Protein AF-A0A9N9MSW8-F1 (afdb_monomer_lite)

Sequence (464 aa):
MQDLKSRRPLPLKSDYSGLVPTLLENFSNLKDSGKQIDTQIALDGTVSGIYIHASIGNYNQREINTFYQSMLQQEIAEMEVIKLKEKYNKSFCSMRAFKESVMYNICKINSRLRQIVSEFNYFSDEKIQMDIVDPQWAMIENVETSILKVADEEIPVRPFIPPSEQAILDAKNSEEEKNKILHLAEDFRDTALTNMMNGVLEVKWEDELKKNVPKPECMLQKKTEFYNKEDVRAIGNYEKKTQQLQSDRHKYKSLLQDEFQKLSVNLRDSIKTFNRKLSESNNLKFHVDSGMNQQNLIVNRQIIKQKQRIEISQMEQDIIQKIKLHEGRVEENQAYAILIYEALQECKINMQSMATKEKQLEKAYRKDFQDLPPIIQEQAFKLYKKRPKINFRIISPATLLSELAKAVLTIEMTFAMTQECVEYMKALEQLDAYVGVPTTIDENIWNLICKHRRHRIEYEIRVS

Foldseek 3Di:
DVVVVVPDDDPPPDPCVVVVVVVVVVVVVPPPVDDDLVVVCVVQVFLLVVQDPQDPLDDDLVRDDDPVSLVVLLVSLVVSLVVLVVSLVVLVVVLVVLVVVLLVVLVVLLVVLVVLLVLLQLLDPDRDDDDRDRDDDDLVRCCPPRPVDDDPVNPPDDDDDPPVRVVVVVVVVVVVVVVVVVVVVVVVVVVVVCVVVVVPPDDPPSVVLSDQDDDDPCVVPHDPVPQDPVNVVVVVVNVVVRVVSNVVSVVVSVVSVVSSVVSVVVSVVSVVVSVVSVVVSVVSVVSSVVSSVSSVVSSVVSVVVVVVVVVVVVVVVVVVVVVVVVVVVVVVVVVVVVVVVVVVVVVVVVVVVLVVVLVVLVVVVCVVCVPDDPVVVVLLVVLLPDADDDDCVVVPDLVQLLVLLVCLQVVDDDPPHDPRSVVRSVSLVVSLDPPPRDPSADPVNSVVSSNSSSNNVSSVSNVD

Radius of gyration: 66.5 Å; chains: 1; bounding box: 137×71×181 Å

Secondary structure (DSSP, 8-state):
--TTSTTSPPPP-S-GGGHHHHHHHHHHT---TTS-HHHHHHHHS-SHHHHSPPPTTPPPTTT--SHHHHHHHHHHHHHHHHHHHHHHHHHHHHHHHHHHHHHHHHHHHHHHHHHHHHHHHHH-SSPPP---PPP---GGG-HHHHTSS--GGG--SPPPPPHHHHHHHHHHHHHHHHHHHHHHHHHHHHHHHHHHTTT-SS--HHHHHHSPPPPPHHHHHS-GGG--HHHHHHHHHHHHHHHHHHHHHHHHHHHHHHHHHHHHHHHHHHHHHHHHHHHHHHHHHHHHHHHHHHHHHHHHHHHHHHHHHHHHHHHHHHHHHHHHHHHHHHHHHHHHHHHHHHHHHHHHHHHHHHHHHHHHHHHHHHHHTTTS-HHHHHHHHHHHT------GGGS--HHHHHHHHHHHHH-PPPTT--HHHHHHHHHHHHHHSSSS--TTS-HHHHHHHHHHHHHHHHHHHHH-

Organism: NCBI:txid467358

Structure (mmCIF, N/CA/C/O backbone):
data_AF-A0A9N9MSW8-F1
#
_entry.id   AF-A0A9N9MSW8-F1
#
loop_
_atom_site.group_PDB
_atom_site.id
_atom_site.type_symbol
_atom_site.label_atom_id
_atom_site.label_alt_id
_atom_site.label_comp_id
_atom_site.label_asym_id
_atom_site.label_entity_id
_atom_site.label_seq_id
_atom_site.pdbx_PDB_ins_code
_atom_site.Cartn_x
_atom_site.Cartn_y
_atom_site.Cartn_z
_atom_site.occupancy
_atom_site.B_iso_or_equiv
_atom_site.auth_seq_id
_atom_site.auth_comp_id
_atom_site.auth_asym_id
_atom_site.auth_atom_id
_atom_site.pdbx_PDB_model_num
ATOM 1 N N . MET A 1 1 ? 40.595 7.493 -28.565 1.00 44.84 1 MET A N 1
ATOM 2 C CA . MET A 1 1 ? 40.513 7.259 -27.097 1.00 44.84 1 MET A CA 1
ATOM 3 C C . MET A 1 1 ? 41.328 8.246 -26.235 1.00 44.84 1 MET A C 1
ATOM 5 O O . MET A 1 1 ? 41.366 8.071 -25.022 1.00 44.84 1 MET A O 1
ATOM 9 N N . GLN A 1 2 ? 41.909 9.320 -26.796 1.00 41.53 2 GLN A N 1
ATOM 10 C CA . GLN A 1 2 ? 42.497 10.434 -26.019 1.00 41.53 2 GLN A CA 1
ATOM 11 C C . GLN A 1 2 ? 41.663 11.732 -26.071 1.00 41.53 2 GLN A C 1
ATOM 13 O O . GLN A 1 2 ? 41.712 12.503 -25.120 1.00 41.53 2 GLN A O 1
ATOM 18 N N . ASP A 1 3 ? 40.781 11.907 -27.062 1.00 44.72 3 ASP A N 1
ATOM 19 C CA . ASP A 1 3 ? 39.949 13.122 -27.207 1.00 44.72 3 ASP A CA 1
ATOM 20 C C . ASP A 1 3 ? 38.637 13.155 -26.402 1.00 44.72 3 ASP A C 1
ATOM 22 O O . ASP A 1 3 ? 37.952 14.172 -26.351 1.00 44.72 3 ASP A O 1
ATOM 26 N N . LEU A 1 4 ? 38.282 12.067 -25.712 1.00 37.59 4 LEU A N 1
ATOM 27 C CA . LEU A 1 4 ? 37.100 12.017 -24.832 1.00 37.59 4 LEU A CA 1
ATOM 28 C C . LEU A 1 4 ? 37.417 12.362 -23.367 1.00 37.59 4 LEU A C 1
ATOM 30 O O . LEU A 1 4 ? 36.505 12.513 -22.555 1.00 37.59 4 LEU A O 1
ATOM 34 N N . LYS A 1 5 ? 38.702 12.517 -23.013 1.00 42.09 5 LYS A N 1
ATOM 35 C CA . LYS A 1 5 ? 39.134 12.946 -21.670 1.00 42.09 5 LYS A CA 1
ATOM 36 C C . LYS A 1 5 ? 39.245 14.471 -21.528 1.00 42.09 5 LYS A C 1
ATOM 38 O O . LYS A 1 5 ? 39.229 14.955 -20.403 1.00 42.09 5 LYS A O 1
ATOM 43 N N . SER A 1 6 ? 39.300 15.223 -22.630 1.00 43.47 6 SER A N 1
ATOM 44 C CA . SER A 1 6 ? 39.459 16.689 -22.637 1.00 43.47 6 SER A CA 1
ATOM 45 C C . SER A 1 6 ? 38.144 17.473 -22.507 1.00 43.47 6 SER A C 1
ATOM 47 O O . SER A 1 6 ? 38.175 18.682 -22.301 1.00 43.47 6 SER A O 1
ATOM 49 N N . ARG A 1 7 ? 36.983 16.803 -22.585 1.00 41.88 7 ARG A N 1
ATOM 50 C CA . ARG A 1 7 ? 35.646 17.433 -22.517 1.00 41.88 7 ARG A CA 1
ATOM 51 C C . ARG A 1 7 ? 34.875 17.175 -21.218 1.00 41.88 7 ARG A C 1
ATOM 53 O O . ARG A 1 7 ? 33.665 17.382 -21.179 1.00 41.88 7 ARG A O 1
ATOM 60 N N . ARG A 1 8 ? 35.538 16.723 -20.148 1.00 41.47 8 ARG A N 1
ATOM 61 C CA . ARG A 1 8 ? 34.919 16.706 -18.813 1.00 41.47 8 ARG A CA 1
ATOM 62 C C . ARG A 1 8 ? 35.224 18.030 -18.110 1.00 41.47 8 ARG A C 1
ATOM 64 O O . ARG A 1 8 ? 36.407 18.333 -17.954 1.00 41.47 8 ARG A O 1
ATOM 71 N N . PRO A 1 9 ? 34.221 18.803 -17.660 1.00 39.06 9 PRO A N 1
ATOM 72 C CA . PRO A 1 9 ? 34.494 19.884 -16.727 1.00 39.06 9 PRO A CA 1
ATOM 73 C C . PRO A 1 9 ? 35.114 19.272 -15.466 1.00 39.06 9 PRO A C 1
ATOM 75 O O . PRO A 1 9 ? 34.567 18.335 -14.880 1.00 39.06 9 PRO A O 1
ATOM 78 N N . LEU A 1 10 ? 36.302 19.755 -15.096 1.00 47.53 10 LEU A N 1
ATOM 79 C CA . LEU A 1 10 ? 36.938 19.397 -13.833 1.00 47.53 10 LEU A CA 1
ATOM 80 C C . LEU A 1 10 ? 36.027 19.857 -12.684 1.00 47.53 10 LEU A C 1
ATOM 82 O O . LEU A 1 10 ? 35.484 20.963 -12.762 1.00 47.53 10 LEU A O 1
ATOM 86 N N . PRO A 1 11 ? 35.860 19.056 -11.617 1.00 44.81 11 PRO A N 1
ATOM 87 C CA . PRO A 1 11 ? 35.217 19.551 -10.409 1.00 44.81 11 PRO A CA 1
ATOM 88 C C . PRO A 1 11 ? 36.001 20.762 -9.888 1.00 44.81 11 PRO A C 1
ATOM 90 O O . PRO A 1 11 ? 37.236 20.777 -9.938 1.00 44.81 11 PRO A O 1
ATOM 93 N N . LEU A 1 12 ? 35.284 21.785 -9.410 1.00 42.72 12 LEU A N 1
ATOM 94 C CA . LEU A 1 12 ? 35.895 22.933 -8.744 1.00 42.72 12 LEU A CA 1
ATOM 95 C C . LEU A 1 12 ? 36.806 22.415 -7.617 1.00 42.72 12 LEU A C 1
ATOM 97 O O . LEU A 1 12 ? 36.341 21.727 -6.711 1.00 42.72 12 LEU A O 1
ATOM 101 N N . LYS A 1 13 ? 38.103 22.744 -7.681 1.00 50.47 13 LYS A N 1
ATOM 102 C CA . LYS A 1 13 ? 39.096 22.485 -6.624 1.00 50.47 13 LYS A CA 1
ATOM 103 C C . LYS A 1 13 ? 38.901 23.451 -5.448 1.00 50.47 13 LYS A C 1
ATOM 105 O O . LYS A 1 13 ? 39.792 24.224 -5.114 1.00 50.47 13 LYS A O 1
ATOM 110 N N . SER A 1 14 ? 37.724 23.438 -4.846 1.00 49.38 14 SER A N 1
ATOM 111 C CA . SER A 1 14 ? 37.516 23.996 -3.516 1.00 49.38 14 SER A CA 1
ATOM 112 C C . SER A 1 14 ? 37.021 22.855 -2.650 1.00 49.38 14 SER A C 1
ATOM 114 O O . SER A 1 14 ? 35.947 22.311 -2.902 1.00 49.38 14 SER A O 1
ATOM 116 N N . ASP A 1 15 ? 37.842 22.454 -1.685 1.00 50.44 15 ASP A N 1
ATOM 117 C CA . ASP A 1 15 ? 37.535 21.405 -0.722 1.00 50.44 15 ASP A CA 1
ATOM 118 C C . ASP A 1 15 ? 36.245 21.745 0.038 1.00 50.44 15 ASP A C 1
ATOM 120 O O . ASP A 1 15 ? 36.235 22.494 1.011 1.00 50.44 15 ASP A O 1
ATOM 124 N N . TYR A 1 16 ? 35.129 21.163 -0.402 1.00 51.91 16 TYR A N 1
ATOM 125 C CA . TYR A 1 16 ? 33.858 21.188 0.325 1.00 51.91 16 TYR A CA 1
ATOM 126 C C . TYR A 1 16 ? 33.841 20.191 1.494 1.00 51.91 16 TYR A C 1
ATOM 128 O O . TYR A 1 16 ? 32.830 20.070 2.182 1.00 51.91 16 TYR A O 1
ATOM 136 N N . SER A 1 17 ? 34.951 19.491 1.755 1.00 55.41 17 SER A N 1
ATOM 137 C CA . SER A 1 17 ? 35.098 18.560 2.881 1.00 55.41 17 SER A CA 1
ATOM 138 C C . SER A 1 17 ? 34.876 19.240 4.235 1.00 55.41 17 SER A C 1
ATOM 140 O O . SER A 1 17 ? 34.393 18.590 5.155 1.00 55.41 17 SER A O 1
ATOM 142 N N . GLY A 1 18 ? 35.142 20.548 4.338 1.00 51.09 18 GLY A N 1
ATOM 143 C CA . GLY A 1 18 ? 34.797 21.365 5.506 1.00 51.09 18 GLY A CA 1
ATOM 144 C C . GLY A 1 18 ? 33.361 21.903 5.512 1.00 51.09 18 GLY A C 1
ATOM 145 O O . GLY A 1 18 ? 32.852 22.221 6.575 1.00 51.09 18 GLY A O 1
ATOM 146 N N . LEU A 1 19 ? 32.681 21.965 4.360 1.00 48.34 19 LEU A N 1
ATOM 147 C CA . LEU A 1 19 ? 31.308 22.479 4.224 1.00 48.34 19 LEU A CA 1
ATOM 148 C C . LEU A 1 19 ? 30.245 21.403 4.479 1.00 48.34 19 LEU A C 1
ATOM 150 O O . LEU A 1 19 ? 29.152 21.725 4.932 1.00 48.34 19 LEU A O 1
ATOM 154 N N . VAL A 1 20 ? 30.557 20.130 4.219 1.00 51.16 20 VAL A N 1
ATOM 155 C CA . VAL A 1 20 ? 29.645 19.000 4.468 1.00 51.16 20 VAL A CA 1
ATOM 156 C C . VAL A 1 20 ? 29.354 18.806 5.967 1.00 51.16 20 VAL A C 1
ATOM 158 O O . VAL A 1 20 ? 28.176 18.692 6.300 1.00 51.16 20 VAL A O 1
ATOM 161 N N . PRO A 1 21 ? 30.341 18.851 6.889 1.00 48.88 21 PRO A N 1
ATOM 162 C CA . PRO A 1 21 ? 30.078 18.812 8.326 1.00 48.88 21 PRO A CA 1
ATOM 163 C C . PRO A 1 21 ? 29.277 20.025 8.802 1.00 48.88 21 PRO A C 1
ATOM 165 O O . PRO A 1 21 ? 28.315 19.849 9.535 1.00 48.88 21 PRO A O 1
ATOM 168 N N . THR A 1 22 ? 29.589 21.237 8.326 1.00 46.22 22 THR A N 1
ATOM 169 C CA . THR A 1 22 ? 28.873 22.461 8.731 1.00 46.22 22 THR A CA 1
ATOM 170 C C . THR A 1 22 ? 27.446 22.511 8.180 1.00 46.22 22 THR A C 1
ATOM 172 O O . THR A 1 22 ? 26.544 23.003 8.847 1.00 46.22 22 THR A O 1
ATOM 175 N N . LEU A 1 23 ? 27.196 21.971 6.982 1.00 47.44 23 LEU A N 1
ATOM 176 C CA . LEU A 1 23 ? 25.840 21.802 6.455 1.00 47.44 23 LEU A CA 1
ATOM 177 C C . LEU A 1 23 ? 25.079 20.732 7.244 1.00 47.44 23 LEU A C 1
ATOM 179 O O . LEU A 1 23 ? 23.939 20.977 7.620 1.00 47.44 23 LEU A O 1
ATOM 183 N N . LEU A 1 24 ? 25.700 19.592 7.557 1.00 47.31 24 LEU A N 1
ATOM 184 C CA . LEU A 1 24 ? 25.088 18.534 8.371 1.00 47.31 24 LEU A CA 1
ATOM 185 C C . LEU A 1 24 ? 24.806 18.984 9.816 1.00 47.31 24 LEU A C 1
ATOM 187 O O . LEU A 1 24 ? 23.758 18.630 10.351 1.00 47.31 24 LEU A O 1
ATOM 191 N N . GLU A 1 25 ? 25.675 19.796 10.425 1.00 43.50 25 GLU A N 1
ATOM 192 C CA . GLU A 1 25 ? 25.450 20.439 11.731 1.00 43.50 25 GLU A CA 1
ATOM 193 C C . GLU A 1 25 ? 24.353 21.511 11.669 1.00 43.50 25 GLU A C 1
ATOM 195 O O . GLU A 1 25 ? 23.540 21.625 12.585 1.00 43.50 25 GLU A O 1
ATOM 200 N N . ASN A 1 26 ? 24.252 22.256 10.565 1.00 41.38 26 ASN A N 1
ATOM 201 C CA . ASN A 1 26 ? 23.166 23.216 10.369 1.00 41.38 26 ASN A CA 1
ATOM 202 C C . ASN A 1 26 ? 21.814 22.529 10.083 1.00 41.38 26 ASN A C 1
ATOM 204 O O . ASN A 1 26 ? 20.778 23.052 10.488 1.00 41.38 26 ASN A O 1
ATOM 208 N N . PHE A 1 27 ? 21.794 21.350 9.447 1.00 40.72 27 PHE A N 1
ATOM 209 C CA . PHE A 1 27 ? 20.573 20.556 9.244 1.00 40.72 27 PHE A CA 1
ATOM 210 C C . PHE A 1 27 ? 20.132 19.811 10.510 1.00 40.72 27 PHE A C 1
ATOM 212 O O . PHE A 1 27 ? 18.931 19.705 10.761 1.00 40.72 27 PHE A O 1
ATOM 219 N N . SER A 1 28 ? 21.066 19.330 11.334 1.00 41.41 28 SER A N 1
ATOM 220 C CA . SER A 1 28 ? 20.737 18.666 12.602 1.00 41.41 28 SER A CA 1
ATOM 221 C C . SER A 1 28 ? 20.246 19.647 13.677 1.00 41.41 28 SER A C 1
ATOM 223 O O . SER A 1 28 ? 19.395 19.274 14.487 1.00 41.41 28 SER A O 1
ATOM 225 N N . ASN A 1 29 ? 20.667 20.916 13.615 1.00 35.31 29 ASN A N 1
ATOM 226 C CA . ASN A 1 29 ? 20.205 21.992 14.502 1.00 35.31 29 ASN A CA 1
ATOM 227 C C . ASN A 1 29 ? 18.888 22.675 14.069 1.00 35.31 29 ASN A C 1
ATOM 229 O O . ASN A 1 29 ? 18.421 23.580 14.753 1.00 35.31 29 ASN A O 1
ATOM 233 N N . LEU A 1 30 ? 18.235 22.227 12.988 1.00 38.94 30 LEU A N 1
ATOM 234 C CA . LEU A 1 30 ? 16.958 22.778 12.496 1.00 38.94 30 LEU A CA 1
ATOM 235 C C . LEU A 1 30 ? 15.716 21.983 12.936 1.00 38.94 30 LEU A C 1
ATOM 237 O O . LEU A 1 30 ? 14.669 22.046 12.276 1.00 38.94 30 LEU A O 1
ATOM 241 N N . LYS A 1 31 ? 15.782 21.287 14.079 1.00 42.44 31 LYS A N 1
ATOM 242 C CA . LYS A 1 31 ? 14.580 20.855 14.815 1.00 42.44 31 LYS A CA 1
ATOM 243 C C . LYS A 1 31 ? 13.958 22.044 15.555 1.00 42.44 31 LYS A C 1
ATOM 245 O O . LYS A 1 31 ? 13.822 22.039 16.773 1.00 42.44 31 LYS A O 1
ATOM 250 N N . ASP A 1 32 ? 13.549 23.050 14.787 1.00 38.16 32 ASP A N 1
ATOM 251 C CA . ASP A 1 32 ? 12.588 24.044 15.248 1.00 38.16 32 ASP A CA 1
ATOM 252 C C . ASP A 1 32 ? 11.260 23.330 15.491 1.00 38.16 32 ASP A C 1
ATOM 254 O O . ASP A 1 32 ? 10.551 22.932 14.559 1.00 38.16 32 ASP A O 1
ATOM 258 N N . SER A 1 33 ? 10.907 23.199 16.764 1.00 41.72 33 SER A N 1
ATOM 259 C CA . SER A 1 33 ? 9.646 22.665 17.281 1.00 41.72 33 SER A CA 1
ATOM 260 C C . SER A 1 33 ? 8.415 23.534 16.952 1.00 41.72 33 SER A C 1
ATOM 262 O O . SER A 1 33 ? 7.363 23.360 17.561 1.00 41.72 33 SER A O 1
ATOM 264 N N . GLY A 1 34 ? 8.524 24.450 15.980 1.00 45.81 34 GLY A N 1
ATOM 265 C CA . GLY A 1 34 ? 7.482 25.405 15.589 1.00 45.81 34 GLY A CA 1
ATOM 266 C C . GLY A 1 34 ? 7.115 25.427 14.099 1.00 45.81 34 GLY A C 1
ATOM 267 O O . GLY A 1 34 ? 6.316 26.271 13.696 1.00 45.81 34 GLY A O 1
ATOM 268 N N . LYS A 1 35 ? 7.669 24.547 13.253 1.00 51.38 35 LYS A N 1
ATOM 269 C CA . LYS A 1 35 ? 7.279 24.493 11.828 1.00 51.38 35 LYS A CA 1
ATOM 270 C C . LYS A 1 35 ? 5.881 23.884 11.680 1.00 51.38 35 LYS A C 1
ATOM 272 O O . LYS A 1 35 ? 5.589 22.863 12.298 1.00 51.38 35 LYS A O 1
ATOM 277 N N . GLN A 1 36 ? 5.029 24.503 10.854 1.00 61.16 36 GLN A N 1
ATOM 278 C CA . GLN A 1 36 ? 3.711 23.959 10.511 1.00 61.16 36 GLN A CA 1
ATOM 279 C C . GLN A 1 36 ? 3.859 22.520 9.994 1.00 61.16 36 GLN A C 1
ATOM 281 O O . GLN A 1 36 ? 4.808 22.214 9.267 1.00 61.16 36 GLN A O 1
ATOM 286 N N . ILE A 1 37 ? 2.919 21.647 10.369 1.00 61.31 37 ILE A N 1
ATOM 287 C CA . ILE A 1 37 ? 2.921 20.212 10.031 1.00 61.31 37 ILE A CA 1
ATOM 288 C C . ILE A 1 37 ? 3.103 20.010 8.516 1.00 61.31 37 ILE A C 1
ATOM 290 O O . ILE A 1 37 ? 3.885 19.162 8.093 1.00 61.31 37 ILE A O 1
ATOM 294 N N . ASP A 1 38 ? 2.491 20.872 7.704 1.00 60.09 38 ASP A N 1
ATOM 295 C CA . ASP A 1 38 ? 2.604 20.849 6.242 1.00 60.09 38 ASP A CA 1
ATOM 296 C C . ASP A 1 38 ? 4.034 21.100 5.743 1.00 60.09 38 ASP A C 1
ATOM 298 O O . ASP A 1 38 ? 4.481 20.480 4.779 1.00 60.09 38 ASP A O 1
ATOM 302 N N . THR A 1 39 ? 4.791 21.971 6.417 1.00 64.38 39 THR A N 1
ATOM 303 C CA . THR A 1 39 ? 6.193 22.250 6.077 1.00 64.38 39 THR A CA 1
ATOM 304 C C . THR A 1 39 ? 7.100 21.078 6.445 1.00 64.38 39 THR A C 1
ATOM 306 O O . THR A 1 39 ? 8.052 20.797 5.722 1.00 64.38 39 THR A O 1
ATOM 309 N N . GLN A 1 40 ? 6.801 20.366 7.536 1.00 62.59 40 GLN A N 1
ATOM 310 C CA . GLN A 1 40 ? 7.530 19.152 7.918 1.00 62.59 40 GLN A CA 1
ATOM 311 C C . GLN A 1 40 ? 7.239 18.001 6.946 1.00 62.59 40 GLN A C 1
ATOM 313 O O . GLN A 1 40 ? 8.176 17.391 6.442 1.00 62.59 40 GLN A O 1
ATOM 318 N N . ILE A 1 41 ? 5.971 17.780 6.573 1.00 63.88 41 ILE A N 1
ATOM 319 C CA . ILE A 1 41 ? 5.589 16.782 5.556 1.00 63.88 41 ILE A CA 1
ATOM 320 C C . ILE A 1 41 ? 6.251 17.088 4.206 1.00 63.88 41 ILE A C 1
ATOM 322 O O . ILE A 1 41 ? 6.687 16.173 3.511 1.00 63.88 41 ILE A O 1
ATOM 326 N N . ALA A 1 42 ? 6.330 18.363 3.816 1.00 62.25 42 ALA A N 1
ATOM 327 C CA . ALA A 1 42 ? 6.957 18.762 2.558 1.00 62.25 42 ALA A CA 1
ATOM 328 C C . ALA A 1 42 ? 8.473 18.497 2.533 1.00 62.25 42 ALA A C 1
ATOM 330 O O . ALA A 1 42 ? 9.019 18.214 1.466 1.00 62.25 42 ALA A O 1
ATOM 331 N N . LEU A 1 43 ? 9.142 18.586 3.688 1.00 60.50 43 LEU A N 1
ATOM 332 C CA . LEU A 1 43 ? 10.579 18.342 3.828 1.00 60.50 43 LEU A CA 1
ATOM 333 C C . LEU A 1 43 ? 10.900 16.848 3.944 1.00 60.50 43 LEU A C 1
ATOM 335 O O . LEU A 1 43 ? 11.756 16.363 3.209 1.00 60.50 43 LEU A O 1
ATOM 339 N N . ASP A 1 44 ? 10.174 16.119 4.794 1.00 63.50 44 ASP A N 1
ATOM 340 C CA . ASP A 1 44 ? 10.368 14.677 5.007 1.00 63.50 44 ASP A CA 1
ATOM 341 C C . ASP A 1 44 ? 9.743 13.833 3.880 1.00 63.50 44 ASP A C 1
ATOM 343 O O . ASP A 1 44 ? 9.979 12.630 3.764 1.00 63.50 44 ASP A O 1
ATOM 347 N N . GLY A 1 45 ? 8.894 14.447 3.049 1.00 67.06 45 GLY A N 1
ATOM 348 C CA . GLY A 1 45 ? 8.206 13.818 1.921 1.00 67.06 45 GLY A CA 1
ATOM 349 C C . GLY A 1 45 ? 7.166 12.760 2.311 1.00 67.06 45 GLY A C 1
ATOM 350 O O . GLY A 1 45 ? 6.547 12.167 1.422 1.00 67.06 45 GLY A O 1
ATOM 351 N N . THR A 1 46 ? 6.963 12.509 3.611 1.00 72.06 46 THR A N 1
ATOM 352 C CA . THR A 1 46 ? 6.113 11.434 4.140 1.00 72.06 46 THR A CA 1
ATOM 353 C C . THR A 1 46 ? 5.290 11.881 5.348 1.00 72.06 46 THR A C 1
ATOM 355 O O . THR A 1 46 ? 5.784 12.510 6.276 1.00 72.06 46 THR A O 1
ATOM 358 N N . VAL A 1 47 ? 4.007 11.514 5.359 1.00 74.44 47 VAL A N 1
ATOM 359 C CA . VAL A 1 47 ? 3.077 11.726 6.483 1.00 74.44 47 VAL A CA 1
ATOM 360 C C . VAL A 1 47 ? 3.343 10.709 7.603 1.00 74.44 47 VAL A C 1
ATOM 362 O O . VAL A 1 47 ? 3.040 10.954 8.770 1.00 74.44 47 VAL A O 1
ATOM 365 N N . SER A 1 48 ? 3.976 9.577 7.277 1.00 73.50 48 SER A N 1
ATOM 366 C CA . SER A 1 48 ? 4.354 8.531 8.235 1.00 73.50 48 SER A CA 1
ATOM 367 C C . SER A 1 48 ? 5.281 9.038 9.345 1.00 73.50 48 SER A C 1
ATOM 369 O O . SER A 1 48 ? 5.152 8.578 10.481 1.00 73.50 48 SER A O 1
ATOM 371 N N . GLY A 1 49 ? 6.139 10.025 9.052 1.00 70.69 49 GLY A N 1
ATOM 372 C CA . GLY A 1 49 ? 7.054 10.646 10.019 1.00 70.69 49 GLY A CA 1
ATOM 373 C C . GLY A 1 49 ? 6.363 11.365 11.186 1.00 70.69 49 GLY A C 1
ATOM 374 O O . GLY A 1 49 ? 6.949 11.516 12.254 1.00 70.69 49 GLY A O 1
ATOM 375 N N . ILE A 1 50 ? 5.086 11.739 11.036 1.00 74.31 50 ILE A N 1
ATOM 376 C CA . ILE A 1 50 ? 4.276 12.330 12.117 1.00 74.31 50 ILE A CA 1
ATOM 377 C C . ILE A 1 50 ? 3.912 11.269 13.158 1.00 74.31 50 ILE A C 1
ATOM 379 O O . ILE A 1 50 ? 3.798 11.539 14.356 1.00 74.31 50 ILE A O 1
ATOM 383 N N . TYR A 1 51 ? 3.683 10.039 12.699 1.00 73.94 51 TYR A N 1
ATOM 384 C CA . TYR A 1 51 ? 3.178 8.970 13.546 1.00 73.94 51 TYR A CA 1
ATOM 385 C C . TYR A 1 51 ? 4.293 8.073 14.075 1.00 73.94 51 TYR A C 1
ATOM 387 O O . TYR A 1 51 ? 4.141 7.509 15.160 1.00 73.94 51 TYR A O 1
ATOM 395 N N . ILE A 1 52 ? 5.396 7.924 13.351 1.00 77.50 52 ILE A N 1
ATOM 396 C CA . ILE A 1 52 ? 6.490 7.024 13.709 1.00 77.50 52 ILE A CA 1
ATOM 397 C C . ILE A 1 52 ? 7.811 7.748 13.508 1.00 77.50 52 ILE A C 1
ATOM 399 O O . ILE A 1 52 ? 7.960 8.553 12.596 1.00 77.50 52 ILE A O 1
ATOM 403 N N . HIS A 1 53 ? 8.797 7.412 14.332 1.00 73.69 53 HIS A N 1
ATOM 404 C CA . HIS A 1 53 ? 10.170 7.822 14.081 1.00 73.69 53 HIS A CA 1
ATOM 405 C C . HIS A 1 53 ? 10.687 7.198 12.781 1.00 73.69 53 HIS A C 1
ATOM 407 O O . HIS A 1 53 ? 10.754 5.971 12.665 1.00 73.69 53 HIS A O 1
ATOM 413 N N . ALA A 1 54 ? 11.064 8.056 11.831 1.00 70.75 54 ALA A N 1
ATOM 414 C CA . ALA A 1 54 ? 11.665 7.645 10.571 1.00 70.75 54 ALA A CA 1
ATOM 415 C C . ALA A 1 54 ? 12.850 6.701 10.819 1.00 70.75 54 ALA A C 1
ATOM 417 O O . ALA A 1 54 ? 13.664 6.912 11.725 1.00 70.75 54 ALA A O 1
ATOM 418 N N . SER A 1 55 ? 12.928 5.634 10.026 1.00 76.81 55 SER A N 1
ATOM 419 C CA . SER A 1 55 ? 14.019 4.669 10.149 1.00 76.81 55 SER A CA 1
ATOM 420 C C . SER A 1 55 ? 15.339 5.316 9.693 1.00 76.81 55 SER A C 1
ATOM 422 O O . SER A 1 55 ? 15.365 6.027 8.697 1.00 76.81 55 SER A O 1
ATOM 424 N N . ILE A 1 56 ? 16.449 5.060 10.399 1.00 72.75 56 ILE A N 1
ATOM 425 C CA . ILE A 1 56 ? 17.756 5.734 10.188 1.00 72.75 56 ILE A CA 1
ATOM 426 C C . ILE A 1 56 ? 18.312 5.541 8.758 1.00 72.75 56 ILE A C 1
ATOM 428 O O . ILE A 1 56 ? 19.121 6.334 8.293 1.00 72.75 56 ILE A O 1
ATOM 432 N N . GLY A 1 57 ? 17.855 4.511 8.038 1.00 72.25 57 GLY A N 1
ATOM 433 C CA . GLY A 1 57 ? 18.227 4.239 6.647 1.00 72.25 57 GLY A CA 1
ATOM 434 C C . GLY A 1 57 ? 17.334 4.892 5.588 1.00 72.25 57 GLY A C 1
ATOM 435 O O . GLY A 1 57 ? 17.423 4.497 4.424 1.00 72.25 57 GLY A O 1
ATOM 436 N N . ASN A 1 58 ? 16.439 5.819 5.958 1.00 78.00 58 ASN A N 1
ATOM 437 C CA . ASN A 1 58 ? 15.562 6.446 4.975 1.00 78.00 58 ASN A CA 1
ATOM 438 C C . ASN A 1 58 ? 16.325 7.403 4.056 1.00 78.00 58 ASN A C 1
ATOM 440 O O . ASN A 1 58 ? 16.994 8.324 4.515 1.00 78.00 58 ASN A O 1
ATOM 444 N N . TYR A 1 59 ? 16.193 7.189 2.750 1.00 78.69 59 TYR A N 1
ATOM 445 C CA . TYR A 1 59 ? 16.707 8.084 1.728 1.00 78.69 59 TYR A CA 1
ATOM 446 C C . TYR A 1 59 ? 15.640 9.101 1.361 1.00 78.69 59 TYR A C 1
ATOM 448 O O . TYR A 1 59 ? 14.471 8.750 1.176 1.00 78.69 59 TYR A O 1
ATOM 456 N N . ASN A 1 60 ? 16.050 10.350 1.146 1.00 76.25 60 ASN A N 1
ATOM 457 C CA . ASN A 1 60 ? 15.131 11.328 0.586 1.00 76.25 60 ASN A CA 1
ATOM 458 C C . ASN A 1 60 ? 14.736 10.919 -0.836 1.00 76.25 60 ASN A C 1
ATOM 460 O O . ASN A 1 60 ? 15.528 10.358 -1.598 1.00 76.25 60 ASN A O 1
ATOM 464 N N . GLN A 1 61 ? 13.523 11.285 -1.257 1.00 71.56 61 GLN A N 1
ATOM 465 C CA . GLN A 1 61 ? 12.986 10.901 -2.569 1.00 71.56 61 GLN A CA 1
ATOM 466 C C . GLN A 1 61 ? 13.891 11.309 -3.755 1.00 71.56 61 GLN A C 1
ATOM 468 O O . GLN A 1 61 ? 13.820 10.701 -4.826 1.00 71.56 61 GLN A O 1
ATOM 473 N N . ARG A 1 62 ? 14.728 12.340 -3.575 1.00 75.25 62 ARG A N 1
ATOM 474 C CA . ARG A 1 62 ? 15.678 12.853 -4.579 1.00 75.25 62 ARG A CA 1
ATOM 475 C C . ARG A 1 62 ? 17.059 12.191 -4.533 1.00 75.25 62 ARG A C 1
ATOM 477 O O . ARG A 1 62 ? 17.810 12.315 -5.493 1.00 75.25 62 ARG A O 1
ATOM 484 N N . GLU A 1 63 ? 17.397 11.508 -3.446 1.00 80.44 63 GLU A N 1
ATOM 485 C CA . GLU A 1 63 ? 18.708 10.876 -3.245 1.00 80.44 63 GLU A CA 1
ATOM 486 C C . GLU A 1 63 ? 18.766 9.456 -3.826 1.00 80.44 63 GLU A C 1
ATOM 488 O O . GLU A 1 63 ? 19.849 8.946 -4.116 1.00 80.44 63 GLU A O 1
ATOM 493 N N . ILE A 1 64 ? 17.601 8.836 -4.045 1.00 81.81 64 ILE A N 1
ATOM 494 C CA . ILE A 1 64 ? 17.470 7.471 -4.564 1.00 81.81 64 ILE A CA 1
ATOM 495 C C . ILE A 1 64 ? 17.870 7.433 -6.042 1.00 81.81 64 ILE A C 1
ATOM 497 O O . ILE A 1 64 ? 17.128 7.876 -6.922 1.00 81.81 64 ILE A O 1
ATOM 501 N N . ASN A 1 65 ? 19.041 6.860 -6.314 1.00 80.81 65 ASN A N 1
ATOM 502 C CA . ASN A 1 65 ? 19.622 6.801 -7.653 1.00 80.81 65 ASN A CA 1
ATOM 503 C C . ASN A 1 65 ? 20.020 5.395 -8.103 1.00 80.81 65 ASN A C 1
ATOM 505 O O . ASN A 1 65 ? 20.120 5.162 -9.309 1.00 80.81 65 ASN A O 1
ATOM 509 N N . THR A 1 66 ? 20.249 4.460 -7.181 1.00 85.38 66 THR A N 1
ATOM 510 C CA . THR A 1 66 ? 20.682 3.093 -7.510 1.00 85.38 66 THR A CA 1
ATOM 511 C C . THR A 1 66 ? 19.560 2.069 -7.326 1.00 85.38 66 THR A C 1
ATOM 513 O O . THR A 1 66 ? 18.609 2.288 -6.569 1.00 85.38 66 THR A O 1
ATOM 516 N N . PHE A 1 67 ? 19.678 0.924 -8.011 1.00 85.56 67 PHE A N 1
ATOM 517 C CA . PHE A 1 67 ? 18.770 -0.216 -7.826 1.00 85.56 67 PHE A CA 1
ATOM 518 C C . PHE A 1 67 ? 18.783 -0.704 -6.372 1.00 85.56 67 PHE A C 1
ATOM 520 O O . PHE A 1 67 ? 17.727 -0.905 -5.782 1.00 85.56 67 PHE A O 1
ATOM 527 N N . TYR A 1 68 ? 19.972 -0.796 -5.768 1.00 87.12 68 TYR A N 1
ATOM 528 C CA . TYR A 1 68 ? 20.136 -1.218 -4.377 1.00 87.12 68 TYR A CA 1
ATOM 529 C C . TYR A 1 68 ? 19.444 -0.272 -3.386 1.00 87.12 68 TYR A C 1
ATOM 531 O O . TYR A 1 68 ? 18.707 -0.725 -2.518 1.00 87.12 68 TYR A O 1
ATOM 539 N N . GLN A 1 69 ? 19.611 1.047 -3.547 1.00 87.31 69 GLN A N 1
ATOM 540 C CA . GLN A 1 69 ? 18.918 2.034 -2.708 1.00 87.31 69 GLN A CA 1
ATOM 541 C C . GLN A 1 69 ? 17.395 1.916 -2.826 1.00 87.31 69 GLN A C 1
ATOM 543 O O . GLN A 1 69 ? 16.692 2.102 -1.840 1.00 87.31 69 GLN A O 1
ATOM 548 N N . SER A 1 70 ? 16.887 1.594 -4.019 1.00 85.62 70 SER A N 1
ATOM 549 C CA . SER A 1 70 ? 15.446 1.423 -4.240 1.00 85.62 70 SER A CA 1
ATOM 550 C C . SER A 1 70 ? 14.908 0.155 -3.586 1.00 85.62 70 SER A C 1
ATOM 552 O O . SER A 1 70 ? 13.832 0.197 -3.002 1.00 85.62 70 SER A O 1
ATOM 554 N N . MET A 1 71 ? 15.669 -0.941 -3.634 1.00 86.62 71 MET A N 1
ATOM 555 C CA . MET A 1 71 ? 15.329 -2.179 -2.931 1.00 86.62 71 MET A CA 1
ATOM 556 C C . MET A 1 71 ? 15.340 -1.973 -1.412 1.00 86.62 71 MET A C 1
ATOM 558 O O . MET A 1 71 ? 14.378 -2.324 -0.742 1.00 86.62 71 MET A O 1
ATOM 562 N N . LEU A 1 72 ? 16.378 -1.329 -0.867 1.00 88.44 72 LEU A N 1
ATOM 563 C CA . LEU A 1 72 ? 16.434 -1.027 0.565 1.00 88.44 72 LEU A CA 1
ATOM 564 C C . LEU A 1 72 ? 15.251 -0.154 1.004 1.00 88.44 72 LEU A C 1
ATOM 566 O O . LEU A 1 72 ? 14.667 -0.377 2.058 1.00 88.44 72 LEU A O 1
ATOM 570 N N . GLN A 1 73 ? 14.883 0.833 0.188 1.00 87.06 73 GLN A N 1
ATOM 571 C CA . GLN A 1 73 ? 13.727 1.689 0.448 1.00 87.06 73 GLN A CA 1
ATOM 572 C C . GLN A 1 73 ? 12.403 0.938 0.428 1.00 87.06 73 GLN A C 1
ATOM 574 O O . GLN A 1 73 ? 11.519 1.272 1.208 1.00 87.06 73 GLN A O 1
ATOM 579 N N . GLN A 1 74 ? 12.270 -0.082 -0.418 1.00 88.75 74 GLN A N 1
ATOM 580 C CA . GLN A 1 74 ? 11.102 -0.951 -0.398 1.00 88.75 74 GLN A CA 1
ATOM 581 C C . GLN A 1 74 ? 10.986 -1.690 0.940 1.00 88.75 74 GLN A C 1
ATOM 583 O O . GLN A 1 74 ? 9.951 -1.590 1.592 1.00 88.75 74 GLN A O 1
ATOM 588 N N . GLU A 1 75 ? 12.061 -2.338 1.391 1.00 89.19 75 GLU A N 1
ATOM 589 C CA . GLU A 1 75 ? 12.081 -3.046 2.680 1.00 89.19 75 GLU A CA 1
ATOM 590 C C . GLU A 1 75 ? 11.780 -2.100 3.855 1.00 89.19 75 GLU A C 1
ATOM 592 O O . GLU A 1 75 ? 11.001 -2.417 4.754 1.00 89.19 75 GLU A O 1
ATOM 597 N N . ILE A 1 76 ? 12.355 -0.891 3.841 1.00 89.25 76 ILE A N 1
ATOM 598 C CA . ILE A 1 76 ? 12.089 0.113 4.879 1.00 89.25 76 ILE A CA 1
ATOM 599 C C . ILE A 1 76 ? 10.623 0.558 4.851 1.00 89.25 76 ILE A C 1
ATOM 601 O O . ILE A 1 76 ? 10.004 0.645 5.912 1.00 89.25 76 ILE A O 1
ATOM 605 N N . ALA A 1 77 ? 10.049 0.803 3.672 1.00 88.81 77 ALA A N 1
ATOM 606 C CA . ALA A 1 77 ? 8.648 1.190 3.537 1.00 88.81 77 ALA A CA 1
ATOM 607 C C . ALA A 1 77 ? 7.702 0.095 4.062 1.00 88.81 77 ALA A C 1
ATOM 609 O O . ALA A 1 77 ? 6.747 0.400 4.779 1.00 88.81 77 ALA A O 1
ATOM 610 N N . GLU A 1 78 ? 7.987 -1.180 3.782 1.00 89.44 78 GLU A N 1
ATOM 611 C CA . GLU A 1 78 ? 7.228 -2.318 4.317 1.00 89.44 78 GLU A CA 1
ATOM 612 C C . GLU A 1 78 ? 7.305 -2.375 5.853 1.00 89.44 78 GLU A C 1
ATOM 614 O O . GLU A 1 78 ? 6.279 -2.493 6.533 1.00 89.44 78 GLU A O 1
ATOM 619 N N . MET A 1 79 ? 8.498 -2.177 6.420 1.00 89.81 79 MET A N 1
ATOM 620 C CA . MET A 1 79 ? 8.688 -2.087 7.871 1.00 89.81 79 MET A CA 1
ATOM 621 C C . MET A 1 79 ? 7.951 -0.893 8.495 1.00 89.81 79 MET A C 1
ATOM 623 O O . MET A 1 79 ? 7.391 -1.007 9.588 1.00 89.81 79 MET A O 1
ATOM 627 N N . GLU A 1 80 ? 7.921 0.259 7.829 1.00 89.12 80 GLU A N 1
ATOM 628 C CA . GLU A 1 80 ? 7.178 1.435 8.291 1.00 89.12 80 GLU A CA 1
ATOM 629 C C . GLU A 1 80 ? 5.664 1.211 8.252 1.00 89.12 80 GLU A C 1
ATOM 631 O O . GLU A 1 80 ? 4.964 1.606 9.187 1.00 89.12 80 GLU A O 1
ATOM 636 N N . VAL A 1 81 ? 5.154 0.500 7.242 1.00 91.19 81 VAL A N 1
ATOM 637 C CA . VAL A 1 81 ? 3.749 0.071 7.185 1.00 91.19 81 VAL A CA 1
ATOM 638 C C . VAL A 1 81 ? 3.405 -0.851 8.357 1.00 91.19 81 VAL A C 1
ATOM 640 O O . VAL A 1 81 ? 2.343 -0.693 8.962 1.00 91.19 81 VAL A O 1
ATOM 643 N N . ILE A 1 82 ? 4.288 -1.782 8.726 1.00 91.94 82 ILE A N 1
ATOM 644 C CA . ILE A 1 82 ? 4.079 -2.649 9.897 1.00 91.94 82 ILE A CA 1
ATOM 645 C C . ILE A 1 82 ? 4.020 -1.812 11.180 1.00 91.94 82 ILE A C 1
ATOM 647 O O . ILE A 1 82 ? 3.060 -1.927 11.942 1.00 91.94 82 ILE A O 1
ATOM 651 N N . LYS A 1 83 ? 4.973 -0.897 11.385 1.00 91.12 83 LYS A N 1
ATOM 652 C CA . LYS A 1 83 ? 4.978 0.009 12.548 1.00 91.12 83 LYS A CA 1
ATOM 653 C C . LYS A 1 83 ? 3.716 0.887 12.612 1.00 91.12 83 LYS A C 1
ATOM 655 O O . LYS A 1 83 ? 3.205 1.149 13.703 1.00 91.12 83 LYS A O 1
ATOM 660 N N . LEU A 1 84 ? 3.185 1.326 11.463 1.00 91.06 84 LEU A N 1
ATOM 661 C CA . LEU A 1 84 ? 1.935 2.101 11.376 1.00 91.06 84 LEU A CA 1
ATOM 662 C C . LEU A 1 84 ? 0.749 1.272 11.863 1.00 91.06 84 LEU A C 1
ATOM 664 O O . LEU A 1 84 ? -0.022 1.734 12.711 1.00 91.06 84 LEU A O 1
ATOM 668 N N . LYS A 1 85 ? 0.656 0.024 11.392 1.00 92.44 85 LYS A N 1
ATOM 669 C CA . LYS A 1 85 ? -0.360 -0.933 11.838 1.00 92.44 85 LYS A CA 1
ATOM 670 C C . LYS A 1 85 ? -0.250 -1.204 13.334 1.00 92.44 85 LYS A C 1
ATOM 672 O O . LYS A 1 85 ? -1.253 -1.129 14.032 1.00 92.44 85 LYS A O 1
ATOM 677 N N . GLU A 1 86 ? 0.949 -1.446 13.858 1.00 92.75 86 GLU A N 1
ATOM 678 C CA . GLU A 1 86 ? 1.160 -1.682 15.292 1.00 92.75 86 GLU A CA 1
ATOM 679 C C . GLU A 1 86 ? 0.720 -0.495 16.156 1.00 92.75 86 GLU A C 1
ATOM 681 O O . GLU A 1 86 ? 0.083 -0.681 17.197 1.00 92.75 86 GLU A O 1
ATOM 686 N N . LYS A 1 87 ? 1.026 0.736 15.728 1.00 89.94 87 LYS A N 1
ATOM 687 C CA . LYS A 1 87 ? 0.599 1.945 16.441 1.00 89.94 87 LYS A CA 1
ATOM 688 C C . LYS A 1 87 ? -0.925 2.062 16.477 1.00 89.94 87 LYS A C 1
ATOM 690 O O . LYS A 1 87 ? -1.484 2.353 17.538 1.00 89.94 87 LYS A O 1
ATOM 695 N N . TYR A 1 88 ? -1.595 1.814 15.352 1.00 92.25 88 TYR A N 1
ATOM 696 C CA . TYR A 1 88 ? -3.055 1.820 15.305 1.00 92.25 88 TYR A CA 1
ATOM 697 C C . TYR A 1 88 ? -3.657 0.685 16.136 1.00 92.25 88 TYR A C 1
ATOM 699 O O . TYR A 1 88 ? -4.559 0.935 16.928 1.00 92.25 88 TYR A O 1
ATOM 707 N N . ASN A 1 89 ? -3.108 -0.528 16.046 1.00 93.12 89 ASN A N 1
ATOM 708 C CA . ASN A 1 89 ? -3.569 -1.685 16.810 1.00 93.12 89 ASN A CA 1
ATOM 709 C C . ASN A 1 89 ? -3.534 -1.418 18.319 1.00 93.12 89 ASN A C 1
ATOM 711 O O . ASN A 1 89 ? -4.491 -1.744 19.015 1.00 93.12 89 ASN A O 1
ATOM 715 N N . LYS A 1 90 ? -2.493 -0.747 18.833 1.00 92.94 90 LYS A N 1
ATOM 716 C CA . LYS A 1 90 ? -2.449 -0.318 20.244 1.00 92.94 90 LYS A CA 1
ATOM 717 C C . LYS A 1 90 ? -3.615 0.611 20.597 1.00 92.94 90 LYS A C 1
ATOM 719 O O . LYS A 1 90 ? -4.290 0.383 21.598 1.00 92.94 90 LYS A O 1
ATOM 724 N N . SER A 1 91 ? -3.884 1.619 19.764 1.00 91.00 91 SER A N 1
ATOM 725 C CA . SER A 1 91 ? -5.019 2.535 19.958 1.00 91.00 91 SER A CA 1
ATOM 726 C C . SER A 1 91 ? -6.369 1.814 19.868 1.00 91.00 91 SER A C 1
ATOM 728 O O . SER A 1 91 ? -7.256 2.068 20.684 1.00 91.00 91 SER A O 1
ATOM 730 N N . PHE A 1 92 ? -6.509 0.875 18.933 1.00 92.19 92 PHE A N 1
ATOM 731 C CA . PHE A 1 92 ? -7.702 0.055 18.761 1.00 92.19 92 PHE A CA 1
ATOM 732 C C . PHE A 1 92 ? -7.957 -0.844 19.978 1.00 92.19 92 PHE A C 1
ATOM 734 O O . PHE A 1 92 ? -9.072 -0.863 20.495 1.00 92.19 92 PHE A O 1
ATOM 741 N N . CYS A 1 93 ? -6.929 -1.517 20.505 1.00 91.69 93 CYS A N 1
ATOM 742 C CA . CYS A 1 93 ? -7.042 -2.310 21.731 1.00 91.69 93 CYS A CA 1
ATOM 743 C C . CYS A 1 93 ? -7.466 -1.448 22.929 1.00 91.69 93 CYS A C 1
ATOM 745 O O . CYS A 1 93 ? -8.357 -1.841 23.681 1.00 91.69 93 CYS A O 1
ATOM 747 N N . SER A 1 94 ? -6.899 -0.243 23.079 1.00 92.81 94 SER A N 1
ATOM 748 C CA . SER A 1 94 ? -7.345 0.707 24.107 1.00 92.81 94 SER A CA 1
ATOM 749 C C . SER A 1 94 ? -8.810 1.123 23.922 1.00 92.81 94 SER A C 1
ATOM 751 O O . SER A 1 94 ? -9.542 1.228 24.906 1.00 92.81 94 SER A O 1
ATOM 753 N N . MET A 1 95 ? -9.265 1.325 22.681 1.00 92.75 95 MET A N 1
ATOM 754 C CA . MET A 1 95 ? -10.666 1.643 22.385 1.00 92.75 95 MET A CA 1
ATOM 755 C C . MET A 1 95 ? -11.605 0.475 22.702 1.00 92.75 95 MET A C 1
ATOM 757 O O . MET A 1 95 ? -12.684 0.687 23.253 1.00 92.75 95 MET A O 1
ATOM 761 N N . ARG A 1 96 ? -11.194 -0.760 22.398 1.00 91.62 96 ARG A N 1
ATOM 762 C CA . ARG A 1 96 ? -11.965 -1.971 22.707 1.00 91.62 96 ARG A CA 1
ATOM 763 C C . ARG A 1 96 ? -12.138 -2.152 24.215 1.00 91.62 96 ARG A C 1
ATOM 765 O O . ARG A 1 96 ? -13.267 -2.321 24.664 1.00 91.62 96 ARG A O 1
ATOM 772 N N . ALA A 1 97 ? -11.060 -2.015 24.989 1.00 92.06 97 ALA A N 1
ATOM 773 C CA . ALA A 1 97 ? -11.120 -2.047 26.453 1.00 92.06 97 ALA A CA 1
ATOM 774 C C . ALA A 1 97 ? -12.001 -0.916 27.017 1.00 92.06 97 ALA A C 1
ATOM 776 O O . ALA A 1 97 ? -12.769 -1.107 27.960 1.00 92.06 97 ALA A O 1
ATOM 777 N N . PHE A 1 98 ? -11.946 0.272 26.405 1.00 93.00 98 PHE A N 1
ATOM 778 C CA . PHE A 1 98 ? -12.825 1.375 26.778 1.00 93.00 98 PHE A CA 1
ATOM 779 C C . PHE A 1 98 ? -14.302 1.067 26.483 1.00 93.00 98 PHE A C 1
ATOM 781 O O . PHE A 1 98 ? -15.151 1.335 27.333 1.00 93.00 98 PHE A O 1
ATOM 788 N N . LYS A 1 99 ? -14.621 0.458 25.331 1.00 92.75 99 LYS A N 1
ATOM 789 C CA . LYS A 1 99 ? -15.982 -0.001 25.006 1.00 92.75 99 LYS A CA 1
ATOM 790 C C . LYS A 1 99 ? -16.488 -1.009 26.035 1.00 92.75 99 LYS A C 1
ATOM 792 O O . LYS A 1 99 ? -17.606 -0.860 26.510 1.00 92.75 99 LYS A O 1
ATOM 797 N N . GLU A 1 100 ? -15.665 -1.980 26.416 1.00 92.31 100 GLU A N 1
ATOM 798 C CA . GLU A 1 100 ? -16.013 -2.984 27.427 1.00 92.31 100 GLU A CA 1
ATOM 799 C C . GLU A 1 100 ? -16.347 -2.344 28.785 1.00 92.31 100 GLU A C 1
ATOM 801 O O . GLU A 1 100 ? -17.389 -2.633 29.373 1.00 92.31 100 GLU A O 1
ATOM 806 N N . SER A 1 101 ? -15.527 -1.391 29.239 1.00 91.94 101 SER A N 1
ATOM 807 C CA . SER A 1 101 ? -15.785 -0.640 30.473 1.00 91.94 101 SER A CA 1
ATOM 808 C C . SER A 1 101 ? -17.086 0.172 30.406 1.00 91.94 101 SER A C 1
ATOM 810 O O . SER A 1 101 ? -17.867 0.177 31.362 1.00 91.94 101 SER A O 1
ATOM 812 N N . VAL A 1 102 ? -17.355 0.826 29.269 1.00 92.94 102 VAL A N 1
ATOM 813 C CA . VAL A 1 102 ? -18.599 1.578 29.052 1.00 92.94 102 VAL A CA 1
ATOM 814 C C . VAL A 1 102 ? -19.803 0.639 29.034 1.00 92.94 102 VAL A C 1
ATOM 816 O O . VAL A 1 102 ? -20.786 0.928 29.709 1.00 92.94 102 VAL A O 1
ATOM 819 N N . MET A 1 103 ? -19.730 -0.498 28.338 1.00 92.06 103 MET A N 1
ATOM 820 C CA . MET A 1 103 ? -20.802 -1.500 28.319 1.00 92.06 103 MET A CA 1
ATOM 821 C C . MET A 1 103 ? -21.110 -2.013 29.726 1.00 92.06 103 MET A C 1
ATOM 823 O O . MET A 1 103 ? -22.270 -2.032 30.125 1.00 92.06 103 MET A O 1
ATOM 827 N N . TYR A 1 104 ? -20.083 -2.337 30.512 1.00 93.06 104 TYR A N 1
ATOM 828 C CA . TYR A 1 104 ? -20.255 -2.759 31.900 1.00 93.06 104 TYR A CA 1
ATOM 829 C C . TYR A 1 104 ? -20.933 -1.683 32.764 1.00 93.06 104 TYR A C 1
ATOM 831 O O . TYR A 1 104 ? -21.835 -1.986 33.548 1.00 93.06 104 TYR A O 1
ATOM 839 N N . ASN A 1 105 ? -20.550 -0.412 32.599 1.00 92.56 105 ASN A N 1
ATOM 840 C CA . ASN A 1 105 ? -21.189 0.698 33.307 1.00 92.56 105 ASN A CA 1
ATOM 841 C C . ASN A 1 105 ? -22.655 0.892 32.875 1.00 92.56 105 ASN A C 1
ATOM 843 O O . ASN A 1 105 ? -23.527 1.094 33.717 1.00 92.56 105 ASN A O 1
ATOM 847 N N . ILE A 1 106 ? -22.951 0.759 31.579 1.00 92.31 106 ILE A N 1
ATOM 848 C CA . ILE A 1 106 ? -24.324 0.814 31.060 1.00 92.31 106 ILE A CA 1
ATOM 849 C C . ILE A 1 106 ? -25.170 -0.312 31.662 1.00 92.31 106 ILE A C 1
ATOM 851 O O . ILE A 1 106 ? -26.259 -0.033 32.151 1.00 92.31 106 ILE A O 1
ATOM 855 N N . CYS A 1 107 ? -24.664 -1.548 31.726 1.00 91.75 107 CYS A N 1
ATOM 856 C CA . CYS A 1 107 ? -25.381 -2.665 32.352 1.00 91.7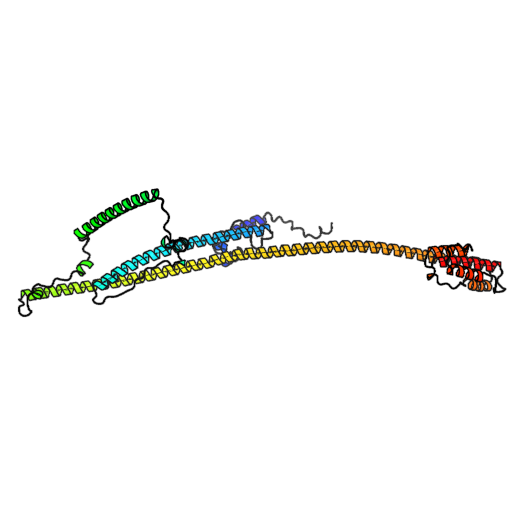5 107 CYS A CA 1
ATOM 857 C C . CYS A 1 107 ? -25.685 -2.408 33.840 1.00 91.75 107 CYS A C 1
ATOM 859 O O . CYS A 1 107 ? -26.772 -2.742 34.319 1.00 91.75 107 CYS A O 1
ATOM 861 N N . LYS A 1 108 ? -24.764 -1.772 34.580 1.00 91.75 108 LYS A N 1
ATOM 862 C CA . LYS A 1 108 ? -25.008 -1.348 35.971 1.00 91.75 108 LYS A CA 1
ATOM 863 C C . LYS A 1 108 ? -26.121 -0.309 36.071 1.00 91.75 108 LYS A C 1
ATOM 865 O O . LYS A 1 108 ? -27.023 -0.463 36.893 1.00 91.75 108 LYS A O 1
ATOM 870 N N . ILE A 1 109 ? -26.072 0.723 35.229 1.00 90.44 109 ILE A N 1
ATOM 871 C CA . ILE A 1 109 ? -27.094 1.776 35.191 1.00 90.44 109 ILE A CA 1
ATOM 872 C C . ILE A 1 109 ? -28.452 1.175 34.808 1.00 90.44 109 ILE A C 1
ATOM 874 O O . ILE A 1 109 ? -29.434 1.414 35.501 1.00 90.44 109 ILE A O 1
ATOM 878 N N . ASN A 1 110 ? -28.503 0.328 33.781 1.00 91.19 110 ASN A N 1
ATOM 879 C CA . ASN A 1 110 ? -29.708 -0.376 33.347 1.00 91.19 110 ASN A CA 1
ATOM 880 C C . ASN A 1 110 ? -30.300 -1.264 34.449 1.00 91.19 110 ASN A C 1
ATOM 882 O O . ASN A 1 110 ? -31.513 -1.269 34.649 1.00 91.19 110 ASN A O 1
ATOM 886 N N . SER A 1 111 ? -29.459 -1.971 35.209 1.00 90.44 111 SER A N 1
ATOM 887 C CA . SER A 1 111 ? -29.905 -2.780 36.351 1.00 90.44 111 SER A CA 1
ATOM 888 C C . SER A 1 111 ? -30.549 -1.914 37.437 1.00 90.44 111 SER A C 1
ATOM 890 O O . SER A 1 111 ? -31.618 -2.259 37.942 1.00 90.44 111 SER A O 1
ATOM 892 N N . ARG A 1 112 ? -29.960 -0.751 37.750 1.00 91.31 112 ARG A N 1
ATOM 893 C CA . ARG A 1 112 ? -30.557 0.209 38.690 1.00 91.31 112 ARG A CA 1
ATOM 894 C C . ARG A 1 112 ? -31.849 0.819 38.141 1.00 91.31 112 ARG A C 1
ATOM 896 O O . ARG A 1 112 ? -32.817 0.940 38.880 1.00 91.31 112 ARG A O 1
ATOM 903 N N . LEU A 1 113 ? -31.912 1.136 36.848 1.00 88.56 113 LEU A N 1
ATOM 904 C CA . LEU A 1 113 ? -33.133 1.629 36.206 1.00 88.56 113 LEU A CA 1
ATOM 905 C C . LEU A 1 113 ? -34.267 0.594 36.275 1.00 88.56 113 LEU A C 1
ATOM 907 O O . LEU A 1 113 ? -35.397 0.963 36.580 1.00 88.56 113 LEU A O 1
ATOM 911 N N . ARG A 1 114 ? -33.977 -0.701 36.078 1.00 89.50 114 ARG A N 1
ATOM 912 C CA . ARG A 1 114 ? -34.962 -1.785 36.263 1.00 89.50 114 ARG A CA 1
ATOM 913 C C . ARG A 1 114 ? -35.474 -1.847 37.705 1.00 89.50 114 ARG A C 1
ATOM 915 O O . ARG A 1 114 ? -36.677 -2.002 37.905 1.00 89.50 114 ARG A O 1
ATOM 922 N N . GLN A 1 115 ? -34.590 -1.681 38.696 1.00 88.19 115 GLN A N 1
ATOM 923 C CA . GLN A 1 115 ? -34.983 -1.600 40.110 1.00 88.19 115 GLN A CA 1
ATOM 924 C C . GLN A 1 115 ? -35.912 -0.406 40.362 1.00 88.19 115 GLN A C 1
ATOM 926 O O . GLN A 1 115 ? -37.006 -0.603 40.881 1.00 88.19 115 GLN A O 1
ATOM 931 N N . ILE A 1 116 ? -35.545 0.791 39.896 1.00 86.69 116 ILE A N 1
ATOM 932 C CA . ILE A 1 116 ? -36.363 2.005 40.040 1.00 86.69 116 ILE A CA 1
ATOM 933 C C . ILE A 1 116 ? -37.740 1.829 39.389 1.00 86.69 116 ILE A C 1
ATOM 935 O O . ILE A 1 116 ? -38.749 2.190 39.986 1.00 86.69 116 ILE A O 1
ATOM 939 N N . VAL A 1 117 ? -37.816 1.236 38.192 1.00 86.69 117 VAL A N 1
ATOM 940 C CA . VAL A 1 117 ? -39.100 0.952 37.523 1.00 86.69 117 VAL A CA 1
ATOM 941 C C . VAL A 1 117 ? -39.938 -0.036 38.342 1.00 86.69 117 VAL A C 1
ATOM 943 O O . VAL A 1 117 ? -41.145 0.156 38.485 1.00 86.69 117 VAL A O 1
ATOM 946 N N . SER A 1 118 ? -39.317 -1.067 38.926 1.00 85.88 118 SER A N 1
ATOM 947 C CA . SER A 1 118 ? -40.019 -2.023 39.793 1.00 85.88 118 SER A CA 1
ATOM 948 C C . SER A 1 118 ? -40.543 -1.378 41.084 1.00 85.88 118 SER A C 1
ATO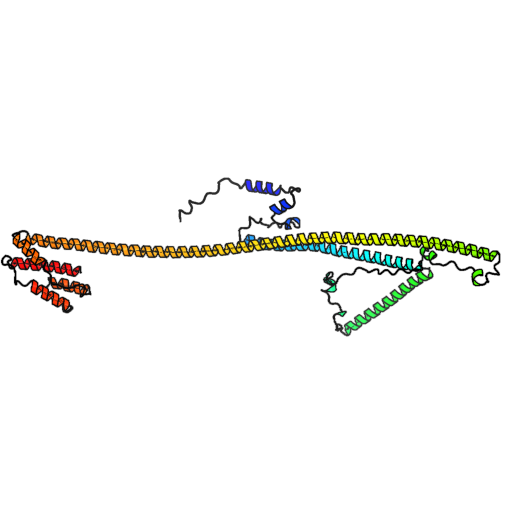M 950 O O . SER A 1 118 ? -41.684 -1.631 41.471 1.00 85.88 118 SER A O 1
ATOM 952 N N . GLU A 1 119 ? -39.760 -0.488 41.700 1.00 84.81 119 GLU A N 1
ATOM 953 C CA . GLU A 1 119 ? -40.139 0.281 42.889 1.00 84.81 119 GLU A CA 1
ATOM 954 C C . GLU A 1 119 ? -41.272 1.261 42.552 1.00 84.81 119 GLU A C 1
ATOM 956 O O . GLU A 1 119 ? -42.296 1.298 43.231 1.00 84.81 119 GLU A O 1
ATOM 961 N N . PHE A 1 120 ? -41.159 1.989 41.441 1.00 84.38 120 PHE A N 1
ATOM 962 C CA . PHE A 1 120 ? -42.177 2.933 40.985 1.00 84.38 120 PHE A CA 1
ATOM 963 C C . PHE A 1 120 ? -43.525 2.254 40.691 1.00 84.38 120 PHE A C 1
ATOM 965 O O . PHE A 1 120 ? -44.576 2.790 41.056 1.00 84.38 120 PHE A O 1
ATOM 972 N N . ASN A 1 121 ? -43.495 1.062 40.084 1.00 85.06 121 ASN A N 1
ATOM 973 C CA . ASN A 1 121 ? -44.676 0.240 39.796 1.00 85.06 121 ASN A CA 1
ATOM 974 C C . ASN A 1 121 ? -45.316 -0.374 41.045 1.00 85.06 121 ASN A C 1
ATOM 976 O O . ASN A 1 121 ? -46.488 -0.742 41.002 1.00 85.06 121 ASN A O 1
ATOM 980 N N . TYR A 1 122 ? -44.571 -0.509 42.144 1.00 81.44 122 TYR A N 1
ATOM 981 C CA . TYR A 1 122 ? -45.124 -0.957 43.420 1.00 81.44 122 TYR A CA 1
ATOM 982 C C . TYR A 1 122 ? -45.951 0.148 44.096 1.00 81.44 122 TYR A C 1
ATOM 984 O O . TYR A 1 122 ? -46.990 -0.129 44.690 1.00 81.44 122 TYR A O 1
ATOM 992 N N . PHE A 1 123 ? -45.501 1.405 44.001 1.00 75.56 123 PHE A N 1
ATOM 993 C CA . PHE A 1 123 ? -46.154 2.551 44.649 1.00 75.56 123 PHE A CA 1
ATOM 994 C C . PHE A 1 123 ? -47.209 3.260 43.786 1.00 75.56 123 PHE A C 1
ATOM 996 O O . PHE A 1 123 ? -47.907 4.134 44.300 1.00 75.56 123 PHE A O 1
ATOM 1003 N N . SER A 1 124 ? -47.316 2.928 42.496 1.00 72.12 124 SER A N 1
ATOM 1004 C CA . SER A 1 124 ? -48.257 3.555 41.560 1.00 72.12 124 SER A CA 1
ATOM 1005 C C . SER A 1 124 ? -49.356 2.584 41.134 1.00 72.12 124 SER A C 1
ATOM 1007 O O . SER A 1 124 ? -49.076 1.435 40.808 1.00 72.12 124 SER A O 1
ATOM 1009 N N . ASP A 1 125 ? -50.596 3.072 41.068 1.00 69.19 125 ASP A N 1
ATOM 1010 C CA . ASP A 1 125 ? -51.723 2.305 40.518 1.00 69.19 125 ASP A CA 1
ATOM 1011 C C . ASP A 1 125 ? -51.585 2.111 38.993 1.00 69.19 125 ASP A C 1
ATOM 1013 O O . ASP A 1 125 ? -51.983 1.084 38.442 1.00 69.19 125 ASP A O 1
ATOM 1017 N N . GLU A 1 126 ? -50.950 3.073 38.312 1.00 71.81 126 GLU A N 1
ATOM 1018 C CA . GLU A 1 126 ? -50.565 2.988 36.902 1.00 71.81 126 GLU A CA 1
ATOM 1019 C C . GLU A 1 126 ? -49.169 2.371 36.763 1.00 71.81 126 GLU A C 1
ATOM 1021 O O . GLU A 1 126 ? -48.165 2.951 37.186 1.00 71.81 126 GLU A O 1
ATOM 1026 N N . LYS A 1 127 ? -49.103 1.182 36.157 1.00 75.44 127 LYS A N 1
ATOM 1027 C CA . LYS A 1 127 ? -47.846 0.466 35.919 1.00 75.44 127 LYS A CA 1
ATOM 1028 C C . LYS A 1 127 ? -47.188 0.954 34.634 1.00 75.44 127 LYS A C 1
ATOM 1030 O O . LYS A 1 127 ? -47.765 0.845 33.555 1.00 75.44 127 LYS A O 1
ATOM 1035 N N . ILE A 1 128 ? -45.953 1.419 34.747 1.00 76.19 128 ILE A N 1
ATOM 1036 C CA . ILE A 1 128 ? -45.102 1.779 33.620 1.00 76.19 128 ILE A CA 1
ATOM 1037 C C . ILE A 1 128 ? -44.403 0.515 33.108 1.00 76.19 128 ILE A C 1
ATOM 1039 O O . ILE A 1 128 ? -43.730 -0.188 33.865 1.00 76.19 128 ILE A O 1
ATOM 1043 N N . GLN A 1 129 ? -44.526 0.242 31.810 1.00 74.12 129 GLN A N 1
ATOM 1044 C CA . GLN A 1 129 ? -43.690 -0.736 31.115 1.00 74.12 129 GLN A CA 1
ATOM 1045 C C . GLN A 1 129 ? -42.617 0.007 30.319 1.00 74.12 129 GLN A C 1
ATOM 1047 O O . GLN A 1 129 ? -42.928 0.810 29.442 1.00 74.12 129 GLN A O 1
ATOM 1052 N N . MET A 1 130 ? -41.354 -0.235 30.662 1.00 74.81 130 MET A N 1
ATOM 1053 C CA . MET A 1 130 ? -40.196 0.308 29.961 1.00 74.81 130 MET A CA 1
ATOM 1054 C C . MET A 1 130 ? -39.243 -0.825 29.601 1.00 74.81 130 MET A C 1
ATOM 1056 O O . MET A 1 130 ? -38.722 -1.502 30.489 1.00 74.81 130 MET A O 1
ATOM 1060 N N . ASP A 1 131 ? -38.977 -0.980 28.307 1.00 77.81 131 ASP A N 1
ATOM 1061 C CA . ASP A 1 131 ? -38.018 -1.958 27.805 1.00 77.81 131 ASP A CA 1
ATOM 1062 C C . ASP A 1 131 ? -36.595 -1.412 27.940 1.00 77.81 131 ASP A C 1
ATOM 1064 O O . ASP A 1 131 ? -36.132 -0.578 27.159 1.00 77.81 131 ASP A O 1
ATOM 1068 N N . ILE A 1 132 ? -35.892 -1.878 28.971 1.00 82.12 132 ILE A N 1
ATOM 1069 C CA . ILE A 1 132 ? -34.486 -1.546 29.212 1.00 82.12 132 ILE A CA 1
ATOM 1070 C C . ILE A 1 132 ? -33.625 -2.640 28.578 1.00 82.12 132 ILE A C 1
ATOM 1072 O O . ILE A 1 132 ? -33.525 -3.748 29.114 1.00 82.12 132 ILE A O 1
ATOM 1076 N N . VAL A 1 133 ? -32.996 -2.317 27.447 1.00 85.31 133 VAL A N 1
ATOM 1077 C CA . VAL A 1 133 ? -32.142 -3.232 26.676 1.00 85.31 133 VAL A CA 1
ATOM 1078 C C . VAL A 1 133 ? -30.677 -3.056 27.072 1.00 85.31 133 VAL A C 1
ATOM 1080 O O . VAL A 1 133 ? -30.161 -1.936 27.101 1.00 85.31 133 VAL A O 1
ATOM 1083 N N . ASP A 1 134 ? -30.001 -4.168 27.359 1.00 89.06 134 ASP A N 1
ATOM 1084 C CA . ASP A 1 134 ? -28.568 -4.171 27.656 1.00 89.06 134 ASP A CA 1
ATOM 1085 C C . ASP A 1 134 ? -27.730 -4.219 26.371 1.00 89.06 134 ASP A C 1
ATOM 1087 O O . ASP A 1 134 ? -28.111 -4.890 25.407 1.00 89.06 134 ASP A O 1
ATOM 1091 N N . PRO A 1 135 ? -26.582 -3.521 26.332 1.00 88.06 135 PRO A N 1
ATOM 1092 C CA . PRO A 1 135 ? -25.711 -3.531 25.170 1.00 88.06 135 PRO A CA 1
ATOM 1093 C C . PRO A 1 135 ? -25.059 -4.907 24.999 1.00 88.06 135 PRO A C 1
ATOM 1095 O O . PRO A 1 135 ? -24.514 -5.477 25.944 1.00 88.06 135 PRO A O 1
ATOM 1098 N N . GLN A 1 136 ? -25.055 -5.407 23.766 1.00 87.44 136 GLN A N 1
ATOM 1099 C CA . GLN A 1 136 ? -24.415 -6.667 23.388 1.00 87.44 136 GLN A CA 1
ATOM 1100 C C . GLN A 1 136 ? -23.366 -6.425 22.303 1.00 87.44 136 GLN A C 1
ATOM 1102 O O . GLN A 1 136 ? -23.461 -5.473 21.526 1.00 87.44 136 GLN A O 1
ATOM 1107 N N . TRP A 1 137 ? -22.351 -7.287 22.259 1.00 86.75 137 TRP A N 1
ATOM 1108 C CA . TRP A 1 137 ? -21.377 -7.280 21.172 1.00 86.75 137 TRP A CA 1
ATOM 1109 C C . TRP A 1 137 ? -22.022 -7.826 19.904 1.00 86.75 137 TRP A C 1
ATOM 1111 O O . TRP A 1 137 ? -22.626 -8.897 19.931 1.00 86.75 137 TRP A O 1
ATOM 1121 N N . ALA A 1 138 ? -21.865 -7.122 18.784 1.00 85.31 138 ALA A N 1
ATOM 1122 C CA . ALA A 1 138 ? -22.248 -7.694 17.502 1.00 85.31 138 ALA A CA 1
ATOM 1123 C C . ALA A 1 138 ? -21.233 -8.771 17.084 1.00 85.31 138 ALA A C 1
ATOM 1125 O O . ALA A 1 138 ? -20.038 -8.653 17.359 1.00 85.31 138 ALA A O 1
ATOM 1126 N N . MET A 1 139 ? -21.695 -9.791 16.355 1.00 80.81 139 MET A N 1
ATOM 1127 C CA . MET A 1 139 ? -20.864 -10.920 15.905 1.00 80.81 139 MET A CA 1
ATOM 1128 C C . MET A 1 139 ? -19.588 -10.464 15.172 1.00 80.81 139 MET A C 1
ATOM 1130 O O . MET A 1 139 ? -18.496 -10.967 15.422 1.00 80.81 139 MET A O 1
ATOM 1134 N N . ILE A 1 140 ? -19.715 -9.447 14.314 1.00 83.19 140 ILE A N 1
ATOM 1135 C CA . ILE A 1 140 ? -18.616 -8.893 13.505 1.00 83.19 140 ILE A CA 1
ATOM 1136 C C . ILE A 1 140 ? -17.596 -8.131 14.369 1.00 83.19 140 ILE A C 1
ATOM 1138 O O . ILE A 1 140 ? -16.423 -8.039 14.019 1.00 83.19 140 ILE A O 1
ATOM 1142 N N . GLU A 1 141 ? -18.018 -7.576 15.504 1.00 81.56 141 GLU A N 1
ATOM 1143 C CA . GLU A 1 141 ? -17.143 -6.786 16.373 1.00 81.56 141 GLU A CA 1
ATOM 1144 C C . GLU A 1 141 ? -16.232 -7.660 17.242 1.00 81.56 141 GLU A C 1
ATOM 1146 O O . GLU A 1 141 ? -15.182 -7.194 17.683 1.00 81.56 141 GLU A O 1
ATOM 1151 N N . ASN A 1 142 ? -16.622 -8.913 17.498 1.00 78.62 142 ASN A N 1
ATOM 1152 C CA . ASN A 1 142 ? -15.906 -9.823 18.388 1.00 78.62 142 ASN A CA 1
ATOM 1153 C C . ASN A 1 142 ? -15.465 -11.105 17.666 1.00 78.62 142 ASN A C 1
ATOM 1155 O O . ASN A 1 142 ? -15.808 -12.226 18.042 1.00 78.62 142 ASN A O 1
ATOM 1159 N N . VAL A 1 143 ? -14.662 -10.911 16.619 1.00 74.19 143 VAL A N 1
ATOM 1160 C CA . VAL A 1 143 ? -14.147 -11.972 15.737 1.00 74.19 143 VAL A CA 1
ATOM 1161 C C . VAL A 1 143 ? -13.422 -13.075 16.523 1.00 74.19 143 VAL A C 1
ATOM 1163 O O . VAL A 1 143 ? -13.610 -14.257 16.252 1.00 74.19 143 VAL A O 1
ATOM 1166 N N . GLU A 1 144 ? -12.643 -12.708 17.542 1.00 72.81 144 GLU A N 1
ATOM 1167 C CA . GLU A 1 144 ? -11.827 -13.641 18.337 1.00 72.81 144 GLU A CA 1
ATOM 1168 C C . GLU A 1 144 ? -12.627 -14.665 19.139 1.00 72.81 144 GLU A C 1
ATOM 1170 O O . GLU A 1 144 ? -12.127 -15.755 19.405 1.00 72.81 144 GLU A O 1
ATOM 1175 N N . THR A 1 145 ? -13.836 -14.312 19.570 1.00 71.12 145 THR A N 1
ATOM 1176 C CA . THR A 1 145 ? -14.670 -15.202 20.388 1.00 71.12 145 THR A CA 1
ATOM 1177 C C . THR A 1 145 ? -15.813 -15.807 19.597 1.00 71.12 145 THR A C 1
ATOM 1179 O O . THR A 1 145 ? -16.171 -16.941 19.879 1.00 71.12 145 THR A O 1
ATOM 1182 N N . SER A 1 146 ? -16.353 -15.087 18.610 1.00 70.12 146 SER A N 1
ATOM 1183 C CA . SER A 1 146 ? -17.558 -15.507 17.895 1.00 70.12 146 SER A CA 1
ATOM 1184 C C . SER A 1 146 ? -17.305 -16.138 16.526 1.00 70.12 146 SER A C 1
ATOM 1186 O O . SER A 1 146 ? -18.204 -16.790 16.016 1.00 70.12 146 SER A O 1
ATOM 1188 N N . ILE A 1 147 ? -16.150 -15.894 15.891 1.00 77.12 147 ILE A N 1
ATOM 1189 C CA . ILE A 1 147 ? -15.867 -16.370 14.521 1.00 77.12 147 ILE A CA 1
ATOM 1190 C C . ILE A 1 147 ? -14.661 -17.312 14.502 1.00 77.12 147 ILE A C 1
ATOM 1192 O O . ILE A 1 147 ? -14.664 -18.307 13.786 1.00 77.12 147 ILE A O 1
ATOM 1196 N N . LEU A 1 148 ? -13.611 -17.003 15.268 1.00 80.38 148 LEU A N 1
ATOM 1197 C CA . LEU A 1 148 ? -12.387 -17.814 15.294 1.00 80.38 148 LEU A CA 1
ATOM 1198 C C . LEU A 1 148 ? -12.482 -19.034 16.214 1.00 80.38 148 LEU A C 1
ATOM 1200 O O . LEU A 1 148 ? -11.652 -19.935 16.103 1.00 80.38 148 LEU A O 1
ATOM 1204 N N . LYS A 1 149 ? -13.451 -19.059 17.133 1.00 79.62 149 LYS A N 1
ATOM 1205 C CA . LYS A 1 149 ? -13.687 -20.193 18.027 1.00 79.62 149 LYS A CA 1
ATOM 1206 C C . LYS A 1 149 ? -14.947 -20.914 17.589 1.00 79.62 149 LYS A C 1
ATOM 1208 O O . LYS A 1 149 ? -15.978 -20.277 17.416 1.00 79.62 149 LYS A O 1
ATOM 1213 N N . VAL A 1 150 ? -14.826 -22.227 17.451 1.00 79.38 150 VAL A N 1
ATOM 1214 C CA . VAL A 1 150 ? -15.962 -23.126 17.256 1.00 79.38 150 VAL A CA 1
ATOM 1215 C C . VAL A 1 150 ? -16.565 -23.392 18.629 1.00 79.38 150 VAL A C 1
ATOM 1217 O O . VAL A 1 150 ? -15.830 -23.750 19.552 1.00 79.38 150 VAL A O 1
ATOM 1220 N N . ALA A 1 151 ? -17.867 -23.172 18.785 1.00 79.00 151 ALA A N 1
ATOM 1221 C CA . ALA A 1 151 ? -18.557 -23.517 20.025 1.00 79.00 151 ALA A CA 1
ATOM 1222 C C . ALA A 1 151 ? -18.859 -25.022 20.057 1.00 79.00 151 ALA A C 1
ATOM 1224 O O . ALA A 1 151 ? -19.122 -25.627 19.020 1.00 79.00 151 ALA A O 1
ATOM 1225 N N . ASP A 1 152 ? -18.886 -25.632 21.243 1.00 78.25 152 ASP A N 1
ATOM 1226 C CA . ASP A 1 152 ? -19.187 -27.068 21.383 1.00 78.25 152 ASP A CA 1
ATOM 1227 C C . ASP A 1 152 ? -20.579 -27.428 20.828 1.00 78.25 152 ASP A C 1
ATOM 1229 O O . ASP A 1 152 ? -20.802 -28.538 20.354 1.00 78.25 152 ASP A O 1
ATOM 1233 N N . GLU A 1 153 ? -21.502 -26.465 20.830 1.00 82.00 153 GLU A N 1
ATOM 1234 C CA . GLU A 1 153 ? -22.851 -26.572 20.262 1.00 82.00 153 GLU A CA 1
ATOM 1235 C C . GLU A 1 153 ? -22.856 -26.670 18.726 1.00 82.00 153 GLU A C 1
ATOM 1237 O O . GLU A 1 153 ? -23.785 -27.229 18.144 1.00 82.00 153 GLU A O 1
ATOM 1242 N N . GLU A 1 154 ? -21.818 -26.156 18.057 1.00 81.56 154 GLU A N 1
ATOM 1243 C CA . GLU A 1 154 ? -21.651 -26.254 16.601 1.00 81.56 154 GLU A CA 1
ATOM 1244 C C . GLU A 1 154 ? -21.148 -27.641 16.175 1.00 81.56 154 GLU A C 1
ATOM 1246 O O . GLU A 1 154 ? -21.218 -27.995 14.995 1.00 81.56 154 GLU A O 1
ATOM 1251 N N . ILE A 1 155 ? -20.654 -28.445 17.126 1.00 81.94 155 ILE A N 1
ATOM 1252 C CA . ILE A 1 155 ? -20.132 -29.786 16.882 1.00 81.94 155 ILE A CA 1
ATOM 1253 C C . ILE A 1 155 ? -21.219 -30.809 17.255 1.00 81.94 155 ILE A C 1
ATOM 1255 O O . ILE A 1 155 ? -21.458 -31.076 18.431 1.00 81.94 155 ILE A O 1
ATOM 1259 N N . PRO A 1 156 ? -21.868 -31.469 16.279 1.00 82.88 156 PRO A N 1
ATOM 1260 C CA . PRO A 1 156 ? -22.953 -32.416 16.555 1.00 82.88 156 PRO A CA 1
ATOM 1261 C C . PRO A 1 156 ? -22.472 -33.721 17.213 1.00 82.88 156 PRO A C 1
ATOM 1263 O O . PRO A 1 156 ? -23.281 -34.537 17.657 1.00 82.88 156 PRO A O 1
ATOM 1266 N N . VAL A 1 157 ? -21.157 -33.949 17.248 1.00 83.94 157 VAL A N 1
ATOM 1267 C CA . VAL A 1 157 ? -20.529 -35.169 17.756 1.00 83.94 157 VAL A CA 1
ATOM 1268 C C . VAL A 1 157 ? -19.886 -34.880 19.104 1.00 83.94 157 VAL A C 1
ATOM 1270 O O . VAL A 1 157 ? -19.016 -34.022 19.217 1.00 83.94 157 VAL A O 1
ATOM 1273 N N . ARG A 1 158 ? -20.278 -35.641 20.130 1.00 78.44 158 ARG A N 1
ATOM 1274 C CA . ARG A 1 158 ? -19.619 -35.569 21.437 1.00 78.44 158 ARG A CA 1
ATOM 1275 C C . ARG A 1 158 ? -18.190 -36.112 21.319 1.00 78.44 158 ARG A C 1
ATOM 1277 O O . ARG A 1 158 ? -18.018 -37.167 20.700 1.00 78.44 158 ARG A O 1
ATOM 1284 N N . PRO A 1 159 ? -17.184 -35.450 21.915 1.00 80.31 159 PRO A N 1
ATOM 1285 C CA . PRO A 1 159 ? -15.828 -35.980 21.968 1.00 80.31 159 PRO A CA 1
ATOM 1286 C C . PRO A 1 159 ? -15.832 -37.406 22.529 1.00 80.31 159 PRO A C 1
ATOM 1288 O O . PRO A 1 159 ? -16.522 -37.687 23.511 1.00 80.31 159 PRO A O 1
ATOM 1291 N N . PHE A 1 160 ? -15.087 -38.319 21.904 1.00 82.75 160 PHE A N 1
ATOM 1292 C CA . PHE A 1 160 ? -14.916 -39.667 22.438 1.00 82.75 160 PHE A CA 1
ATOM 1293 C C . PHE A 1 160 ? -14.029 -39.603 23.683 1.00 82.75 160 PHE A C 1
ATOM 1295 O O . PHE A 1 160 ? -12.860 -39.233 23.587 1.00 82.75 160 PHE A O 1
ATOM 1302 N N . ILE A 1 161 ? -14.589 -39.970 24.835 1.00 81.44 1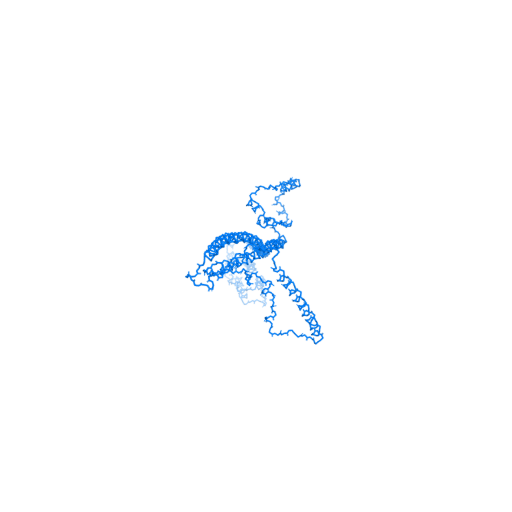61 ILE A N 1
ATOM 1303 C CA . ILE A 1 161 ? -13.876 -40.018 26.112 1.00 81.44 161 ILE A CA 1
ATOM 1304 C C . ILE A 1 161 ? -13.547 -41.492 26.410 1.00 81.44 161 ILE A C 1
ATOM 1306 O O . ILE A 1 161 ? -14.465 -42.315 26.468 1.00 81.44 161 ILE A O 1
ATOM 1310 N N . PRO A 1 162 ? -12.267 -41.864 26.589 1.00 88.12 162 PRO A N 1
ATOM 1311 C CA . PRO A 1 162 ? -11.879 -43.208 27.005 1.00 88.12 162 PRO A CA 1
ATOM 1312 C C . PRO A 1 162 ? -12.478 -43.578 28.378 1.00 88.12 162 PRO A C 1
ATOM 1314 O O . PRO A 1 162 ? -12.537 -42.719 29.259 1.00 88.12 162 PRO A O 1
ATOM 1317 N N . PRO A 1 163 ? -12.819 -44.856 28.644 1.00 85.31 163 PRO A N 1
ATOM 1318 C CA . PRO A 1 163 ? -13.406 -45.274 29.927 1.00 85.31 163 PRO A CA 1
ATOM 1319 C C . PRO A 1 163 ? -12.576 -44.906 31.170 1.00 85.31 163 PRO A C 1
ATOM 1321 O O . PRO A 1 163 ? -13.130 -44.634 32.232 1.00 85.31 163 PRO A O 1
ATOM 1324 N N . SER A 1 164 ? -11.246 -44.863 31.042 1.00 83.31 164 SER A N 1
ATOM 1325 C CA . SER A 1 164 ? -10.334 -44.440 32.114 1.00 83.31 164 SER A CA 1
ATOM 1326 C C . SER A 1 164 ? -10.436 -42.950 32.442 1.00 83.31 164 SER A C 1
ATOM 1328 O O . SER A 1 164 ? -10.266 -42.563 33.593 1.00 83.31 164 SER A O 1
ATOM 1330 N N . GLU A 1 165 ? -10.706 -42.114 31.441 1.00 83.31 165 GLU A N 1
ATOM 1331 C CA . GLU A 1 165 ? -10.850 -40.663 31.590 1.00 83.31 165 GLU A CA 1
ATOM 1332 C C . GLU A 1 165 ? -12.267 -40.294 32.040 1.00 83.31 165 GLU A C 1
ATOM 1334 O O . GLU A 1 165 ? -12.449 -39.382 32.843 1.00 83.31 165 GLU A O 1
ATOM 1339 N N . GLN A 1 166 ? -13.261 -41.081 31.628 1.00 82.44 166 GLN A N 1
ATOM 1340 C CA . GLN A 1 166 ? -14.642 -40.938 32.076 1.00 82.44 166 GLN A CA 1
ATOM 1341 C C . GLN A 1 166 ? -14.780 -41.152 33.590 1.00 82.44 166 GLN A C 1
ATOM 1343 O O . GLN A 1 166 ? -15.423 -40.350 34.255 1.00 82.44 166 GLN A O 1
ATOM 1348 N N . ALA A 1 167 ? -14.078 -42.134 34.167 1.00 86.06 167 ALA A N 1
ATOM 1349 C CA . ALA A 1 167 ? -14.053 -42.339 35.619 1.00 86.06 167 ALA A CA 1
ATOM 1350 C C . ALA A 1 167 ? -13.447 -41.148 36.393 1.00 86.06 167 ALA A C 1
ATOM 1352 O O . ALA A 1 167 ? -13.890 -40.839 37.499 1.00 86.06 167 ALA A O 1
ATOM 1353 N N . ILE A 1 168 ? -12.452 -40.464 35.815 1.00 85.81 168 ILE A N 1
ATOM 1354 C CA . ILE A 1 168 ? -11.842 -39.261 36.404 1.00 85.81 168 ILE A CA 1
ATOM 1355 C C . ILE A 1 168 ? -12.818 -38.084 36.315 1.00 85.81 168 ILE A C 1
ATOM 1357 O O . ILE A 1 168 ? -12.980 -37.346 37.286 1.00 85.81 168 ILE A O 1
ATOM 1361 N N . LEU A 1 169 ? -13.485 -37.922 35.170 1.00 83.50 169 LEU A N 1
ATOM 1362 C CA . LEU A 1 169 ? -14.477 -36.872 34.963 1.00 83.50 169 LEU A CA 1
ATOM 1363 C C . LEU A 1 169 ? -15.700 -37.063 35.868 1.00 83.50 169 LEU A C 1
ATOM 1365 O O . LEU A 1 169 ? -16.172 -36.095 36.451 1.00 83.50 169 LEU A O 1
ATOM 1369 N N . ASP A 1 170 ? -16.167 -38.296 36.046 1.00 86.19 170 ASP A N 1
ATOM 1370 C CA . ASP A 1 170 ? -17.285 -38.630 36.931 1.00 86.19 170 ASP A CA 1
ATOM 1371 C C . ASP A 1 170 ? -16.917 -38.423 38.406 1.00 86.19 170 ASP A C 1
ATOM 1373 O O . ASP A 1 170 ? -17.717 -37.889 39.176 1.00 86.19 170 ASP A O 1
ATOM 1377 N N . ALA A 1 171 ? -15.687 -38.771 38.806 1.00 87.69 171 ALA A N 1
ATOM 1378 C CA . ALA A 1 171 ? -15.176 -38.473 40.144 1.00 87.69 171 ALA A CA 1
ATOM 1379 C C . ALA A 1 171 ? -15.108 -36.958 40.393 1.00 87.69 171 ALA A C 1
ATOM 1381 O O . ALA A 1 171 ? -15.567 -36.486 41.435 1.00 87.69 171 ALA A O 1
ATOM 1382 N N . LYS A 1 172 ? -14.611 -36.197 39.410 1.00 87.00 172 LYS A N 1
ATOM 1383 C CA . LYS A 1 172 ? -14.546 -34.734 39.463 1.00 87.00 172 LYS A CA 1
ATOM 1384 C C . LYS A 1 172 ? -15.939 -34.101 39.483 1.00 87.00 172 LYS A C 1
ATOM 1386 O O . LYS A 1 172 ? -16.186 -33.226 40.300 1.00 87.00 172 LYS A O 1
ATOM 1391 N N . ASN A 1 173 ? -16.871 -34.580 38.661 1.00 85.31 173 ASN A N 1
ATOM 1392 C CA . ASN A 1 173 ? -18.262 -34.124 38.656 1.00 85.31 173 ASN A CA 1
ATOM 1393 C C . ASN A 1 173 ? -18.952 -34.426 39.988 1.00 85.31 173 ASN A C 1
ATOM 1395 O O . ASN A 1 173 ? -19.666 -33.574 40.504 1.00 85.31 173 ASN A O 1
ATOM 1399 N N . SER A 1 174 ? -18.710 -35.600 40.579 1.00 84.50 174 SER A N 1
ATOM 1400 C CA . SER A 1 174 ? -19.240 -35.951 41.901 1.00 84.50 174 SER A CA 1
ATOM 1401 C C . SER A 1 174 ? -18.688 -35.040 43.002 1.00 84.50 174 SER A C 1
ATOM 1403 O O . SER A 1 174 ? -19.413 -34.665 43.922 1.00 84.50 174 SER A O 1
ATOM 1405 N N . GLU A 1 175 ? -17.411 -34.667 42.918 1.00 85.81 175 GLU A N 1
ATOM 1406 C CA . GLU A 1 175 ? -16.780 -33.716 43.835 1.00 85.81 175 GLU A CA 1
ATOM 1407 C C . GLU A 1 175 ? -17.303 -32.286 43.629 1.00 85.81 175 GLU A C 1
ATOM 1409 O O . GLU A 1 175 ? -17.647 -31.613 44.597 1.00 85.81 175 GLU A O 1
ATOM 1414 N N . GLU A 1 176 ? -17.466 -31.842 42.382 1.00 84.69 176 GLU A N 1
ATOM 1415 C CA . GLU A 1 176 ? -18.072 -30.551 42.045 1.00 84.69 176 GLU A CA 1
ATOM 1416 C C . GLU A 1 176 ? -19.542 -30.474 42.463 1.00 84.69 176 GLU A C 1
ATOM 1418 O O . GLU A 1 176 ? -19.991 -29.430 42.924 1.00 84.69 176 GLU A O 1
ATOM 1423 N N . GLU A 1 177 ? -20.304 -31.557 42.339 1.00 84.06 177 GLU A N 1
ATOM 1424 C CA . GLU A 1 177 ? -21.696 -31.623 42.775 1.00 84.06 177 GLU A CA 1
ATOM 1425 C C . GLU A 1 177 ? -21.798 -31.591 44.301 1.00 84.06 177 GLU A C 1
ATOM 1427 O O . GLU A 1 177 ? -22.602 -30.837 44.844 1.00 84.06 177 GLU A O 1
ATOM 1432 N N . LYS A 1 178 ? -20.913 -32.302 45.012 1.00 86.38 178 LYS A N 1
ATOM 1433 C CA . LYS A 1 178 ? -20.777 -32.171 46.472 1.00 86.38 178 LYS A CA 1
ATOM 1434 C C . LYS A 1 178 ? -20.413 -30.745 46.876 1.00 86.38 178 LYS A C 1
ATOM 1436 O O . LYS A 1 178 ? -21.028 -30.216 47.797 1.00 86.38 178 LYS A O 1
ATOM 1441 N N . ASN A 1 179 ? -19.477 -30.110 46.172 1.00 82.31 179 ASN A N 1
ATOM 1442 C CA . ASN A 1 179 ? -19.090 -28.720 46.417 1.00 82.31 179 ASN A CA 1
ATOM 1443 C C . ASN A 1 179 ? -20.232 -27.748 46.106 1.00 82.31 179 ASN A C 1
ATOM 1445 O O . ASN A 1 179 ? -20.450 -26.814 46.867 1.00 82.31 179 ASN A O 1
ATOM 1449 N N . LYS A 1 180 ? -21.015 -27.978 45.047 1.00 83.50 180 LYS A N 1
ATOM 1450 C CA . LYS A 1 180 ? -22.227 -27.202 44.749 1.00 83.50 180 LYS A CA 1
ATOM 1451 C C . LYS A 1 180 ? -23.278 -27.374 45.834 1.00 83.50 180 LYS A C 1
ATOM 1453 O O . LYS A 1 180 ? -23.873 -26.388 46.231 1.00 83.50 180 LYS A O 1
ATOM 1458 N N . ILE A 1 181 ? -23.504 -28.588 46.333 1.00 82.94 181 ILE A N 1
ATOM 1459 C CA . ILE A 1 181 ? -24.454 -28.843 47.425 1.00 82.94 181 ILE A CA 1
ATOM 1460 C C . ILE A 1 181 ? -23.974 -28.182 48.720 1.00 82.94 181 ILE A C 1
ATOM 1462 O O . ILE A 1 181 ? -24.786 -27.608 49.437 1.00 82.94 181 ILE A O 1
ATOM 1466 N N . LEU A 1 182 ? -22.671 -28.221 49.006 1.00 81.12 182 LEU A N 1
ATOM 1467 C CA . LEU A 1 182 ? -22.065 -27.518 50.138 1.00 81.12 182 LEU A CA 1
ATOM 1468 C C . LEU A 1 182 ? -22.218 -26.004 50.000 1.00 81.12 182 LEU A C 1
ATOM 1470 O O . LEU A 1 182 ? -22.707 -25.380 50.931 1.00 81.12 182 LEU A O 1
ATOM 1474 N N . HIS A 1 183 ? -21.900 -25.432 48.839 1.00 77.00 183 HIS A N 1
ATOM 1475 C CA . HIS A 1 183 ? -22.111 -24.011 48.574 1.00 77.00 183 HIS A CA 1
ATOM 1476 C C . HIS A 1 183 ? -23.586 -23.628 48.610 1.00 77.00 183 HIS A C 1
ATOM 1478 O O . HIS A 1 183 ? -23.912 -22.601 49.171 1.00 77.00 183 HIS A O 1
ATOM 1484 N N . LEU A 1 184 ? -24.499 -24.461 48.110 1.00 79.44 184 LEU A N 1
ATOM 1485 C CA . LEU A 1 184 ? -25.938 -24.234 48.236 1.00 79.44 184 LEU A CA 1
ATOM 1486 C C . LEU A 1 184 ? -26.405 -24.345 49.688 1.00 79.44 184 LEU A C 1
ATOM 1488 O O . LEU A 1 184 ? -27.339 -23.652 50.067 1.00 79.44 184 LEU A O 1
ATOM 1492 N N . ALA A 1 185 ? -25.792 -25.206 50.501 1.00 77.94 185 ALA A N 1
ATOM 1493 C CA . ALA A 1 185 ? -26.085 -25.321 51.925 1.00 77.94 185 ALA A CA 1
ATOM 1494 C C . ALA A 1 185 ? -25.508 -24.142 52.723 1.00 77.94 185 ALA A C 1
ATOM 1496 O O . ALA A 1 185 ? -26.152 -23.692 53.667 1.00 77.94 185 ALA A O 1
ATOM 1497 N N . GLU A 1 186 ? -24.338 -23.626 52.343 1.00 72.81 186 GLU A N 1
ATOM 1498 C CA . GLU A 1 186 ? -23.741 -22.399 52.879 1.00 72.81 186 GLU A CA 1
ATOM 1499 C C . GLU A 1 186 ? -24.534 -21.165 52.446 1.00 72.81 186 GLU A C 1
ATOM 1501 O O . GLU A 1 186 ? -24.950 -20.402 53.305 1.00 72.81 186 GLU A O 1
ATOM 1506 N N . ASP A 1 187 ? -24.873 -21.034 51.165 1.00 74.81 187 ASP A N 1
ATOM 1507 C CA . ASP A 1 187 ? -25.754 -19.994 50.633 1.00 74.81 187 ASP A CA 1
ATOM 1508 C C . ASP A 1 187 ? -27.133 -20.082 51.279 1.00 74.81 187 ASP A C 1
ATOM 1510 O O . ASP A 1 187 ? -27.704 -19.066 51.655 1.00 74.81 187 ASP A O 1
ATOM 1514 N N . PHE A 1 188 ? -27.688 -21.282 51.463 1.00 73.62 188 PHE A N 1
ATOM 1515 C CA . PHE A 1 188 ? -28.944 -21.471 52.185 1.00 73.62 188 PHE A CA 1
ATOM 1516 C C . PHE A 1 188 ? -28.798 -21.072 53.648 1.00 73.62 188 PHE A C 1
ATOM 1518 O O . PHE A 1 188 ? -29.699 -20.440 54.188 1.00 73.62 188 PHE A O 1
ATOM 1525 N N . ARG A 1 189 ? -27.674 -21.401 54.291 1.00 71.75 189 ARG A N 1
ATOM 1526 C CA . ARG A 1 189 ? -27.388 -21.005 55.668 1.00 71.75 189 ARG A CA 1
ATOM 1527 C C . ARG A 1 189 ? -27.257 -19.494 55.785 1.00 71.75 189 ARG A C 1
ATOM 1529 O O . ARG A 1 189 ? -27.878 -18.948 56.684 1.00 71.75 189 ARG A O 1
ATOM 1536 N N . ASP A 1 190 ? -26.551 -18.825 54.883 1.00 69.81 190 ASP A N 1
ATOM 1537 C CA . ASP A 1 190 ? -26.366 -17.374 54.861 1.00 69.81 190 ASP A CA 1
ATOM 1538 C C . ASP A 1 190 ? -27.661 -16.655 54.474 1.00 69.81 190 ASP A C 1
ATOM 1540 O O . ASP A 1 190 ? -28.033 -15.673 55.111 1.00 69.81 190 ASP A O 1
ATOM 1544 N N . THR A 1 191 ? -28.431 -17.187 53.523 1.00 64.62 191 THR A N 1
ATOM 1545 C CA . THR A 1 191 ? -29.766 -16.687 53.152 1.00 64.62 191 THR A CA 1
ATOM 1546 C C . THR A 1 191 ? -30.762 -16.882 54.296 1.00 64.62 191 THR A C 1
ATOM 1548 O O . THR A 1 191 ? -31.569 -15.996 54.575 1.00 64.62 191 THR A O 1
ATOM 1551 N N . ALA A 1 192 ? -30.703 -18.011 55.006 1.00 70.50 192 ALA A N 1
ATOM 1552 C CA . ALA A 1 192 ? -31.516 -18.279 56.188 1.00 70.50 192 ALA A CA 1
ATOM 1553 C C . ALA A 1 192 ? -31.081 -17.421 57.381 1.00 70.50 192 ALA A C 1
ATOM 1555 O O . ALA A 1 192 ? -31.946 -16.918 58.086 1.00 70.50 192 ALA A O 1
ATOM 1556 N N . LEU A 1 193 ? -29.781 -17.180 57.583 1.00 64.94 193 LEU A N 1
ATOM 1557 C CA . LEU A 1 193 ? -29.264 -16.260 58.601 1.00 64.94 193 LEU A CA 1
ATOM 1558 C C . LEU A 1 193 ? -29.724 -14.828 58.308 1.00 64.94 193 LEU A C 1
ATOM 1560 O O . LEU A 1 193 ? -30.216 -14.138 59.197 1.00 64.94 193 LEU A O 1
ATOM 1564 N N . THR A 1 194 ? -29.641 -14.423 57.038 1.00 56.88 194 THR A N 1
ATOM 1565 C CA . THR A 1 194 ? -30.142 -13.143 56.531 1.00 56.88 194 THR A CA 1
ATOM 1566 C C . THR A 1 194 ? -31.647 -13.044 56.784 1.00 56.88 194 THR A C 1
ATOM 1568 O O . THR A 1 194 ? -32.094 -12.079 57.385 1.00 56.88 194 THR A O 1
ATOM 1571 N N . ASN A 1 195 ? -32.442 -14.064 56.461 1.00 60.75 195 ASN A N 1
ATOM 1572 C CA . ASN A 1 195 ? -33.890 -14.052 56.695 1.00 60.75 195 ASN A CA 1
ATOM 1573 C C . ASN A 1 195 ? -34.285 -14.131 58.183 1.00 60.75 195 ASN A C 1
ATOM 1575 O O . ASN A 1 195 ? -35.240 -13.472 58.586 1.00 60.75 195 ASN A O 1
ATOM 1579 N N . MET A 1 196 ? -33.564 -14.885 59.019 1.00 61.50 196 MET A N 1
ATOM 1580 C CA . MET A 1 196 ? -33.841 -15.010 60.461 1.00 61.50 196 MET A CA 1
ATOM 1581 C C . MET A 1 196 ? -33.392 -13.777 61.262 1.00 61.50 196 MET A C 1
ATOM 1583 O O . MET A 1 196 ? -33.900 -13.549 62.358 1.00 61.50 196 MET A O 1
ATOM 1587 N N . MET A 1 197 ? -32.514 -12.943 60.697 1.00 57.62 197 MET A N 1
ATOM 1588 C CA . MET A 1 197 ? -32.197 -11.592 61.180 1.00 57.62 197 MET A CA 1
ATOM 1589 C C . MET A 1 197 ? -32.894 -10.474 60.379 1.00 57.62 197 MET A C 1
ATOM 1591 O O . MET A 1 197 ? -32.464 -9.324 60.438 1.00 57.62 197 MET A O 1
ATOM 1595 N N . ASN A 1 198 ? -33.953 -10.768 59.611 1.00 51.75 198 ASN A N 1
ATOM 1596 C CA . ASN A 1 198 ? -34.633 -9.809 58.724 1.00 51.75 198 ASN A CA 1
ATOM 1597 C C . ASN A 1 198 ? -33.727 -9.061 57.719 1.00 51.75 198 ASN A C 1
ATOM 1599 O O . ASN A 1 198 ? -34.199 -8.112 57.109 1.00 51.75 198 ASN A O 1
ATOM 1603 N N . GLY A 1 199 ? -32.463 -9.453 57.524 1.00 53.97 199 GLY A N 1
ATOM 1604 C CA . GLY A 1 199 ? -31.578 -9.048 56.422 1.00 53.97 199 GLY A CA 1
ATOM 1605 C C . GLY A 1 199 ? -31.308 -7.553 56.295 1.00 53.97 199 GLY A C 1
ATOM 1606 O O . GLY A 1 199 ? -30.812 -7.088 55.273 1.00 53.97 199 GLY A O 1
ATOM 1607 N N . VAL A 1 200 ? -31.671 -6.787 57.314 1.00 50.22 200 VAL A N 1
ATOM 1608 C CA . VAL A 1 200 ? -31.807 -5.342 57.244 1.00 50.22 200 VAL A CA 1
ATOM 1609 C C . VAL A 1 200 ? -31.091 -4.809 58.477 1.00 50.22 200 VAL A C 1
ATOM 1611 O O . VAL A 1 200 ? -31.683 -4.617 59.535 1.00 50.22 200 VAL A O 1
ATOM 1614 N N . LEU A 1 201 ? -29.770 -4.642 58.347 1.00 49.50 201 LEU A N 1
ATOM 1615 C CA . LEU A 1 201 ? -28.924 -4.035 59.382 1.00 49.50 201 LEU A CA 1
ATOM 1616 C C . LEU A 1 201 ? -29.414 -2.611 59.722 1.00 49.50 201 LEU A C 1
ATOM 1618 O O . LEU A 1 201 ? -29.263 -2.154 60.850 1.00 49.50 201 LEU A O 1
ATOM 1622 N N . GLU A 1 202 ? -30.078 -1.956 58.763 1.00 55.44 202 GLU A N 1
ATOM 1623 C CA . GLU A 1 202 ? -30.767 -0.678 58.917 1.00 55.44 202 GLU A CA 1
ATOM 1624 C C . GLU A 1 202 ? -32.103 -0.739 58.185 1.00 55.44 202 GLU A C 1
ATOM 1626 O O . GLU A 1 202 ? -32.118 -0.974 56.975 1.00 55.44 202 GLU A O 1
ATOM 1631 N N . VAL A 1 203 ? -33.218 -0.530 58.896 1.00 58.97 203 VAL A N 1
ATOM 1632 C CA . VAL A 1 203 ? -34.547 -0.423 58.279 1.00 58.97 203 VAL A CA 1
ATOM 1633 C C . VAL A 1 203 ? -34.503 0.717 57.275 1.00 58.97 203 VAL A C 1
ATOM 1635 O O . VAL A 1 203 ? -34.520 1.891 57.644 1.00 58.97 203 VAL A O 1
ATOM 1638 N N . LYS A 1 204 ? -34.406 0.367 55.991 1.00 63.88 204 LYS A N 1
ATOM 1639 C CA . LYS A 1 204 ? -34.459 1.357 54.929 1.00 63.88 204 LYS A CA 1
ATOM 1640 C C . LYS A 1 204 ? -35.832 1.994 54.982 1.00 63.88 204 LYS A C 1
ATOM 1642 O O . LYS A 1 204 ? -36.851 1.303 54.998 1.00 63.88 204 LYS A O 1
ATOM 1647 N N . TRP A 1 205 ? -35.848 3.318 54.958 1.00 65.50 205 TRP A N 1
ATOM 1648 C CA . TRP A 1 205 ? -37.074 4.109 54.900 1.00 65.50 205 TRP A CA 1
ATOM 1649 C C . TRP A 1 205 ? -38.020 3.630 53.776 1.00 65.50 205 TRP A C 1
ATOM 1651 O O . TRP A 1 205 ? -39.236 3.605 53.934 1.00 65.50 205 TRP A O 1
ATOM 1661 N N . GLU A 1 206 ? -37.449 3.125 52.681 1.00 67.06 206 GLU A N 1
ATOM 1662 C CA . GLU A 1 206 ? -38.135 2.520 51.532 1.00 67.06 206 GLU A CA 1
ATOM 1663 C C . GLU A 1 206 ? -39.014 1.307 51.898 1.00 67.06 206 GLU A C 1
ATOM 1665 O O . GLU A 1 206 ? -40.089 1.128 51.325 1.00 67.06 206 GLU A O 1
ATOM 1670 N N . ASP A 1 207 ? -38.598 0.481 52.864 1.00 68.94 207 ASP A N 1
ATOM 1671 C CA . ASP A 1 207 ? -39.325 -0.724 53.287 1.00 68.94 207 ASP A CA 1
ATOM 1672 C C . ASP A 1 207 ? -40.432 -0.419 54.304 1.00 68.94 207 ASP A C 1
ATOM 1674 O O . ASP A 1 207 ? -41.424 -1.150 54.393 1.00 68.94 207 ASP A O 1
ATOM 1678 N N . GLU A 1 208 ? -40.325 0.696 55.030 1.00 70.88 208 GLU A N 1
ATOM 1679 C CA . GLU A 1 208 ? -41.412 1.204 55.873 1.00 70.88 208 GLU A CA 1
ATOM 1680 C C . GLU A 1 208 ? -42.574 1.728 55.025 1.00 70.88 208 GLU A C 1
ATOM 1682 O O . GLU A 1 208 ? -43.735 1.478 55.348 1.00 70.88 208 GLU A O 1
ATOM 1687 N N . LEU A 1 209 ? -42.277 2.360 53.884 1.00 75.88 209 LEU A N 1
ATOM 1688 C CA . LEU A 1 209 ? -43.286 2.879 52.953 1.00 75.88 209 LEU A CA 1
ATOM 1689 C C . LEU A 1 209 ? -44.127 1.775 52.293 1.00 75.88 209 LEU A C 1
ATOM 1691 O O . LEU A 1 209 ? -45.273 2.022 51.886 1.00 75.88 209 LEU A O 1
ATOM 1695 N N . LYS A 1 210 ? -43.586 0.553 52.199 1.00 75.38 210 LYS A N 1
ATOM 1696 C CA . LYS A 1 210 ? -44.291 -0.628 51.674 1.00 75.38 210 LYS A CA 1
ATOM 1697 C C . LYS A 1 210 ? -45.327 -1.179 52.660 1.00 75.38 210 LYS A C 1
ATOM 1699 O O . LYS A 1 210 ? -46.322 -1.767 52.238 1.00 75.38 210 LYS A O 1
ATOM 1704 N N . LYS A 1 211 ? -45.154 -0.961 53.969 1.00 77.38 211 LYS A N 1
ATOM 1705 C CA . LYS A 1 211 ? -46.102 -1.428 54.993 1.00 77.38 211 LYS A CA 1
ATOM 1706 C C . LYS A 1 211 ? -47.338 -0.529 55.013 1.00 77.38 211 LYS A C 1
ATOM 1708 O O . LYS A 1 211 ? -47.263 0.663 55.290 1.00 77.38 211 LYS A O 1
ATOM 1713 N N . ASN A 1 212 ? -48.505 -1.104 54.731 1.00 72.94 212 ASN A N 1
ATOM 1714 C CA . ASN A 1 212 ? -49.769 -0.380 54.855 1.00 72.94 212 ASN A CA 1
ATOM 1715 C C . ASN A 1 212 ? -50.148 -0.212 56.333 1.00 72.94 212 ASN A C 1
ATOM 1717 O O . ASN A 1 212 ? -49.963 -1.129 57.134 1.00 72.94 212 ASN A O 1
ATOM 1721 N N . VAL A 1 213 ? -50.727 0.939 56.689 1.00 77.12 213 VAL A N 1
ATOM 1722 C CA . VAL A 1 213 ? -51.286 1.150 58.033 1.00 77.12 213 VAL A CA 1
ATOM 1723 C C . VAL A 1 213 ? -52.437 0.151 58.240 1.00 77.12 213 VAL A C 1
ATOM 1725 O O . VAL A 1 213 ? -53.354 0.122 57.408 1.00 77.12 213 VAL A O 1
ATOM 1728 N N . PRO A 1 214 ? -52.423 -0.673 59.307 1.00 77.50 214 PRO A N 1
ATOM 1729 C CA . PRO A 1 214 ? -53.497 -1.624 59.566 1.00 77.50 214 PRO A CA 1
ATOM 1730 C C . PRO A 1 214 ? -54.808 -0.876 59.811 1.00 77.50 214 PRO A C 1
ATOM 1732 O O . PRO A 1 214 ? -54.838 0.145 60.503 1.00 77.50 214 PRO A O 1
ATOM 1735 N N . LYS A 1 215 ? -55.894 -1.380 59.218 1.00 77.62 215 LYS A N 1
ATOM 1736 C CA . LYS A 1 215 ? -57.230 -0.812 59.416 1.00 77.62 215 LYS A CA 1
ATOM 1737 C C . LYS A 1 215 ? -57.639 -0.985 60.886 1.00 77.62 215 LYS A C 1
ATOM 1739 O O . LYS A 1 215 ? -57.427 -2.071 61.426 1.00 77.62 215 LYS A O 1
ATOM 1744 N N . PRO A 1 216 ? -58.224 0.038 61.534 1.00 78.31 216 PRO A N 1
ATOM 1745 C CA . PRO A 1 216 ? -58.723 -0.085 62.898 1.00 78.31 216 PRO A CA 1
ATOM 1746 C C . PRO A 1 216 ? -59.786 -1.182 62.997 1.00 78.31 216 PRO A C 1
ATOM 1748 O O . PRO A 1 216 ? -60.618 -1.319 62.099 1.00 78.31 216 PRO A O 1
ATOM 1751 N N . GLU A 1 217 ? -59.809 -1.918 64.109 1.00 70.50 217 GLU A N 1
ATOM 1752 C CA . GLU A 1 217 ? -60.777 -3.002 64.346 1.00 70.50 217 GLU A CA 1
ATOM 1753 C C . GLU A 1 217 ? -62.235 -2.528 64.235 1.00 70.50 217 GLU A C 1
ATOM 1755 O O . GLU A 1 217 ? -63.091 -3.260 63.738 1.00 70.50 217 GLU A O 1
ATOM 1760 N N . CYS A 1 218 ? -62.513 -1.268 64.593 1.00 64.38 218 CYS A N 1
ATOM 1761 C CA . CYS A 1 218 ? -63.839 -0.667 64.462 1.00 64.38 218 CYS A CA 1
ATOM 1762 C C . CYS A 1 218 ? -64.334 -0.586 63.006 1.00 64.38 218 CYS A C 1
ATOM 1764 O O . CYS A 1 218 ? -65.521 -0.797 62.779 1.00 64.38 218 CYS A O 1
ATOM 1766 N N . MET A 1 219 ? -63.448 -0.371 62.024 1.00 64.81 219 MET A N 1
ATOM 1767 C CA . MET A 1 219 ? -63.797 -0.364 60.593 1.00 64.81 219 MET A CA 1
ATOM 1768 C C . MET A 1 219 ? -63.955 -1.769 59.996 1.00 64.81 219 MET A C 1
ATOM 1770 O O . MET A 1 219 ? -64.513 -1.915 58.911 1.00 64.81 219 MET A O 1
ATOM 1774 N N . LEU A 1 220 ? -63.434 -2.795 60.671 1.00 72.44 220 LEU A N 1
ATOM 1775 C CA . LEU A 1 220 ? -63.498 -4.186 60.221 1.00 72.44 220 LEU A CA 1
ATOM 1776 C C . LEU A 1 220 ? -64.698 -4.935 60.820 1.00 72.44 220 LEU A C 1
ATOM 1778 O O . LEU A 1 220 ? -65.233 -5.828 60.171 1.00 72.44 220 LEU A O 1
ATOM 1782 N N . GLN A 1 221 ? -65.114 -4.586 62.043 1.00 67.25 221 GLN A N 1
ATOM 1783 C CA . GLN A 1 221 ? -66.087 -5.365 62.823 1.00 67.25 221 GLN A CA 1
ATOM 1784 C C . GLN A 1 221 ? -67.436 -4.665 63.062 1.00 67.25 221 GLN A C 1
ATOM 1786 O O . GLN A 1 221 ? -68.433 -5.353 63.281 1.00 67.25 221 GLN A O 1
ATOM 1791 N N . LYS A 1 222 ? -67.510 -3.324 63.039 1.00 66.12 222 LYS A N 1
ATOM 1792 C CA . LYS A 1 222 ? -68.735 -2.572 63.381 1.00 66.12 222 LYS A CA 1
ATOM 1793 C C . LYS A 1 222 ? -69.312 -1.842 62.163 1.00 66.12 222 LYS A C 1
ATOM 1795 O O . LYS A 1 222 ? -68.576 -1.323 61.330 1.00 66.12 222 LYS A O 1
ATOM 1800 N N . LYS A 1 223 ? -70.648 -1.772 62.069 1.00 65.19 223 LYS A N 1
ATOM 1801 C CA . LYS A 1 223 ? -71.345 -0.919 61.086 1.00 65.19 223 LYS A CA 1
ATOM 1802 C C . LYS A 1 223 ? -71.255 0.550 61.510 1.00 65.19 223 LYS A C 1
ATOM 1804 O O . LYS A 1 223 ? -71.234 0.845 62.704 1.00 65.19 223 LYS A O 1
ATOM 1809 N N . THR A 1 224 ? -71.272 1.457 60.533 1.00 62.50 224 THR A N 1
ATOM 1810 C CA . THR A 1 224 ? -71.112 2.919 60.692 1.00 62.50 224 THR A CA 1
ATOM 1811 C C . THR A 1 224 ? -72.053 3.568 61.711 1.00 62.50 224 THR A C 1
ATOM 1813 O O . THR A 1 224 ? -71.746 4.630 62.239 1.00 62.50 224 THR A O 1
ATOM 1816 N N . GLU A 1 225 ? -73.179 2.927 62.010 1.00 63.31 225 GLU A N 1
ATOM 1817 C CA . GLU A 1 225 ? -74.213 3.402 62.935 1.00 63.31 225 GLU A CA 1
ATOM 1818 C C . GLU A 1 225 ? -73.862 3.188 64.423 1.00 63.31 225 GLU A C 1
ATOM 1820 O O . GLU A 1 225 ? -74.443 3.846 65.282 1.00 63.31 225 GLU A O 1
ATOM 1825 N N . PHE A 1 226 ? -72.896 2.315 64.745 1.00 63.03 226 PHE A N 1
ATOM 1826 C CA . PHE A 1 226 ? -72.529 1.944 66.125 1.00 63.03 226 PHE A CA 1
ATOM 1827 C C . PHE A 1 226 ? -71.139 2.443 66.557 1.00 63.03 226 PHE A C 1
ATOM 1829 O O . PHE A 1 226 ? -70.525 1.870 67.462 1.00 63.03 226 PHE A O 1
ATOM 1836 N N . TYR A 1 227 ? -70.605 3.485 65.914 1.00 70.94 227 TYR A N 1
ATOM 1837 C CA . TYR A 1 227 ? -69.308 4.040 66.304 1.00 70.94 227 TYR A CA 1
ATOM 1838 C C . TYR A 1 227 ? -69.379 4.766 67.650 1.00 70.94 227 TYR A C 1
ATOM 1840 O O . TYR A 1 227 ? -70.130 5.725 67.828 1.00 70.94 227 TYR A O 1
ATOM 1848 N N . ASN A 1 228 ? -68.549 4.329 68.599 1.00 73.62 228 ASN A N 1
ATOM 1849 C CA . ASN A 1 228 ? -68.354 5.023 69.867 1.00 73.62 228 ASN A CA 1
ATOM 1850 C C . ASN A 1 228 ? -67.396 6.223 69.692 1.00 73.62 228 ASN A C 1
ATOM 1852 O O . ASN A 1 228 ? -66.636 6.291 68.725 1.00 73.62 228 ASN A O 1
ATOM 1856 N N . LYS A 1 229 ? -67.361 7.168 70.643 1.00 73.25 229 LYS A N 1
ATOM 1857 C CA . LYS A 1 229 ? -66.450 8.338 70.577 1.00 73.25 229 LYS A CA 1
ATOM 1858 C C . LYS A 1 229 ? -64.969 7.940 70.465 1.00 73.25 229 LYS A C 1
ATOM 1860 O O . LYS A 1 229 ? -64.182 8.647 69.836 1.00 73.25 229 LYS A O 1
ATOM 1865 N N . GLU A 1 230 ? -64.595 6.802 71.044 1.00 72.88 230 GLU A N 1
ATOM 1866 C CA . GLU A 1 230 ? -63.253 6.218 70.934 1.00 72.88 230 GLU A CA 1
ATOM 1867 C C . GLU A 1 230 ? -62.982 5.625 69.542 1.00 72.88 230 GLU A C 1
ATOM 1869 O O . GLU A 1 230 ? -61.887 5.807 69.009 1.00 72.88 230 GLU A O 1
ATOM 1874 N N . ASP A 1 231 ? -63.996 5.025 68.906 1.00 72.12 231 ASP A N 1
ATOM 1875 C CA . ASP A 1 231 ? -63.907 4.491 67.542 1.00 72.12 231 ASP A CA 1
ATOM 1876 C C . ASP A 1 231 ? -63.684 5.630 66.528 1.00 72.12 231 ASP A C 1
ATOM 1878 O O . ASP A 1 231 ? -62.829 5.520 65.651 1.00 72.12 231 ASP A O 1
ATOM 1882 N N . VAL A 1 232 ? -64.363 6.773 66.699 1.00 76.69 232 VAL A N 1
ATOM 1883 C CA . VAL A 1 232 ? -64.167 7.979 65.865 1.00 76.69 232 VAL A CA 1
ATOM 1884 C C . VAL A 1 232 ? -62.750 8.547 66.022 1.00 76.69 232 VAL A C 1
ATOM 1886 O O . VAL A 1 232 ? -62.130 8.977 65.047 1.00 76.69 232 VAL A O 1
ATOM 1889 N N . ARG A 1 233 ? -62.185 8.511 67.236 1.00 80.06 233 ARG A N 1
ATOM 1890 C CA . ARG A 1 233 ? -60.806 8.960 67.493 1.00 80.06 233 ARG A CA 1
ATOM 1891 C C . ARG A 1 233 ? -59.771 8.016 66.872 1.00 80.06 233 ARG A C 1
ATOM 1893 O O . ARG A 1 233 ? -58.763 8.486 66.345 1.00 80.06 233 ARG A O 1
ATOM 1900 N N . ALA A 1 234 ? -60.019 6.705 66.904 1.00 79.50 234 ALA A N 1
ATOM 1901 C CA . ALA A 1 234 ? -59.178 5.705 66.249 1.00 79.50 234 ALA A CA 1
ATOM 1902 C C . ALA A 1 234 ? -59.185 5.863 64.718 1.00 79.50 234 ALA A C 1
ATOM 1904 O O . ALA A 1 234 ? -58.123 5.796 64.098 1.00 79.50 234 ALA A O 1
ATOM 1905 N N . ILE A 1 235 ? -60.346 6.165 64.125 1.00 79.88 235 ILE A N 1
ATOM 1906 C CA . ILE A 1 235 ? -60.494 6.474 62.694 1.00 79.88 235 ILE A CA 1
ATOM 1907 C C . ILE A 1 235 ? -59.723 7.746 62.319 1.00 79.88 235 ILE A C 1
ATOM 1909 O O . ILE A 1 235 ? -58.911 7.712 61.401 1.00 79.88 235 ILE A O 1
ATOM 1913 N N . GLY A 1 236 ? -59.874 8.838 63.076 1.00 81.00 236 GLY A N 1
ATOM 1914 C CA . GLY A 1 236 ? -59.130 10.076 62.808 1.00 81.00 236 GLY A CA 1
ATOM 1915 C C . GLY A 1 236 ? -57.607 9.919 62.942 1.00 81.00 236 GLY A C 1
ATOM 1916 O O . GLY A 1 236 ? -56.842 10.548 62.211 1.00 81.00 236 GLY A O 1
ATOM 1917 N N . ASN A 1 237 ? -57.136 9.053 63.846 1.00 83.12 237 ASN A N 1
ATOM 1918 C CA . ASN A 1 237 ? -55.714 8.709 63.954 1.00 83.12 237 ASN A CA 1
ATOM 1919 C C . ASN A 1 237 ? -55.233 7.835 62.784 1.00 83.12 237 ASN A C 1
ATOM 1921 O O . ASN A 1 237 ? -54.100 8.000 62.332 1.00 83.12 237 ASN A O 1
ATOM 1925 N N . TYR A 1 238 ? -56.074 6.920 62.298 1.00 84.19 238 TYR A N 1
ATOM 1926 C CA . TYR A 1 238 ? -55.802 6.115 61.110 1.00 84.19 238 TYR A CA 1
ATOM 1927 C C . TYR A 1 238 ? -55.703 6.987 59.857 1.00 84.19 238 TYR A C 1
ATOM 1929 O O . TYR A 1 238 ? -54.691 6.911 59.168 1.00 84.19 238 TYR A O 1
ATOM 1937 N N . GLU A 1 239 ? -56.669 7.883 59.634 1.00 84.44 239 GLU A N 1
ATOM 1938 C CA . GLU A 1 239 ? -56.687 8.816 58.500 1.00 84.44 239 GLU A CA 1
ATOM 1939 C C . GLU A 1 239 ? -55.432 9.694 58.457 1.00 84.44 239 GLU A C 1
ATOM 1941 O O . GLU A 1 239 ? -54.781 9.805 57.415 1.00 84.44 239 GLU A O 1
ATOM 1946 N N . LYS A 1 240 ? -55.025 10.252 59.606 1.00 85.75 240 LYS A N 1
ATOM 1947 C CA . LYS A 1 240 ? -53.781 11.029 59.722 1.00 85.75 240 LYS A CA 1
ATOM 1948 C C . LYS A 1 240 ? -52.544 10.200 59.371 1.00 85.75 240 LYS A C 1
ATOM 1950 O O . LYS A 1 240 ? -51.691 10.678 58.626 1.00 85.75 240 LYS A O 1
ATOM 1955 N N . LYS A 1 241 ? -52.450 8.959 59.864 1.00 84.19 241 LYS A N 1
ATOM 1956 C CA . LYS A 1 241 ? -51.333 8.052 59.546 1.00 84.19 241 LYS A CA 1
ATOM 1957 C C . LYS A 1 241 ? -51.322 7.649 58.069 1.00 84.19 241 LYS A C 1
ATOM 1959 O O . LYS A 1 241 ? -50.253 7.593 57.471 1.00 84.19 241 LYS A O 1
ATOM 1964 N N . THR A 1 242 ? -52.484 7.418 57.456 1.00 84.31 242 THR A N 1
ATOM 1965 C CA . THR A 1 242 ? -52.578 7.139 56.014 1.00 84.31 242 THR A CA 1
ATOM 1966 C C . THR A 1 242 ? -52.202 8.349 55.161 1.00 84.31 242 THR A C 1
ATOM 1968 O O . THR A 1 242 ? -51.491 8.180 54.176 1.00 84.31 242 THR A O 1
ATOM 1971 N N . GLN A 1 243 ? -52.593 9.566 55.557 1.00 85.81 243 GLN A N 1
ATOM 1972 C CA . GLN A 1 243 ? -52.199 10.797 54.861 1.00 85.81 243 GLN A CA 1
ATOM 1973 C C . GLN A 1 243 ? -50.687 11.044 54.950 1.00 85.81 243 GLN A C 1
ATOM 1975 O O . GLN A 1 243 ? -50.066 11.402 53.951 1.00 85.81 243 GLN A O 1
ATOM 1980 N N . GLN A 1 244 ? -50.077 10.806 56.117 1.00 85.38 244 GLN A N 1
ATOM 1981 C CA . GLN A 1 244 ? -48.621 10.877 56.287 1.00 85.38 244 GLN A CA 1
ATOM 1982 C C . GLN A 1 244 ? -47.903 9.862 55.389 1.00 85.38 244 GLN A C 1
ATOM 1984 O O . GLN A 1 244 ? -47.024 10.249 54.622 1.00 85.38 244 GLN A O 1
ATOM 1989 N N . LEU A 1 245 ? -48.348 8.599 55.392 1.00 84.44 245 LEU A N 1
ATOM 1990 C CA . LEU A 1 245 ? -47.788 7.551 54.534 1.00 84.44 245 LEU A CA 1
ATOM 1991 C C . LEU A 1 245 ? -47.920 7.897 53.041 1.00 84.44 245 LEU A C 1
ATOM 1993 O O . LEU A 1 245 ? -46.998 7.661 52.266 1.00 84.44 245 LEU A O 1
ATOM 1997 N N . GLN A 1 246 ? -49.045 8.483 52.626 1.00 84.44 246 GLN A N 1
ATOM 1998 C CA . GLN A 1 246 ? -49.264 8.902 51.241 1.00 84.44 246 GLN A CA 1
ATOM 1999 C C . GLN A 1 246 ? -48.368 10.085 50.843 1.00 84.44 246 GLN A C 1
ATOM 2001 O O . GLN A 1 246 ? -47.803 10.079 49.749 1.00 84.44 246 GLN A O 1
ATOM 2006 N N . SER A 1 247 ? -48.179 11.061 51.737 1.00 87.38 247 SER A N 1
ATOM 2007 C CA . SER A 1 247 ? -47.212 12.153 51.557 1.00 87.38 247 SER A CA 1
ATOM 2008 C C . SER A 1 247 ? -45.787 11.613 51.407 1.00 87.38 247 SER A C 1
ATOM 2010 O O . SER A 1 247 ? -45.057 12.032 50.509 1.00 87.38 247 SER A O 1
ATOM 2012 N N . ASP A 1 248 ? -45.383 10.662 52.246 1.00 86.50 248 ASP A N 1
ATOM 2013 C CA . ASP A 1 248 ? -44.026 10.119 52.204 1.00 86.50 248 ASP A CA 1
ATOM 2014 C C . ASP A 1 248 ? -43.797 9.213 50.982 1.00 86.50 248 ASP A C 1
ATOM 2016 O O . ASP A 1 248 ? -42.748 9.311 50.344 1.00 86.50 248 ASP A O 1
ATOM 2020 N N . ARG A 1 249 ? -44.811 8.451 50.541 1.00 85.31 249 ARG A N 1
ATOM 2021 C CA . ARG A 1 249 ? -44.798 7.755 49.238 1.00 85.31 249 ARG A CA 1
ATOM 2022 C C . ARG A 1 249 ? -44.661 8.726 48.066 1.00 85.31 249 ARG A C 1
ATOM 2024 O O . ARG A 1 249 ? -43.931 8.437 47.122 1.00 85.31 249 ARG A O 1
ATOM 2031 N N . HIS A 1 250 ? -45.327 9.881 48.116 1.00 85.56 250 HIS A N 1
ATOM 2032 C CA . HIS A 1 250 ? -45.208 10.898 47.070 1.00 85.56 250 HIS A CA 1
ATOM 2033 C C . HIS A 1 250 ? -43.798 11.507 47.019 1.00 85.56 250 HIS A C 1
ATOM 2035 O O . HIS A 1 250 ? -43.227 11.636 45.937 1.00 85.56 250 HIS A O 1
ATOM 2041 N N . LYS A 1 251 ? -43.194 11.806 48.178 1.00 88.12 251 LYS A N 1
ATOM 2042 C CA . LYS A 1 251 ? -41.792 12.257 48.258 1.00 88.12 251 LYS A CA 1
ATOM 2043 C C . LYS A 1 251 ? -40.831 11.207 47.705 1.00 88.12 251 LYS A C 1
ATOM 2045 O O . LYS A 1 251 ? -39.943 11.550 46.930 1.00 88.12 251 LYS A O 1
ATOM 2050 N N . TYR A 1 252 ? -41.026 9.937 48.061 1.00 87.19 252 TYR A N 1
ATOM 2051 C CA . TYR A 1 252 ? -40.206 8.841 47.546 1.00 87.19 252 TYR A CA 1
ATOM 2052 C C . TYR A 1 252 ? -40.348 8.679 46.028 1.00 87.19 252 TYR A C 1
ATOM 2054 O O . TYR A 1 252 ? -39.353 8.572 45.320 1.00 87.19 252 TYR A O 1
ATOM 2062 N N . LYS A 1 253 ? -41.569 8.786 45.496 1.00 85.88 253 LYS A N 1
ATOM 2063 C CA . LYS A 1 253 ? -41.817 8.795 44.048 1.00 85.88 253 LYS A CA 1
ATOM 2064 C C . LYS A 1 253 ? -41.091 9.946 43.341 1.00 85.88 253 LYS A C 1
ATOM 2066 O O . LYS A 1 253 ? -40.502 9.728 42.285 1.00 85.88 253 LYS A O 1
ATOM 2071 N N . SER A 1 254 ? -41.092 11.143 43.932 1.00 88.56 254 SER A N 1
ATOM 2072 C CA . SER A 1 254 ? -40.332 12.290 43.415 1.00 88.56 254 SER A CA 1
ATOM 2073 C C . SER A 1 254 ? -38.823 12.023 43.423 1.00 88.56 254 SER A C 1
ATOM 2075 O O . SER A 1 254 ? -38.149 12.324 42.443 1.00 88.56 254 SER A O 1
ATOM 2077 N N . LEU A 1 255 ? -38.293 11.411 44.489 1.00 89.31 255 LEU A N 1
ATOM 2078 C CA . LEU A 1 255 ? -36.881 11.019 44.583 1.00 89.31 255 LEU A CA 1
ATOM 2079 C C . LEU A 1 255 ? -36.497 9.992 43.508 1.00 89.31 255 LEU A C 1
ATOM 2081 O O . LEU A 1 255 ? -35.467 10.157 42.855 1.00 89.31 255 LEU A O 1
ATOM 2085 N N . LEU A 1 256 ? -37.338 8.979 43.280 1.00 88.56 256 LEU A N 1
ATOM 2086 C CA . LEU A 1 256 ? -37.137 7.986 42.221 1.00 88.56 256 LEU A CA 1
ATOM 2087 C C . LEU A 1 256 ? -37.157 8.623 40.828 1.00 88.56 256 LEU A C 1
ATOM 2089 O O . LEU A 1 256 ? -36.349 8.260 39.975 1.00 88.56 256 LEU A O 1
ATOM 2093 N N . GLN A 1 257 ? -38.046 9.591 40.592 1.00 88.31 257 GLN A N 1
ATOM 2094 C CA . GLN A 1 257 ? -38.107 10.323 39.326 1.00 88.31 257 GLN A CA 1
ATOM 2095 C C . GLN A 1 257 ? -36.839 11.162 39.093 1.00 88.31 257 GLN A C 1
ATOM 2097 O O . GLN A 1 257 ? -36.293 11.158 37.986 1.00 88.31 257 GLN A O 1
ATOM 2102 N N . ASP A 1 258 ? -36.329 11.827 40.130 1.00 91.06 258 ASP A N 1
ATOM 2103 C CA . ASP A 1 258 ? -35.078 12.585 40.060 1.00 91.06 258 ASP A CA 1
ATOM 2104 C C . ASP A 1 258 ? -33.864 11.672 39.837 1.00 91.06 258 ASP A C 1
ATOM 2106 O O . ASP A 1 258 ? -32.976 11.999 39.043 1.00 91.06 258 ASP A O 1
ATOM 2110 N N . GLU A 1 259 ? -33.806 10.522 40.515 1.00 91.69 259 GLU A N 1
ATOM 2111 C CA . GLU A 1 259 ? -32.755 9.521 40.308 1.00 91.69 259 GLU A CA 1
ATOM 2112 C C . GLU A 1 259 ? -32.800 8.972 38.877 1.00 91.69 259 GLU A C 1
ATOM 2114 O O . GLU A 1 259 ? -31.778 8.957 38.187 1.00 91.69 259 GLU A O 1
ATOM 2119 N N . PHE A 1 260 ? -33.988 8.606 38.394 1.00 90.12 260 PHE A N 1
ATOM 2120 C CA . PHE A 1 260 ? -34.202 8.137 37.029 1.00 90.12 260 PHE A CA 1
ATOM 2121 C C . PHE A 1 260 ? -33.723 9.162 35.993 1.00 90.12 260 PHE A C 1
ATOM 2123 O O . PHE A 1 260 ? -33.014 8.811 35.043 1.00 90.12 260 PHE A O 1
ATOM 2130 N N . GLN A 1 261 ? -34.053 10.443 36.188 1.00 91.69 261 GLN A N 1
ATOM 2131 C CA . GLN A 1 261 ? -33.619 11.518 35.298 1.00 91.69 261 GLN A CA 1
ATOM 2132 C C . GLN A 1 261 ? -32.093 11.677 35.313 1.00 91.69 261 GLN A C 1
ATOM 2134 O O . GLN A 1 261 ? -31.474 11.789 34.251 1.00 91.69 261 GLN A O 1
ATOM 2139 N N . LYS A 1 262 ? -31.462 11.640 36.494 1.00 93.88 262 LYS A N 1
ATOM 2140 C CA . LYS A 1 262 ? -29.997 11.717 36.634 1.00 93.88 262 LYS A CA 1
ATOM 2141 C C . LYS A 1 262 ? -29.297 10.545 35.948 1.00 93.88 262 LYS A C 1
ATOM 2143 O O . LYS A 1 262 ? -28.341 10.761 35.203 1.00 93.88 262 LYS A O 1
ATOM 2148 N N . LEU A 1 263 ? -29.783 9.320 36.152 1.00 92.06 263 LEU A N 1
ATOM 2149 C CA . LEU A 1 263 ? -29.241 8.120 35.512 1.00 92.06 263 LEU A CA 1
ATOM 2150 C C . LEU A 1 263 ? -29.416 8.160 33.990 1.00 92.06 263 LEU A C 1
ATOM 2152 O O . LEU A 1 263 ? -28.484 7.829 33.261 1.00 92.06 263 LEU A O 1
ATOM 2156 N N . SER A 1 264 ? -30.560 8.644 33.503 1.00 89.50 264 SER A N 1
ATOM 2157 C CA . SER A 1 264 ? -30.828 8.807 32.069 1.00 89.50 264 SER A CA 1
ATOM 2158 C C . SER A 1 264 ? -29.895 9.826 31.407 1.00 89.50 264 SER A C 1
ATOM 2160 O O . SER A 1 264 ? -29.408 9.601 30.296 1.00 89.50 264 SER A O 1
ATOM 2162 N N . VAL A 1 265 ? -29.612 10.946 32.084 1.00 92.94 265 VAL A N 1
ATOM 2163 C CA . VAL A 1 265 ? -28.637 11.943 31.612 1.00 92.94 265 VAL A CA 1
ATOM 2164 C C . VAL A 1 265 ? -27.224 11.356 31.612 1.00 92.94 265 VAL A C 1
ATOM 2166 O O . VAL A 1 265 ? -26.544 11.437 30.591 1.00 92.94 265 VAL A O 1
ATOM 2169 N N . ASN A 1 266 ? -26.816 10.680 32.691 1.00 93.19 266 ASN A N 1
ATOM 2170 C CA . ASN A 1 266 ? -25.507 10.026 32.782 1.00 93.19 266 ASN A CA 1
ATOM 2171 C C . ASN A 1 266 ? -25.306 8.970 31.678 1.00 93.19 266 ASN A C 1
ATOM 2173 O O . ASN A 1 266 ? -24.267 8.939 31.015 1.00 93.19 266 ASN A O 1
ATOM 2177 N N . LEU A 1 267 ? -26.326 8.149 31.413 1.00 91.25 267 LEU A N 1
ATOM 2178 C CA . LEU A 1 267 ? -26.310 7.171 30.327 1.00 91.25 267 LEU A CA 1
ATOM 2179 C C . LEU A 1 267 ? -26.084 7.853 28.969 1.00 91.25 267 LEU A C 1
ATOM 2181 O O . LEU A 1 267 ? -25.204 7.458 28.200 1.00 91.25 267 LEU A O 1
ATOM 2185 N N . ARG A 1 268 ? -26.839 8.922 28.690 1.00 91.56 268 ARG A N 1
ATOM 2186 C CA . ARG A 1 268 ? -26.722 9.690 27.443 1.00 91.56 268 ARG A CA 1
ATOM 2187 C C . ARG A 1 268 ? -25.338 10.319 27.285 1.00 91.56 268 ARG A C 1
ATOM 2189 O O . ARG A 1 268 ? -24.780 10.283 26.188 1.00 91.56 268 ARG A O 1
ATOM 2196 N N . ASP A 1 269 ? -24.782 10.882 28.349 1.00 93.69 269 ASP A N 1
ATOM 2197 C CA . ASP A 1 269 ? -23.471 11.532 28.315 1.00 93.69 269 ASP A CA 1
ATOM 2198 C C . ASP A 1 269 ? -22.327 10.518 28.195 1.00 93.69 269 ASP A C 1
ATOM 2200 O O . ASP A 1 269 ? -21.364 10.759 27.458 1.00 93.69 269 ASP A O 1
ATOM 2204 N N . SER A 1 270 ? -22.469 9.341 28.811 1.00 91.44 270 SER A N 1
ATOM 2205 C CA . SER A 1 270 ? -21.558 8.208 28.626 1.00 91.44 270 SER A CA 1
ATOM 2206 C C . SER A 1 270 ? -21.523 7.754 27.161 1.00 91.44 270 SER A C 1
ATOM 2208 O O . SER A 1 270 ? -20.442 7.629 26.579 1.00 91.44 270 SER A O 1
ATOM 2210 N N . ILE A 1 271 ? -22.691 7.608 26.521 1.00 91.75 271 ILE A N 1
ATOM 2211 C CA . ILE A 1 271 ? -22.803 7.241 25.098 1.00 91.75 271 ILE A CA 1
ATOM 2212 C C . ILE A 1 271 ? -22.210 8.332 24.196 1.00 91.75 271 ILE A C 1
ATOM 2214 O O . ILE A 1 271 ? -21.427 8.034 23.294 1.00 91.75 271 ILE A O 1
ATOM 2218 N N . LYS A 1 272 ? -22.523 9.611 24.444 1.00 94.31 272 LYS A N 1
ATOM 2219 C CA . LYS A 1 272 ? -21.952 10.732 23.675 1.00 94.31 272 LYS A CA 1
ATOM 2220 C C . LYS A 1 272 ? -20.428 10.778 23.774 1.00 94.31 272 LYS A C 1
ATOM 2222 O O . LYS A 1 272 ? -19.750 10.973 22.766 1.00 94.31 272 LYS A O 1
ATOM 2227 N N . THR A 1 273 ? -19.886 10.583 24.974 1.00 94.62 273 THR A N 1
ATOM 2228 C CA . THR A 1 273 ? -18.437 10.575 25.213 1.00 94.62 273 THR A CA 1
ATOM 2229 C C . THR A 1 273 ? -17.765 9.411 24.493 1.00 94.62 273 THR A C 1
ATOM 2231 O O . THR A 1 273 ? -16.706 9.598 23.889 1.00 94.62 273 THR A O 1
ATOM 2234 N N . PHE A 1 274 ? -18.393 8.233 24.508 1.00 94.06 274 PHE A N 1
ATOM 2235 C CA . PHE A 1 274 ? -17.933 7.078 23.747 1.00 94.06 274 PHE A CA 1
ATOM 2236 C C . PHE A 1 274 ? -17.924 7.353 22.240 1.00 94.06 274 PHE A C 1
ATOM 2238 O O . PHE A 1 274 ? -16.881 7.209 21.606 1.00 94.06 274 PHE A O 1
ATOM 2245 N N . ASN A 1 275 ? -19.031 7.848 21.682 1.00 94.38 275 ASN A N 1
ATOM 2246 C CA . ASN A 1 275 ? -19.141 8.155 20.253 1.00 94.38 275 ASN A CA 1
ATOM 2247 C C . ASN A 1 275 ? -18.113 9.200 19.795 1.00 94.38 275 ASN A C 1
ATOM 2249 O O . ASN A 1 275 ? -17.539 9.068 18.714 1.00 94.38 275 ASN A O 1
ATOM 2253 N N . ARG A 1 276 ? -17.828 10.214 20.623 1.00 95.00 276 ARG A N 1
ATOM 2254 C CA . ARG A 1 276 ? -16.775 11.200 20.337 1.00 95.00 276 ARG A CA 1
ATOM 2255 C C . ARG A 1 276 ? -15.399 10.541 20.247 1.00 95.00 276 ARG A C 1
ATOM 2257 O O . ARG A 1 276 ? -14.706 10.723 19.251 1.00 95.00 276 ARG A O 1
ATOM 2264 N N . LYS A 1 277 ? -15.026 9.744 21.251 1.00 93.62 277 LYS A N 1
ATOM 2265 C CA . LYS A 1 277 ? -13.747 9.017 21.262 1.00 93.62 277 LYS A CA 1
ATOM 2266 C C . LYS A 1 277 ? -13.637 8.027 20.096 1.00 93.62 277 LYS A C 1
ATOM 2268 O O . LYS A 1 277 ? -12.567 7.889 19.509 1.00 93.62 277 LYS A O 1
ATOM 2273 N N . LEU A 1 278 ? -14.736 7.369 19.727 1.00 93.69 278 LEU A N 1
ATOM 2274 C CA . LEU A 1 278 ? -14.790 6.480 18.567 1.00 93.69 278 LEU A CA 1
ATOM 2275 C C . LEU A 1 278 ? -14.541 7.244 17.259 1.00 93.69 278 LEU A C 1
ATOM 2277 O O . LEU A 1 278 ? -13.759 6.789 16.429 1.00 93.69 278 LEU A O 1
ATOM 2281 N N . SER A 1 279 ? -15.144 8.426 17.103 1.00 93.06 279 SER A N 1
ATOM 2282 C CA . SER A 1 279 ? -14.895 9.312 15.958 1.00 93.06 279 SER A CA 1
ATOM 2283 C C . SER A 1 279 ? -13.424 9.742 15.877 1.00 93.06 279 SER A C 1
ATOM 2285 O O . SER A 1 279 ? -12.807 9.636 14.819 1.00 93.06 279 SER A O 1
ATOM 2287 N N . GLU A 1 280 ? -12.817 10.128 17.004 1.00 90.56 280 GLU A N 1
ATOM 2288 C CA . GLU A 1 280 ? -11.385 10.455 17.089 1.00 90.56 280 GLU A CA 1
ATOM 2289 C C . GLU A 1 280 ? -10.496 9.263 16.672 1.00 90.56 280 GLU A C 1
ATOM 2291 O O . GLU A 1 280 ? -9.552 9.431 15.898 1.00 90.56 280 GLU A O 1
ATOM 2296 N N . SER A 1 281 ? -10.824 8.042 17.111 1.00 91.12 281 SER A N 1
ATOM 2297 C CA . SER A 1 281 ? -10.105 6.821 16.711 1.00 91.12 281 SER A CA 1
ATOM 2298 C C . SER A 1 281 ? -10.296 6.471 15.231 1.00 91.12 281 SER A C 1
ATOM 2300 O O . SER A 1 281 ? -9.351 6.026 14.576 1.00 91.12 281 SER A O 1
ATOM 2302 N N . ASN A 1 282 ? -11.480 6.720 14.667 1.00 90.56 282 ASN A N 1
ATOM 2303 C CA . ASN A 1 282 ? -11.732 6.538 13.240 1.00 90.56 282 ASN A CA 1
ATOM 2304 C C . ASN A 1 282 ? -10.959 7.560 12.388 1.00 90.56 282 ASN A C 1
ATOM 2306 O O . ASN A 1 282 ? -10.378 7.203 11.367 1.00 90.56 282 ASN A O 1
ATOM 2310 N N . ASN A 1 283 ? -10.864 8.812 12.840 1.00 90.12 283 ASN A N 1
ATOM 2311 C CA . ASN A 1 283 ? -10.013 9.814 12.194 1.00 90.12 283 ASN A CA 1
ATOM 2312 C C . ASN A 1 283 ? -8.539 9.398 12.228 1.00 90.12 283 ASN A C 1
ATOM 2314 O O . ASN A 1 283 ? -7.850 9.473 11.211 1.00 90.12 283 ASN A O 1
ATOM 2318 N N . LEU A 1 284 ? -8.062 8.878 13.364 1.00 88.56 284 LEU A N 1
ATOM 2319 C CA . LEU A 1 284 ? -6.714 8.319 13.455 1.00 88.56 284 LEU A CA 1
ATOM 2320 C C . LEU A 1 284 ? -6.509 7.158 12.470 1.00 88.56 284 LEU A C 1
ATOM 2322 O O . LEU A 1 284 ? -5.448 7.081 11.852 1.00 88.56 284 LEU A O 1
ATOM 2326 N N . LYS A 1 285 ? -7.515 6.295 12.274 1.00 91.00 285 LYS A N 1
ATOM 2327 C CA . LYS A 1 285 ? -7.471 5.229 11.263 1.00 91.00 285 LYS A CA 1
ATOM 2328 C C . LYS A 1 285 ? -7.262 5.797 9.861 1.00 91.00 285 LYS A C 1
ATOM 2330 O O . LYS A 1 285 ? -6.334 5.373 9.184 1.00 91.00 285 LYS A O 1
ATOM 2335 N N . PHE A 1 286 ? -8.055 6.792 9.454 1.00 90.38 286 PHE A N 1
ATOM 2336 C CA . PHE A 1 286 ? -7.904 7.428 8.140 1.00 90.38 286 PHE A CA 1
ATOM 2337 C C . PHE A 1 286 ? -6.503 8.002 7.928 1.00 90.38 286 PHE A C 1
ATOM 2339 O O . PHE A 1 286 ? -5.930 7.872 6.847 1.00 90.38 286 PHE A O 1
ATOM 2346 N N . HIS A 1 287 ? -5.927 8.610 8.962 1.00 86.56 287 HIS A N 1
ATOM 2347 C CA . HIS A 1 287 ? -4.568 9.128 8.894 1.00 86.56 287 HIS A CA 1
ATOM 2348 C C . HIS A 1 287 ? -3.509 8.028 8.761 1.00 86.56 287 HIS A C 1
ATOM 2350 O O . HIS A 1 287 ? -2.583 8.164 7.961 1.00 86.56 287 HIS A O 1
ATOM 2356 N N . VAL A 1 288 ? -3.649 6.933 9.512 1.00 88.19 288 VAL A N 1
ATOM 2357 C CA . VAL A 1 288 ? -2.749 5.777 9.418 1.00 88.19 288 VAL A CA 1
ATOM 2358 C C . VAL A 1 288 ? -2.863 5.111 8.046 1.00 88.19 288 VAL A C 1
ATOM 2360 O O . VAL A 1 288 ? -1.836 4.872 7.413 1.00 88.19 288 VAL A O 1
ATOM 2363 N N . ASP A 1 289 ? -4.081 4.894 7.547 1.00 90.50 289 ASP A N 1
ATOM 2364 C CA . ASP A 1 289 ?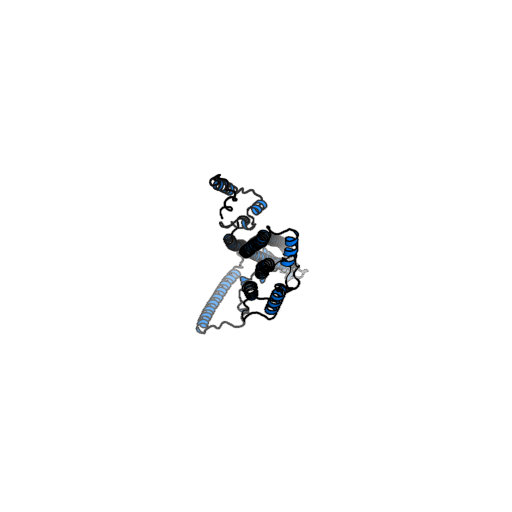 -4.341 4.332 6.216 1.00 90.50 289 ASP A CA 1
ATOM 2365 C C . ASP A 1 289 ? -3.756 5.229 5.113 1.00 90.50 289 ASP A C 1
ATOM 2367 O O . ASP A 1 289 ? -3.132 4.740 4.171 1.00 90.50 289 ASP A O 1
ATOM 2371 N N . SER A 1 290 ? -3.887 6.553 5.247 1.00 88.69 290 SER A N 1
ATOM 2372 C CA . SER A 1 290 ? -3.247 7.524 4.351 1.00 88.69 290 SER A CA 1
ATOM 2373 C C . SER A 1 290 ? -1.720 7.389 4.364 1.00 88.69 290 SER A C 1
ATOM 2375 O O . SER A 1 290 ? -1.101 7.284 3.302 1.00 88.69 290 SER A O 1
ATOM 2377 N N . GLY A 1 291 ? -1.108 7.294 5.551 1.00 87.69 291 GLY A N 1
ATOM 2378 C CA . GLY A 1 291 ? 0.329 7.055 5.699 1.00 87.69 291 GLY A CA 1
ATOM 2379 C C . GLY A 1 291 ? 0.777 5.733 5.068 1.00 87.69 291 GLY A C 1
ATOM 2380 O O . GLY A 1 291 ? 1.787 5.696 4.369 1.00 87.69 291 GLY A O 1
ATOM 2381 N N . MET A 1 292 ? 0.006 4.656 5.239 1.00 90.88 292 MET A N 1
ATOM 2382 C CA . MET A 1 292 ? 0.287 3.359 4.612 1.00 90.88 292 MET A CA 1
ATOM 2383 C C . MET A 1 292 ? 0.206 3.438 3.084 1.00 90.88 292 MET A C 1
ATOM 2385 O O . MET A 1 292 ? 1.102 2.971 2.381 1.00 90.88 292 MET A O 1
ATOM 2389 N N . ASN A 1 293 ? -0.845 4.070 2.559 1.00 91.44 293 ASN A N 1
ATOM 2390 C CA . ASN A 1 293 ? -1.028 4.258 1.123 1.00 91.44 293 ASN A CA 1
ATOM 2391 C C . ASN A 1 293 ? 0.080 5.116 0.511 1.00 91.44 293 ASN A C 1
ATOM 2393 O O . ASN A 1 293 ? 0.525 4.840 -0.602 1.00 91.44 293 ASN A O 1
ATOM 2397 N N . GLN A 1 294 ? 0.565 6.124 1.236 1.00 88.50 294 GLN A N 1
ATOM 2398 C CA . GLN A 1 294 ? 1.693 6.932 0.794 1.00 88.50 294 GLN A CA 1
ATOM 2399 C C . GLN A 1 294 ? 2.982 6.111 0.692 1.00 88.50 294 GLN A C 1
ATOM 2401 O O . GLN A 1 294 ? 3.670 6.221 -0.323 1.00 88.50 294 GLN A O 1
ATOM 2406 N N . GLN A 1 295 ? 3.290 5.268 1.683 1.00 88.00 295 GLN A N 1
ATOM 2407 C CA . GLN A 1 295 ? 4.461 4.382 1.623 1.00 88.00 295 GLN A CA 1
ATOM 2408 C C . GLN A 1 295 ? 4.376 3.426 0.429 1.00 88.00 295 GLN A C 1
ATOM 2410 O O . GLN A 1 295 ? 5.297 3.361 -0.386 1.00 88.00 295 GLN A O 1
ATOM 2415 N N . ASN A 1 296 ? 3.217 2.794 0.229 1.00 90.75 296 ASN A N 1
ATOM 2416 C CA . ASN A 1 296 ? 2.974 1.938 -0.936 1.00 90.75 296 ASN A CA 1
ATOM 2417 C C . ASN A 1 296 ? 3.134 2.700 -2.263 1.00 90.75 296 ASN A C 1
ATOM 2419 O O . ASN A 1 296 ? 3.707 2.191 -3.227 1.00 90.75 296 ASN A O 1
ATOM 2423 N N . LEU A 1 297 ? 2.656 3.946 -2.332 1.00 90.06 297 LEU A N 1
ATOM 2424 C CA . LEU A 1 297 ? 2.796 4.786 -3.519 1.00 90.06 297 LEU A CA 1
ATOM 2425 C C . LEU A 1 297 ? 4.261 5.137 -3.809 1.00 90.06 297 LEU A C 1
ATOM 2427 O O . LEU A 1 297 ? 4.653 5.187 -4.977 1.00 90.06 297 LEU A O 1
ATOM 2431 N N . ILE A 1 298 ? 5.069 5.389 -2.777 1.00 85.75 298 ILE A N 1
ATOM 2432 C CA . ILE A 1 298 ? 6.505 5.645 -2.927 1.00 85.75 298 ILE A CA 1
ATOM 2433 C C . ILE A 1 298 ? 7.183 4.419 -3.534 1.00 85.75 298 ILE A C 1
ATOM 2435 O O . ILE A 1 298 ? 7.853 4.567 -4.558 1.00 85.75 298 ILE A O 1
ATOM 2439 N N . VAL A 1 299 ? 6.934 3.225 -2.990 1.00 88.75 299 VAL A N 1
ATOM 2440 C CA . VAL A 1 299 ? 7.461 1.957 -3.523 1.00 88.75 299 VAL A CA 1
ATOM 2441 C C . VAL A 1 299 ? 7.069 1.773 -4.990 1.00 88.75 299 VAL A C 1
ATOM 2443 O O . VAL A 1 299 ? 7.937 1.619 -5.851 1.00 88.75 299 VAL A O 1
ATOM 2446 N N . ASN A 1 300 ? 5.781 1.910 -5.315 1.00 90.75 300 ASN A N 1
ATOM 2447 C CA . ASN A 1 300 ? 5.284 1.774 -6.687 1.00 90.75 300 ASN A CA 1
ATOM 2448 C C . ASN A 1 300 ? 5.953 2.759 -7.658 1.00 90.75 300 ASN A C 1
ATOM 2450 O O . ASN A 1 300 ? 6.328 2.395 -8.775 1.00 90.75 300 ASN A O 1
ATOM 2454 N N . ARG A 1 301 ? 6.156 4.013 -7.235 1.00 89.38 301 ARG A N 1
ATOM 2455 C CA . ARG A 1 301 ? 6.868 5.015 -8.041 1.00 89.38 301 ARG A CA 1
ATOM 2456 C C . ARG A 1 301 ? 8.326 4.629 -8.276 1.00 89.38 301 ARG A C 1
ATOM 2458 O O . ARG A 1 301 ? 8.824 4.861 -9.377 1.00 89.38 301 ARG A O 1
ATOM 2465 N N . GLN A 1 302 ? 9.009 4.060 -7.281 1.00 86.38 302 GLN A N 1
ATOM 2466 C CA . GLN A 1 302 ? 10.385 3.597 -7.467 1.00 86.38 302 GLN A CA 1
ATOM 2467 C C . GLN A 1 302 ? 10.451 2.422 -8.441 1.00 86.38 302 GLN A C 1
ATOM 2469 O O . GLN A 1 302 ? 11.281 2.448 -9.346 1.00 86.38 302 GLN A O 1
ATOM 2474 N N . ILE A 1 303 ? 9.534 1.457 -8.344 1.00 87.56 303 ILE A N 1
ATOM 2475 C CA . ILE A 1 303 ? 9.460 0.322 -9.276 1.00 87.56 303 ILE A CA 1
ATOM 2476 C C . ILE A 1 303 ? 9.317 0.810 -10.725 1.00 87.56 303 ILE A C 1
ATOM 2478 O O . ILE A 1 303 ? 10.063 0.373 -11.602 1.00 87.56 303 ILE A O 1
ATOM 2482 N N . ILE A 1 304 ? 8.424 1.773 -10.981 1.00 90.69 304 ILE A N 1
ATOM 2483 C CA . ILE A 1 304 ? 8.239 2.352 -12.323 1.00 90.69 304 ILE A CA 1
ATOM 2484 C C . ILE A 1 304 ? 9.528 3.016 -12.823 1.00 90.69 304 ILE A C 1
ATOM 2486 O O . ILE A 1 304 ? 9.944 2.776 -13.957 1.00 90.69 304 ILE A O 1
ATOM 2490 N N . LYS A 1 305 ? 10.194 3.819 -11.984 1.00 87.75 305 LYS A N 1
ATOM 2491 C CA . LYS A 1 305 ? 11.468 4.460 -12.346 1.00 87.75 305 LYS A CA 1
ATOM 2492 C C . LYS A 1 305 ? 12.564 3.437 -12.645 1.00 87.75 305 LYS A C 1
ATOM 2494 O O . LYS A 1 305 ? 13.352 3.645 -13.565 1.00 87.75 305 LYS A O 1
ATOM 2499 N N . GLN A 1 306 ? 12.630 2.343 -11.888 1.00 88.00 306 GLN A N 1
ATOM 2500 C CA . GLN A 1 306 ? 13.618 1.291 -12.126 1.00 88.00 306 GLN A CA 1
ATOM 2501 C C . GLN A 1 306 ? 13.344 0.531 -13.421 1.00 88.00 306 GLN A C 1
ATOM 2503 O O . GLN A 1 306 ? 14.274 0.288 -14.187 1.00 88.00 306 GLN A O 1
ATOM 2508 N N . LYS A 1 307 ? 12.076 0.245 -13.728 1.00 90.12 307 LYS A N 1
ATOM 2509 C CA . LYS A 1 307 ? 11.687 -0.321 -15.023 1.00 90.12 307 LYS A CA 1
ATOM 2510 C C . LYS A 1 307 ? 12.136 0.573 -16.184 1.00 90.12 307 LYS A C 1
ATOM 2512 O O . LYS A 1 307 ? 12.794 0.088 -17.096 1.00 90.12 307 LYS A O 1
ATOM 2517 N N . GLN A 1 308 ? 11.868 1.878 -16.106 1.00 90.81 308 GLN A N 1
ATOM 2518 C CA . GLN A 1 308 ? 12.302 2.840 -17.128 1.00 90.81 308 GLN A CA 1
ATOM 2519 C C . GLN A 1 308 ? 13.827 2.857 -17.303 1.00 90.81 308 GLN A C 1
ATOM 2521 O O . GLN A 1 308 ? 14.322 2.928 -18.424 1.00 90.81 308 GLN A O 1
ATOM 2526 N N . ARG A 1 309 ? 14.594 2.757 -16.209 1.00 89.38 309 ARG A N 1
ATOM 2527 C CA . ARG A 1 309 ? 16.063 2.663 -16.274 1.00 89.38 309 ARG A CA 1
ATOM 2528 C C . ARG A 1 309 ? 16.530 1.410 -17.011 1.00 89.38 309 ARG A C 1
ATOM 2530 O O . ARG A 1 309 ? 17.468 1.497 -17.798 1.00 89.38 309 ARG A O 1
ATOM 2537 N N . ILE A 1 310 ? 15.883 0.269 -16.772 1.00 90.94 310 ILE A N 1
ATOM 2538 C CA . ILE A 1 310 ? 16.189 -0.988 -17.469 1.00 90.94 310 ILE A CA 1
ATOM 2539 C C . ILE A 1 310 ? 15.883 -0.855 -18.965 1.00 90.94 310 ILE A C 1
ATOM 2541 O O . ILE A 1 310 ? 16.738 -1.184 -19.782 1.00 90.94 310 ILE A O 1
ATOM 2545 N N . GLU A 1 311 ? 14.714 -0.320 -19.324 1.00 94.19 311 GLU A N 1
ATOM 2546 C CA . GLU A 1 311 ? 14.308 -0.111 -20.723 1.00 94.19 311 GLU A CA 1
ATOM 2547 C C . GLU A 1 311 ? 15.281 0.816 -21.469 1.00 94.19 311 GLU A C 1
ATOM 2549 O O . GLU A 1 311 ? 15.719 0.500 -22.575 1.00 94.19 311 GLU A O 1
ATOM 2554 N N . ILE A 1 312 ? 15.685 1.930 -20.848 1.00 94.06 312 ILE A N 1
ATOM 2555 C CA . ILE A 1 312 ? 16.677 2.849 -21.426 1.00 94.06 312 ILE A CA 1
ATOM 2556 C C . ILE A 1 312 ? 18.033 2.154 -21.588 1.00 94.06 312 ILE A C 1
ATOM 2558 O O . ILE A 1 312 ? 18.675 2.315 -22.622 1.00 94.06 312 ILE A O 1
ATOM 2562 N N . SER A 1 313 ? 18.465 1.361 -20.603 1.00 94.06 313 SER A N 1
ATOM 2563 C CA . SER A 1 313 ? 19.735 0.632 -20.684 1.00 94.06 313 SER A CA 1
ATOM 2564 C C . SER A 1 313 ? 19.737 -0.408 -21.809 1.00 94.06 313 SER A C 1
ATOM 2566 O O . SER A 1 313 ? 20.736 -0.544 -22.511 1.00 94.06 313 SER A O 1
ATOM 2568 N N . GLN A 1 314 ? 18.618 -1.101 -22.033 1.00 94.19 314 GLN A N 1
ATOM 2569 C CA . GLN A 1 314 ? 18.456 -2.018 -23.165 1.00 94.19 314 GLN A CA 1
ATOM 2570 C C . GLN A 1 314 ? 18.508 -1.268 -24.500 1.00 94.19 314 GLN A C 1
ATOM 2572 O O . GLN A 1 314 ? 19.258 -1.649 -25.395 1.00 94.19 314 GLN A O 1
ATOM 2577 N N . MET A 1 315 ? 17.788 -0.149 -24.608 1.00 96.00 315 MET A N 1
ATOM 2578 C CA . MET A 1 315 ? 17.813 0.691 -25.806 1.00 96.00 315 MET A CA 1
ATOM 2579 C C . MET A 1 315 ? 19.222 1.227 -26.107 1.00 96.00 315 MET A C 1
ATOM 2581 O O . MET A 1 315 ? 19.641 1.256 -27.264 1.00 96.00 315 MET A O 1
ATOM 2585 N N . GLU A 1 316 ? 19.972 1.625 -25.078 1.00 95.62 316 GLU A N 1
ATOM 2586 C CA . GLU A 1 316 ? 21.366 2.052 -25.211 1.00 95.62 316 GLU A CA 1
ATOM 2587 C C . GLU A 1 316 ? 22.250 0.916 -25.746 1.00 95.62 316 GLU A C 1
ATOM 2589 O O . GLU A 1 316 ? 23.028 1.128 -26.678 1.00 95.62 316 GLU A O 1
ATOM 2594 N N . GLN A 1 317 ? 22.097 -0.303 -25.220 1.00 95.69 317 GLN A N 1
ATOM 2595 C CA . GLN A 1 317 ? 22.833 -1.477 -25.700 1.00 95.69 317 GLN A CA 1
ATOM 2596 C C . GLN A 1 317 ? 22.527 -1.787 -27.170 1.00 95.69 317 GLN A C 1
ATOM 2598 O O . GLN A 1 317 ? 23.459 -2.013 -27.946 1.00 95.69 317 GLN A O 1
ATOM 2603 N N . ASP A 1 318 ? 21.260 -1.726 -27.577 1.00 96.56 318 ASP A N 1
ATOM 2604 C CA . ASP A 1 318 ? 20.848 -1.939 -28.968 1.00 96.56 318 ASP A CA 1
ATOM 2605 C C . ASP A 1 318 ? 21.449 -0.889 -29.911 1.00 96.56 318 ASP A C 1
ATOM 2607 O O . ASP A 1 318 ? 21.911 -1.211 -31.010 1.00 96.56 318 ASP A O 1
ATOM 2611 N N . ILE A 1 319 ? 21.474 0.381 -29.493 1.00 96.56 319 ILE A N 1
ATOM 2612 C CA . ILE A 1 319 ? 22.099 1.463 -30.263 1.00 96.56 319 ILE A CA 1
ATOM 2613 C C . ILE A 1 319 ? 23.605 1.221 -30.387 1.00 96.56 319 ILE A C 1
ATOM 2615 O O . ILE A 1 319 ? 24.142 1.323 -31.489 1.00 96.56 319 ILE A O 1
ATOM 2619 N N . ILE A 1 320 ? 24.284 0.850 -29.298 1.00 96.88 320 ILE A N 1
ATOM 2620 C CA . ILE A 1 320 ? 25.720 0.539 -29.318 1.00 96.88 320 ILE A CA 1
ATOM 2621 C C . ILE A 1 320 ? 26.013 -0.615 -30.285 1.00 96.88 320 ILE A C 1
ATOM 2623 O O . ILE A 1 320 ? 26.980 -0.545 -31.045 1.00 96.88 320 ILE A O 1
ATOM 2627 N N . GLN A 1 321 ? 25.190 -1.665 -30.296 1.00 96.19 321 GLN A N 1
ATOM 2628 C CA . GLN A 1 321 ? 25.348 -2.780 -31.234 1.00 96.19 321 GLN A CA 1
ATOM 2629 C C . GLN A 1 321 ? 25.160 -2.337 -32.690 1.00 96.19 321 GLN A C 1
ATOM 2631 O O . GLN A 1 321 ? 25.963 -2.701 -33.550 1.00 96.19 321 GLN A O 1
ATOM 2636 N N . LYS A 1 322 ? 24.149 -1.504 -32.969 1.00 96.44 322 LYS A N 1
ATOM 2637 C CA . LYS A 1 322 ? 23.920 -0.943 -34.309 1.00 96.44 322 LYS A CA 1
ATOM 2638 C C . LYS A 1 322 ? 25.078 -0.061 -34.768 1.00 96.44 322 LYS A C 1
ATOM 2640 O O . LYS A 1 322 ? 25.491 -0.177 -35.917 1.00 96.44 322 LYS A O 1
ATOM 2645 N N . ILE A 1 323 ? 25.618 0.784 -33.888 1.00 96.44 323 ILE A N 1
ATOM 2646 C CA . ILE A 1 323 ? 26.786 1.621 -34.197 1.00 96.44 323 ILE A CA 1
ATOM 2647 C C . ILE A 1 323 ? 27.968 0.736 -34.592 1.00 96.44 323 ILE A C 1
ATOM 2649 O O . ILE A 1 323 ? 28.506 0.925 -35.676 1.00 96.44 323 ILE A O 1
ATOM 2653 N N . LYS A 1 324 ? 28.292 -0.290 -33.794 1.00 96.50 324 LYS A N 1
ATOM 2654 C CA . LYS A 1 324 ? 29.383 -1.231 -34.106 1.00 96.50 324 LYS A CA 1
ATOM 2655 C C . LYS A 1 324 ? 29.193 -1.934 -35.452 1.00 96.50 324 LYS A C 1
ATOM 2657 O O . LYS A 1 324 ? 30.145 -2.080 -36.211 1.00 96.50 324 LYS A O 1
ATOM 2662 N N . LEU A 1 325 ? 27.965 -2.353 -35.766 1.00 96.56 325 LEU A N 1
ATOM 2663 C CA . LEU A 1 325 ? 27.648 -2.961 -37.060 1.00 96.56 325 LEU A CA 1
ATOM 2664 C C . LEU A 1 325 ? 27.874 -1.976 -38.217 1.00 96.56 325 LEU A C 1
ATOM 2666 O O . LEU A 1 325 ? 28.423 -2.347 -39.252 1.00 96.56 325 LEU A O 1
ATOM 2670 N N . HIS A 1 326 ? 27.439 -0.726 -38.060 1.00 95.56 326 HIS A N 1
ATOM 2671 C CA . HIS A 1 326 ? 27.620 0.300 -39.083 1.00 95.56 326 HIS A CA 1
ATOM 2672 C C . HIS A 1 326 ? 29.084 0.713 -39.248 1.00 95.56 326 HIS A C 1
ATOM 2674 O O . HIS A 1 326 ? 29.508 0.894 -40.384 1.00 95.56 326 HIS A O 1
ATOM 2680 N N . GLU A 1 327 ? 29.853 0.808 -38.163 1.00 96.00 327 GLU A N 1
ATOM 2681 C CA . GLU A 1 327 ? 31.300 1.044 -38.206 1.00 96.00 327 GLU A CA 1
ATOM 2682 C C . GLU A 1 327 ? 32.007 -0.057 -39.008 1.00 96.00 327 GLU A C 1
ATOM 2684 O O . GLU A 1 327 ? 32.712 0.260 -39.963 1.00 96.00 327 GLU A O 1
ATOM 2689 N N . GLY A 1 328 ? 31.711 -1.336 -38.739 1.00 95.25 328 GLY A N 1
ATOM 2690 C CA . GLY A 1 328 ? 32.266 -2.452 -39.516 1.00 95.25 328 GLY A CA 1
ATOM 2691 C C . GLY A 1 328 ? 31.904 -2.391 -41.006 1.00 95.25 328 GLY A C 1
ATOM 2692 O O . GLY A 1 328 ? 32.764 -2.543 -41.869 1.00 95.25 328 GLY A O 1
ATOM 2693 N N . ARG A 1 329 ? 30.648 -2.063 -41.341 1.00 95.31 329 ARG A N 1
ATOM 2694 C CA . ARG A 1 329 ? 30.234 -1.875 -42.747 1.00 95.31 329 ARG A CA 1
ATOM 2695 C C . ARG A 1 329 ? 30.935 -0.695 -43.420 1.00 95.31 329 ARG A C 1
ATOM 2697 O O . ARG A 1 329 ? 31.156 -0.727 -44.629 1.00 95.31 329 ARG A O 1
ATOM 2704 N N . VAL A 1 330 ? 31.232 0.371 -42.679 1.00 96.12 330 VAL A N 1
ATOM 2705 C CA . VAL A 1 330 ? 31.990 1.513 -43.204 1.00 96.12 330 VAL A CA 1
ATOM 2706 C C . VAL A 1 330 ? 33.431 1.101 -43.486 1.00 96.12 330 VAL A C 1
ATOM 2708 O O . VAL A 1 330 ? 33.925 1.435 -44.558 1.00 96.12 330 VAL A O 1
ATOM 2711 N N . GLU A 1 331 ? 34.072 0.345 -42.595 1.00 95.31 331 GLU A N 1
ATOM 2712 C CA . GLU A 1 331 ? 35.424 -0.189 -42.807 1.00 95.31 331 GLU A CA 1
ATOM 2713 C C . GLU A 1 331 ? 35.488 -1.105 -44.040 1.00 95.31 331 GLU A C 1
ATOM 2715 O O . GLU A 1 331 ? 36.346 -0.919 -44.904 1.00 95.31 331 GLU A O 1
ATOM 2720 N N . GLU A 1 332 ? 34.531 -2.027 -44.192 1.00 95.25 332 GLU A N 1
ATOM 2721 C CA . GLU A 1 332 ? 34.415 -2.882 -45.382 1.00 95.25 332 GLU A CA 1
ATOM 2722 C C . GLU A 1 332 ? 34.246 -2.053 -46.663 1.00 95.25 332 GLU A C 1
ATOM 2724 O O . GLU A 1 332 ? 34.968 -2.242 -47.643 1.00 95.25 332 GLU A O 1
ATOM 2729 N N . ASN A 1 333 ? 33.323 -1.088 -46.657 1.00 94.75 333 ASN A N 1
ATOM 2730 C CA . ASN A 1 333 ? 33.091 -0.214 -47.807 1.00 94.75 333 ASN A CA 1
ATOM 2731 C C . ASN A 1 333 ? 34.316 0.645 -48.143 1.00 94.75 333 ASN A C 1
ATOM 2733 O O . ASN A 1 333 ? 34.585 0.886 -49.320 1.00 94.75 333 ASN A O 1
ATOM 2737 N N . GLN A 1 334 ? 35.066 1.105 -47.139 1.00 95.62 334 GLN A N 1
ATOM 2738 C CA . GLN A 1 334 ? 36.319 1.828 -47.345 1.00 95.62 334 GLN A CA 1
ATOM 2739 C C . GLN A 1 334 ? 37.377 0.929 -47.989 1.00 95.62 334 GLN A C 1
ATOM 2741 O O . GLN A 1 334 ? 38.036 1.366 -48.932 1.00 95.62 334 GLN A O 1
ATOM 2746 N N . ALA A 1 335 ? 37.496 -0.330 -47.560 1.00 95.19 335 ALA A N 1
ATOM 2747 C CA . ALA A 1 335 ? 38.397 -1.296 -48.185 1.00 95.19 335 ALA A CA 1
ATOM 2748 C C . ALA A 1 335 ? 38.031 -1.549 -49.659 1.00 95.19 335 ALA A C 1
ATOM 2750 O O . ALA A 1 335 ? 38.901 -1.493 -50.530 1.00 95.19 335 ALA A O 1
ATOM 2751 N N . TYR A 1 336 ? 36.741 -1.732 -49.968 1.00 95.12 336 TYR A N 1
ATOM 2752 C CA . TYR A 1 336 ? 36.277 -1.852 -51.355 1.00 95.12 336 TYR A CA 1
ATOM 2753 C C . TYR A 1 336 ? 36.551 -0.588 -52.174 1.00 95.12 336 TYR A C 1
ATOM 2755 O O . TYR A 1 336 ? 36.967 -0.684 -53.328 1.00 95.12 336 TYR A O 1
ATOM 2763 N N . ALA A 1 337 ? 36.350 0.598 -51.596 1.00 94.75 337 ALA A N 1
ATOM 2764 C CA . ALA A 1 337 ? 36.626 1.858 -52.277 1.00 94.75 337 ALA A CA 1
ATOM 2765 C C . ALA A 1 337 ? 38.115 2.006 -52.625 1.00 94.75 337 ALA A C 1
ATOM 2767 O O . ALA A 1 337 ? 38.432 2.443 -53.732 1.00 94.75 337 ALA A O 1
ATOM 2768 N N . ILE A 1 338 ? 39.017 1.603 -51.722 1.00 95.56 338 ILE A N 1
ATOM 2769 C CA . ILE A 1 338 ? 40.465 1.583 -51.975 1.00 95.56 338 ILE A CA 1
ATOM 2770 C C . ILE A 1 338 ? 40.789 0.615 -53.117 1.00 95.56 338 ILE A C 1
ATOM 2772 O O . ILE A 1 338 ? 41.432 1.022 -54.080 1.00 95.56 338 ILE A O 1
ATOM 2776 N N . LEU A 1 339 ? 40.272 -0.616 -53.073 1.00 95.50 339 LEU A N 1
ATOM 2777 C CA . LEU A 1 339 ? 40.520 -1.627 -54.106 1.00 95.50 339 LEU A CA 1
ATOM 2778 C C . LEU A 1 339 ? 40.028 -1.176 -55.490 1.00 95.50 339 LEU A C 1
ATOM 2780 O O . LEU A 1 339 ? 40.731 -1.316 -56.491 1.00 95.50 339 LEU A O 1
ATOM 2784 N N . ILE A 1 340 ? 38.830 -0.588 -55.559 1.00 94.62 340 ILE A N 1
ATOM 2785 C CA . ILE A 1 340 ? 38.288 -0.033 -56.806 1.00 94.62 340 ILE A CA 1
ATOM 2786 C C . ILE A 1 340 ? 39.151 1.134 -57.292 1.00 94.62 340 ILE A C 1
ATOM 2788 O O . ILE A 1 340 ? 39.403 1.259 -58.492 1.00 94.62 340 ILE A O 1
ATOM 2792 N N . TYR A 1 341 ? 39.609 1.996 -56.382 1.00 95.25 341 TYR A N 1
ATOM 2793 C CA . TYR A 1 341 ? 40.467 3.119 -56.734 1.00 95.25 341 TYR A CA 1
ATOM 2794 C C . TYR A 1 341 ? 41.813 2.648 -57.296 1.00 95.25 341 TYR A C 1
ATOM 2796 O O . TYR A 1 341 ? 42.250 3.173 -58.319 1.00 95.25 341 TYR A O 1
ATOM 2804 N N . GLU A 1 342 ? 42.437 1.637 -56.691 1.00 94.62 342 GLU A N 1
ATOM 2805 C CA . GLU A 1 342 ? 43.674 1.018 -57.181 1.00 94.62 342 GLU A CA 1
ATOM 2806 C C . GLU A 1 342 ? 43.489 0.414 -58.578 1.00 94.62 342 GLU A C 1
ATOM 2808 O O . GLU A 1 342 ? 44.232 0.768 -59.496 1.00 94.62 342 GLU A O 1
ATOM 2813 N N . ALA A 1 343 ? 42.441 -0.391 -58.784 1.00 93.00 343 ALA A N 1
ATOM 2814 C CA . ALA A 1 343 ? 42.123 -0.966 -60.092 1.00 93.00 343 ALA A CA 1
ATOM 2815 C C . ALA A 1 343 ? 41.877 0.118 -61.161 1.00 93.00 343 ALA A C 1
ATOM 2817 O O . ALA A 1 343 ? 42.299 -0.005 -62.314 1.00 93.00 343 ALA A O 1
ATOM 2818 N N . LEU A 1 344 ? 41.230 1.224 -60.786 1.00 94.00 344 LEU A N 1
ATOM 2819 C CA . LEU A 1 344 ? 40.997 2.360 -61.675 1.00 94.00 344 LEU A CA 1
ATOM 2820 C C . LEU A 1 344 ? 42.300 3.090 -62.029 1.00 94.00 344 LEU A C 1
ATOM 2822 O O . LEU A 1 344 ? 42.466 3.511 -63.177 1.00 94.00 344 LEU A O 1
ATOM 2826 N N . GLN A 1 345 ? 43.225 3.245 -61.078 1.00 93.19 345 GLN A N 1
ATOM 2827 C CA . GLN A 1 345 ? 44.548 3.813 -61.352 1.00 93.19 345 GLN A CA 1
ATOM 2828 C C . GLN A 1 345 ? 45.362 2.911 -62.277 1.00 93.19 345 GLN A C 1
ATOM 2830 O O . GLN A 1 345 ? 45.949 3.410 -63.236 1.00 93.19 345 GLN A O 1
ATOM 2835 N N . GLU A 1 346 ? 45.334 1.596 -62.065 1.00 93.12 346 GLU A N 1
ATOM 2836 C CA . GLU A 1 346 ? 45.989 0.635 -62.951 1.00 93.12 346 GLU A CA 1
ATOM 2837 C C . GLU A 1 346 ? 45.426 0.720 -64.377 1.00 93.12 346 GLU A C 1
ATOM 2839 O O . GLU A 1 346 ? 46.180 0.869 -65.340 1.00 93.12 346 GLU A O 1
ATOM 2844 N N . CYS A 1 347 ? 44.097 0.753 -64.526 1.00 88.00 347 CYS A N 1
ATOM 2845 C CA . CYS A 1 347 ? 43.451 0.951 -65.824 1.00 88.00 347 CYS A CA 1
ATOM 2846 C C . CYS A 1 347 ? 43.882 2.269 -66.487 1.00 88.00 347 CYS A C 1
ATOM 2848 O O . CYS A 1 347 ? 44.174 2.295 -67.683 1.00 88.00 347 CYS A O 1
ATOM 2850 N N . LYS A 1 348 ? 43.967 3.371 -65.729 1.00 90.94 348 LYS A N 1
ATOM 2851 C CA . LYS A 1 348 ? 44.436 4.668 -66.246 1.00 90.94 348 LYS A CA 1
ATOM 2852 C C . LYS A 1 348 ? 45.888 4.616 -66.714 1.00 90.94 348 LYS A C 1
ATOM 2854 O O . LYS A 1 348 ? 46.178 5.124 -67.797 1.00 90.94 348 LYS A O 1
ATOM 2859 N N . ILE A 1 349 ? 46.779 4.009 -65.932 1.00 92.38 349 ILE A N 1
ATOM 2860 C CA . ILE A 1 349 ? 48.193 3.840 -66.292 1.00 92.38 349 ILE A CA 1
ATOM 2861 C C . ILE A 1 349 ? 48.304 2.992 -67.560 1.00 92.38 349 ILE A C 1
ATOM 2863 O O . ILE A 1 349 ? 49.011 3.376 -68.495 1.00 92.38 349 ILE A O 1
ATOM 2867 N N . ASN A 1 350 ? 47.548 1.895 -67.642 1.00 87.69 350 ASN A N 1
ATOM 2868 C CA . ASN A 1 350 ? 47.502 1.040 -68.822 1.00 87.69 350 ASN A CA 1
ATOM 2869 C C . ASN A 1 350 ? 47.019 1.817 -70.053 1.00 87.69 350 ASN A C 1
ATOM 2871 O O . ASN A 1 350 ? 47.699 1.805 -71.076 1.00 87.69 350 ASN A O 1
ATOM 2875 N N . MET A 1 351 ? 45.929 2.585 -69.956 1.00 85.94 351 MET A N 1
ATOM 2876 C CA . MET A 1 351 ? 45.456 3.430 -71.061 1.00 85.94 351 MET A CA 1
ATOM 2877 C C . MET A 1 351 ? 46.491 4.479 -71.499 1.00 85.94 351 MET A C 1
ATOM 2879 O O . MET A 1 351 ? 46.685 4.687 -72.696 1.00 85.94 351 MET A O 1
ATOM 2883 N N . GLN A 1 352 ? 47.184 5.134 -70.562 1.00 89.31 352 GLN A N 1
ATOM 2884 C CA . GLN A 1 352 ? 48.233 6.111 -70.887 1.00 89.31 352 GLN A CA 1
ATOM 2885 C C . GLN A 1 352 ? 49.446 5.451 -71.557 1.00 89.31 352 GLN A C 1
ATOM 2887 O O . GLN A 1 352 ? 49.962 5.963 -72.554 1.00 89.31 352 GLN A O 1
ATOM 2892 N N . SER A 1 353 ? 49.877 4.294 -71.051 1.00 88.12 353 SER A N 1
ATOM 2893 C CA . SER A 1 353 ? 50.910 3.464 -71.677 1.00 88.12 353 SER A CA 1
ATOM 2894 C C . SER A 1 353 ? 50.508 3.092 -73.103 1.00 88.12 353 SER A C 1
ATOM 2896 O O . SER A 1 353 ? 51.317 3.212 -74.026 1.00 88.12 353 SER A O 1
ATOM 2898 N N . MET A 1 354 ? 49.232 2.761 -73.324 1.00 81.88 354 MET A N 1
ATOM 2899 C CA . MET A 1 354 ? 48.766 2.457 -74.669 1.00 81.88 354 MET A CA 1
ATOM 2900 C C . MET A 1 354 ? 48.782 3.684 -75.594 1.00 81.88 354 MET A C 1
ATOM 2902 O O . MET A 1 354 ? 49.372 3.654 -76.674 1.00 81.88 354 MET A O 1
ATOM 2906 N N . ALA A 1 355 ? 48.260 4.821 -75.136 1.00 85.88 355 ALA A N 1
ATOM 2907 C CA . ALA A 1 355 ? 48.282 6.064 -75.908 1.00 85.88 355 ALA A CA 1
ATOM 2908 C C . ALA A 1 355 ? 49.713 6.546 -76.245 1.00 85.88 355 ALA A C 1
ATOM 2910 O O . ALA A 1 355 ? 49.943 7.171 -77.283 1.00 85.88 355 ALA A O 1
ATOM 2911 N N . THR A 1 356 ? 50.703 6.281 -75.382 1.00 88.19 356 THR A N 1
ATOM 2912 C CA . THR A 1 356 ? 52.109 6.631 -75.663 1.00 88.19 356 THR A CA 1
ATOM 2913 C C . THR A 1 356 ? 52.742 5.713 -76.707 1.00 88.19 356 THR A C 1
ATOM 2915 O O . THR A 1 356 ? 53.390 6.225 -77.624 1.00 88.19 356 THR A O 1
ATOM 2918 N N . LYS A 1 357 ? 52.517 4.395 -76.634 1.00 85.88 357 LYS A N 1
ATOM 2919 C CA . LYS A 1 357 ? 52.961 3.433 -77.660 1.00 85.88 357 LYS A CA 1
ATOM 2920 C C . LYS A 1 357 ? 52.331 3.726 -79.019 1.00 85.88 357 LYS A C 1
ATOM 2922 O O . LYS A 1 357 ? 53.026 3.730 -80.032 1.00 85.88 357 LYS A O 1
ATOM 2927 N N . GLU A 1 358 ? 51.049 4.077 -79.036 1.00 84.81 358 GLU A N 1
ATOM 2928 C CA . GLU A 1 358 ? 50.348 4.501 -80.245 1.00 84.81 358 GLU A CA 1
ATOM 2929 C C . GLU A 1 358 ? 51.059 5.680 -80.940 1.00 84.81 358 GLU A C 1
ATOM 2931 O O . GLU A 1 358 ? 51.322 5.634 -82.147 1.00 84.81 358 GLU A O 1
ATOM 2936 N N . LYS A 1 359 ? 51.430 6.712 -80.169 1.00 87.81 359 LYS A N 1
ATOM 2937 C CA . LYS A 1 359 ? 52.184 7.874 -80.671 1.00 87.81 359 LYS A CA 1
ATOM 2938 C C . LYS A 1 359 ? 53.591 7.501 -81.139 1.00 87.81 359 LYS A C 1
ATOM 2940 O O . LYS A 1 359 ? 54.097 8.113 -82.077 1.00 87.81 359 LYS A O 1
ATOM 2945 N N . GLN A 1 360 ? 54.246 6.537 -80.492 1.00 87.50 360 GLN A N 1
ATOM 2946 C CA . GLN A 1 360 ? 55.571 6.061 -80.903 1.00 87.50 360 GLN A CA 1
ATOM 2947 C C . GLN A 1 360 ? 55.520 5.347 -82.256 1.00 87.50 360 GLN A C 1
ATOM 2949 O O . GLN A 1 360 ? 56.355 5.645 -83.107 1.00 87.50 360 GLN A O 1
ATOM 2954 N N . LEU A 1 361 ? 54.525 4.484 -82.487 1.00 85.06 361 LEU A N 1
ATOM 2955 C CA . LEU A 1 361 ? 54.328 3.818 -83.780 1.00 85.06 361 LEU A CA 1
ATOM 2956 C C . LEU A 1 361 ? 54.070 4.830 -84.903 1.00 85.06 361 LEU A C 1
ATOM 2958 O O . LEU A 1 361 ? 54.645 4.717 -85.982 1.00 85.06 361 LEU A O 1
ATOM 2962 N N . GLU A 1 362 ? 53.269 5.869 -84.644 1.00 84.56 362 GLU A N 1
ATOM 2963 C CA . GLU A 1 362 ? 53.041 6.928 -85.635 1.00 84.56 362 GLU A CA 1
ATOM 2964 C C . GLU A 1 362 ? 54.316 7.742 -85.922 1.00 84.56 362 GLU A C 1
ATOM 2966 O O . GLU A 1 362 ? 54.592 8.077 -87.074 1.00 84.56 362 GLU A O 1
ATOM 2971 N N . LYS A 1 363 ? 55.127 8.039 -84.897 1.00 87.31 363 LYS A N 1
ATOM 2972 C CA . LYS A 1 363 ? 56.426 8.708 -85.075 1.00 87.31 363 LYS A CA 1
ATOM 2973 C C . LYS A 1 363 ? 57.421 7.846 -85.852 1.00 87.31 363 LYS A C 1
ATOM 2975 O O . LYS A 1 363 ? 58.113 8.384 -86.710 1.00 87.31 363 LYS A O 1
ATOM 2980 N N . ALA A 1 364 ? 57.490 6.546 -85.564 1.00 85.69 364 ALA A N 1
ATOM 2981 C CA . ALA A 1 364 ? 58.351 5.602 -86.275 1.00 85.69 364 ALA A CA 1
ATOM 2982 C C . ALA A 1 364 ? 57.974 5.531 -87.760 1.00 85.69 364 ALA A C 1
ATOM 2984 O O . ALA A 1 364 ? 58.849 5.663 -88.610 1.00 85.69 364 ALA A O 1
ATOM 2985 N N . TYR A 1 365 ? 56.672 5.455 -88.061 1.00 87.62 365 TYR A N 1
ATOM 2986 C CA . TYR A 1 365 ? 56.179 5.579 -89.429 1.00 87.62 365 TYR A CA 1
ATOM 2987 C C . TYR A 1 365 ? 56.631 6.904 -90.056 1.00 87.62 365 TYR A C 1
ATOM 2989 O O . TYR A 1 365 ? 57.301 6.902 -91.074 1.00 87.62 365 TYR A O 1
ATOM 2997 N N . ARG A 1 366 ? 56.346 8.060 -89.446 1.00 85.56 366 ARG A N 1
ATOM 2998 C CA . ARG A 1 366 ? 56.716 9.356 -90.051 1.00 85.56 366 ARG A CA 1
ATOM 2999 C C . ARG A 1 366 ? 58.223 9.509 -90.294 1.00 85.56 366 ARG A C 1
ATOM 3001 O O . ARG A 1 366 ? 58.596 10.118 -91.289 1.00 85.56 366 ARG A O 1
ATOM 3008 N N . LYS A 1 367 ? 59.066 8.961 -89.412 1.00 87.06 367 LYS A N 1
ATOM 3009 C CA . LYS A 1 367 ? 60.529 9.002 -89.536 1.00 87.06 367 LYS A CA 1
ATOM 3010 C C . LYS A 1 367 ? 61.019 8.254 -90.776 1.00 87.06 367 LYS A C 1
ATOM 3012 O O . LYS A 1 367 ? 61.836 8.791 -91.510 1.00 87.06 367 LYS A O 1
ATOM 3017 N N . ASP A 1 368 ? 60.504 7.056 -91.031 1.00 82.88 368 ASP A N 1
ATOM 3018 C CA . ASP A 1 368 ? 60.980 6.211 -92.135 1.00 82.88 368 ASP A CA 1
ATOM 3019 C C . ASP A 1 368 ? 60.555 6.729 -93.524 1.00 82.88 368 ASP A C 1
ATOM 3021 O O . ASP A 1 368 ? 61.153 6.362 -94.531 1.00 82.88 368 ASP A O 1
ATOM 3025 N N . PHE A 1 369 ? 59.544 7.604 -93.590 1.00 84.62 369 PHE A N 1
ATOM 3026 C CA . PHE A 1 369 ? 59.048 8.209 -94.836 1.00 84.62 369 PHE A CA 1
ATOM 3027 C C . PHE A 1 369 ? 59.432 9.694 -94.988 1.00 84.62 369 PHE A C 1
ATOM 3029 O O . PHE A 1 369 ? 59.003 10.329 -95.950 1.00 84.62 369 PHE A O 1
ATOM 3036 N N . GLN A 1 370 ? 60.227 10.261 -94.070 1.00 83.81 370 GLN A N 1
ATOM 3037 C CA . GLN A 1 370 ? 60.554 11.696 -94.050 1.00 83.81 370 GLN A CA 1
ATOM 3038 C C . GLN A 1 370 ? 61.362 12.156 -95.278 1.00 83.81 370 GLN A C 1
ATOM 3040 O O . GLN A 1 370 ? 61.202 13.289 -95.726 1.00 83.81 370 GLN A O 1
ATOM 3045 N N . ASP A 1 371 ? 62.191 11.264 -95.830 1.00 81.62 371 ASP A N 1
ATOM 3046 C CA . ASP A 1 371 ? 63.120 11.554 -96.930 1.00 81.62 371 ASP A CA 1
ATOM 3047 C C . ASP A 1 371 ? 62.457 11.425 -98.320 1.00 81.62 371 ASP A C 1
ATOM 3049 O O . ASP A 1 371 ? 63.087 11.669 -99.348 1.00 81.62 371 ASP A O 1
ATOM 3053 N N . LEU A 1 372 ? 61.172 11.047 -98.371 1.00 82.50 372 LEU A N 1
ATOM 3054 C CA . LEU A 1 372 ? 60.409 10.872 -99.611 1.00 82.50 372 LEU A CA 1
ATOM 3055 C C . LEU A 1 372 ? 59.687 12.164 -100.040 1.00 82.50 372 LEU A C 1
ATOM 3057 O O . LEU A 1 372 ? 59.301 12.963 -99.188 1.00 82.50 372 LEU A O 1
ATOM 3061 N N . PRO A 1 373 ? 59.403 12.363 -101.341 1.00 84.00 373 PRO A N 1
ATOM 3062 C CA . PRO A 1 373 ? 58.604 13.490 -101.822 1.00 84.00 373 PRO A CA 1
ATOM 3063 C C . PRO A 1 373 ? 57.212 13.585 -101.156 1.00 84.00 373 PRO A C 1
ATOM 3065 O O . PRO A 1 373 ? 56.553 12.554 -100.988 1.00 84.00 373 PRO A O 1
ATOM 3068 N N . PRO A 1 374 ? 56.687 14.796 -100.865 1.00 81.75 374 PRO A N 1
ATOM 3069 C CA . PRO A 1 374 ? 55.413 14.984 -100.151 1.00 81.75 374 PRO A CA 1
ATOM 3070 C C . PRO A 1 374 ? 54.204 14.265 -100.772 1.00 81.75 374 PRO A C 1
ATOM 3072 O O . PRO A 1 374 ? 53.339 13.758 -100.061 1.00 81.75 374 PRO A O 1
ATOM 3075 N N . ILE A 1 375 ? 54.164 14.169 -102.104 1.00 81.44 375 ILE A N 1
ATOM 3076 C CA . ILE A 1 375 ? 53.097 13.480 -102.850 1.00 81.44 375 ILE A CA 1
ATOM 3077 C C . ILE A 1 375 ? 53.105 11.973 -102.546 1.00 81.44 375 ILE A C 1
ATOM 3079 O O . ILE A 1 375 ? 52.050 11.367 -102.347 1.00 81.44 375 ILE A O 1
ATOM 3083 N N . ILE A 1 376 ? 54.298 11.376 -102.456 1.00 80.19 376 ILE A N 1
ATOM 3084 C CA . ILE A 1 376 ? 54.481 9.958 -102.125 1.00 80.19 376 ILE A CA 1
ATOM 3085 C C . ILE A 1 376 ? 54.155 9.725 -100.646 1.00 80.19 376 ILE A C 1
ATOM 3087 O O . ILE A 1 376 ? 53.496 8.740 -100.323 1.00 80.19 376 ILE A O 1
ATOM 3091 N N . GLN A 1 377 ? 54.513 10.654 -99.752 1.00 81.38 377 GLN A N 1
ATOM 3092 C CA . GLN A 1 377 ? 54.152 10.571 -98.331 1.00 81.38 377 GLN A CA 1
ATOM 3093 C C . GLN A 1 377 ? 52.628 10.565 -98.110 1.00 81.38 377 GLN A C 1
ATOM 3095 O O . GLN A 1 377 ? 52.119 9.757 -97.329 1.00 81.38 377 GLN A O 1
ATOM 3100 N N . GLU A 1 378 ? 51.878 11.426 -98.809 1.00 82.56 378 GLU A N 1
ATOM 3101 C CA . GLU A 1 378 ? 50.415 11.489 -98.682 1.00 82.56 378 GLU A CA 1
ATOM 3102 C C . GLU A 1 378 ? 49.742 10.204 -99.196 1.00 82.56 378 GLU A C 1
ATOM 3104 O O . GLU A 1 378 ? 48.832 9.660 -98.558 1.00 82.56 378 GLU A O 1
ATOM 3109 N N . GLN A 1 379 ? 50.209 9.681 -100.333 1.00 82.12 379 GLN A N 1
ATOM 3110 C CA . GLN A 1 379 ? 49.716 8.424 -100.896 1.00 82.12 379 GLN A CA 1
ATOM 3111 C C . GLN A 1 379 ? 50.068 7.226 -100.003 1.00 82.12 379 GLN A C 1
ATOM 3113 O O . GLN A 1 379 ? 49.192 6.405 -99.709 1.00 82.12 379 GLN A O 1
ATOM 3118 N N . ALA A 1 380 ? 51.302 7.165 -99.495 1.00 81.69 380 ALA A N 1
ATOM 3119 C CA . ALA A 1 380 ? 51.748 6.153 -98.544 1.00 81.69 380 ALA A CA 1
ATOM 3120 C C . ALA A 1 380 ? 50.901 6.174 -97.266 1.00 81.69 380 ALA A C 1
ATOM 3122 O O . ALA A 1 380 ? 50.464 5.124 -96.803 1.00 81.69 380 ALA A O 1
ATOM 3123 N N . PHE A 1 381 ? 50.563 7.358 -96.744 1.00 82.94 381 PHE A N 1
ATOM 3124 C CA . PHE A 1 381 ? 49.736 7.489 -95.543 1.00 82.94 381 PHE A CA 1
ATOM 3125 C C . PHE A 1 381 ? 48.296 7.003 -95.751 1.00 82.94 381 PHE A C 1
ATOM 3127 O O . PHE A 1 381 ? 47.734 6.330 -94.880 1.00 82.94 381 PHE A O 1
ATOM 3134 N N . LYS A 1 382 ? 47.695 7.282 -96.918 1.00 84.19 382 LYS A N 1
ATOM 3135 C CA . LYS A 1 382 ? 46.373 6.742 -97.286 1.00 84.19 382 LYS A CA 1
ATOM 3136 C C . LYS A 1 382 ? 46.395 5.215 -97.343 1.00 84.19 382 LYS A C 1
ATOM 3138 O O . LYS A 1 382 ? 45.458 4.578 -96.870 1.00 84.19 382 LYS A O 1
ATOM 3143 N N . LEU A 1 383 ? 47.465 4.629 -97.879 1.00 82.75 383 LEU A N 1
ATOM 3144 C CA . LEU A 1 383 ? 47.634 3.178 -97.960 1.00 82.75 383 LEU A CA 1
ATOM 3145 C C . LEU A 1 383 ? 47.939 2.561 -96.590 1.00 82.75 383 LEU A C 1
ATOM 3147 O O . LEU A 1 383 ? 47.377 1.521 -96.257 1.00 82.75 383 LEU A O 1
ATOM 3151 N N . TYR A 1 384 ? 48.768 3.197 -95.766 1.00 83.44 384 TYR A N 1
ATOM 3152 C CA . TYR A 1 384 ? 49.049 2.789 -94.389 1.00 83.44 384 TYR A CA 1
ATOM 3153 C C . TYR A 1 384 ? 47.777 2.739 -93.529 1.00 83.44 384 TYR A C 1
ATOM 3155 O O . TYR A 1 384 ? 47.637 1.844 -92.700 1.00 83.44 384 TYR A O 1
ATOM 3163 N N . LYS A 1 385 ? 46.815 3.646 -93.744 1.00 84.19 385 LYS A N 1
ATOM 3164 C CA . LYS A 1 385 ? 45.541 3.692 -93.003 1.00 84.19 385 LYS A CA 1
ATOM 3165 C C . LYS A 1 385 ? 44.496 2.660 -93.428 1.00 84.19 385 LYS A C 1
ATOM 3167 O O . LYS A 1 385 ? 43.516 2.486 -92.708 1.00 84.19 385 LYS A O 1
ATOM 3172 N N . LYS A 1 386 ? 44.659 1.980 -94.568 1.00 83.25 386 LYS A N 1
ATOM 3173 C CA . LYS A 1 386 ? 43.702 0.943 -94.981 1.00 83.25 386 LYS A CA 1
ATOM 3174 C C . LYS A 1 386 ? 43.746 -0.236 -93.999 1.00 83.25 386 LYS A C 1
ATOM 3176 O O . LYS A 1 386 ? 44.817 -0.627 -93.531 1.00 83.25 386 LYS A O 1
ATOM 3181 N N . ARG A 1 387 ? 42.569 -0.771 -93.665 1.00 83.12 387 ARG A N 1
ATOM 3182 C CA . ARG A 1 387 ? 42.371 -1.892 -92.735 1.00 83.12 387 ARG A CA 1
ATOM 3183 C C . ARG A 1 387 ? 41.374 -2.888 -93.329 1.00 83.12 387 ARG A C 1
ATOM 3185 O O . ARG A 1 387 ? 40.384 -2.438 -93.916 1.00 83.12 387 ARG A O 1
ATOM 3192 N N . PRO A 1 388 ? 41.576 -4.201 -93.143 1.00 82.94 388 PRO A N 1
ATOM 3193 C CA . PRO A 1 388 ? 40.506 -5.172 -93.326 1.00 82.94 388 PRO A CA 1
ATOM 3194 C C . PRO A 1 388 ? 39.366 -4.896 -92.333 1.00 82.94 388 PRO A C 1
ATOM 3196 O O . PRO A 1 388 ? 39.608 -4.504 -91.190 1.00 82.94 388 PRO A O 1
ATOM 3199 N N . LYS A 1 389 ? 38.114 -5.066 -92.766 1.00 74.94 389 LYS A N 1
ATOM 3200 C CA . LYS A 1 389 ? 36.935 -4.837 -91.918 1.00 74.94 389 LYS A CA 1
ATOM 3201 C C . LYS A 1 389 ? 36.655 -6.088 -91.086 1.00 74.94 389 LYS A C 1
ATOM 3203 O O . LYS A 1 389 ? 36.246 -7.095 -91.650 1.00 74.94 389 LYS A O 1
ATOM 3208 N N . ILE A 1 390 ? 36.821 -6.012 -89.767 1.00 72.12 390 ILE A N 1
ATOM 3209 C CA . ILE A 1 390 ? 36.379 -7.061 -88.840 1.00 72.12 390 ILE A CA 1
ATOM 3210 C C . ILE A 1 390 ? 35.873 -6.456 -87.531 1.00 72.12 390 ILE A C 1
ATOM 3212 O O . ILE A 1 390 ? 36.311 -5.380 -87.123 1.00 72.12 390 ILE A O 1
ATOM 3216 N N . ASN A 1 391 ? 34.942 -7.148 -86.875 1.00 71.00 391 ASN A N 1
ATOM 3217 C CA . ASN A 1 391 ? 34.501 -6.820 -85.526 1.00 71.00 391 ASN A CA 1
ATOM 3218 C C . ASN A 1 391 ? 35.224 -7.727 -84.524 1.00 71.00 391 ASN A C 1
ATOM 3220 O O . ASN A 1 391 ? 34.830 -8.876 -84.328 1.00 71.00 391 ASN A O 1
ATOM 3224 N N . PHE A 1 392 ? 36.257 -7.197 -83.869 1.00 69.44 392 PHE A N 1
ATOM 3225 C CA . PHE A 1 392 ? 37.053 -7.940 -82.888 1.00 69.44 392 PHE A CA 1
ATOM 3226 C C . PHE A 1 392 ? 36.239 -8.439 -81.681 1.00 69.44 392 PHE A C 1
ATOM 3228 O O . PHE A 1 392 ? 36.661 -9.384 -81.031 1.00 69.44 392 PHE A O 1
ATOM 3235 N N . ARG A 1 393 ? 35.022 -7.918 -81.436 1.00 66.56 393 ARG A N 1
ATOM 3236 C CA . ARG A 1 393 ? 34.118 -8.434 -80.385 1.00 66.56 393 ARG A CA 1
ATOM 3237 C C . ARG A 1 393 ? 33.625 -9.861 -80.630 1.00 66.56 393 ARG A C 1
ATOM 3239 O O . ARG A 1 393 ? 33.163 -10.502 -79.695 1.00 66.56 393 ARG A O 1
ATOM 3246 N N . ILE A 1 394 ? 33.678 -10.341 -81.873 1.00 69.25 394 ILE A N 1
ATOM 3247 C CA . ILE A 1 394 ? 33.304 -11.721 -82.223 1.00 69.25 394 ILE A CA 1
ATOM 3248 C C . ILE A 1 394 ? 34.406 -12.699 -81.763 1.00 69.25 394 ILE A C 1
ATOM 3250 O O . ILE A 1 394 ? 34.130 -13.849 -81.438 1.00 69.25 394 ILE A O 1
ATOM 3254 N N . ILE A 1 395 ? 35.646 -12.216 -81.637 1.00 67.38 395 ILE A N 1
ATOM 3255 C CA . ILE A 1 395 ? 36.822 -12.972 -81.197 1.00 67.38 395 ILE A CA 1
ATOM 3256 C C . ILE A 1 395 ? 36.956 -12.777 -79.676 1.00 67.38 395 ILE A C 1
ATOM 3258 O O . ILE A 1 395 ? 37.712 -11.944 -79.193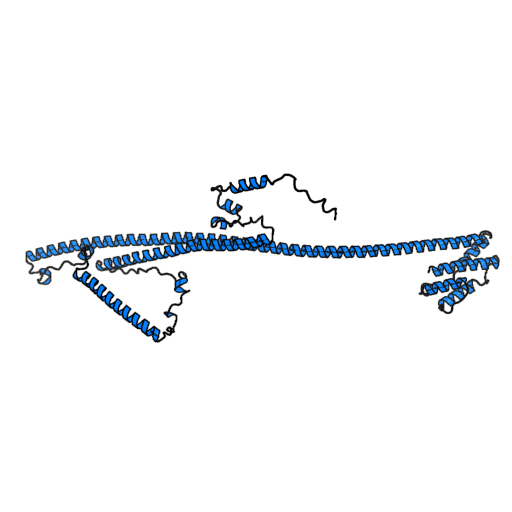 1.00 67.38 395 ILE A O 1
ATOM 3262 N N . SER A 1 396 ? 36.134 -13.495 -78.906 1.00 59.38 396 SER A N 1
ATOM 3263 C CA . SER A 1 396 ? 35.918 -13.218 -77.473 1.00 59.38 396 SER A CA 1
ATOM 3264 C C . SER A 1 396 ? 37.077 -13.533 -76.498 1.00 59.38 396 SER A C 1
ATOM 3266 O O . SER A 1 396 ? 37.110 -12.888 -75.447 1.00 59.38 396 SER A O 1
ATOM 3268 N N . PRO A 1 397 ? 37.997 -14.496 -76.726 1.00 76.81 397 PRO A N 1
ATOM 3269 C CA . PRO A 1 397 ? 39.090 -14.748 -75.785 1.00 76.81 397 PRO A CA 1
ATOM 3270 C C . PRO A 1 397 ? 40.301 -13.839 -76.050 1.00 76.81 397 PRO A C 1
ATOM 3272 O O . PRO A 1 397 ? 40.879 -13.865 -77.135 1.00 76.81 397 PRO A O 1
ATOM 3275 N N . ALA A 1 398 ? 40.775 -13.126 -75.021 1.00 69.94 398 ALA A N 1
ATOM 3276 C CA . ALA A 1 398 ? 41.985 -12.290 -75.093 1.00 69.94 398 ALA A CA 1
ATOM 3277 C C . ALA A 1 398 ? 43.254 -13.074 -75.500 1.00 69.94 398 ALA A C 1
ATOM 3279 O O . ALA A 1 398 ? 44.180 -12.529 -76.099 1.00 69.94 398 ALA A O 1
ATOM 3280 N N . THR A 1 399 ? 43.295 -14.378 -75.215 1.00 73.06 399 THR A N 1
ATOM 3281 C CA . THR A 1 399 ? 44.377 -15.278 -75.641 1.00 73.06 399 THR A CA 1
ATOM 3282 C C . THR A 1 399 ? 44.394 -15.490 -77.156 1.00 73.06 399 THR A C 1
ATOM 3284 O O . THR A 1 399 ? 45.466 -15.485 -77.754 1.00 73.06 399 THR A O 1
ATOM 3287 N N . LEU A 1 400 ? 43.221 -15.598 -77.785 1.00 76.69 400 LEU A N 1
ATOM 3288 C CA . LEU A 1 400 ? 43.061 -15.768 -79.231 1.00 76.69 400 LEU A CA 1
ATOM 3289 C C . LEU A 1 400 ? 43.410 -14.477 -79.990 1.00 76.69 400 LEU A C 1
ATOM 3291 O O . LEU A 1 400 ? 44.048 -14.530 -81.037 1.00 76.69 400 LEU A O 1
ATOM 3295 N N . LEU A 1 401 ? 43.067 -13.312 -79.430 1.00 75.88 401 LEU A N 1
ATOM 3296 C CA . LEU A 1 401 ? 43.496 -12.011 -79.959 1.00 75.88 401 LEU A CA 1
ATOM 3297 C C . LEU A 1 401 ? 45.018 -11.829 -79.862 1.00 75.88 401 LEU A C 1
ATOM 3299 O O . LEU A 1 401 ? 45.639 -11.323 -80.793 1.00 75.88 401 LEU A O 1
ATOM 3303 N N . SER A 1 402 ? 45.643 -12.296 -78.777 1.00 76.81 402 SER A N 1
ATOM 3304 C CA . SER A 1 402 ? 47.105 -12.272 -78.624 1.00 76.81 402 SER A CA 1
ATOM 3305 C C . SER A 1 402 ? 47.817 -13.189 -79.628 1.00 76.81 402 SER A C 1
ATOM 3307 O O . SER A 1 402 ? 48.834 -12.799 -80.204 1.00 76.81 402 SER A O 1
ATOM 3309 N N . GLU A 1 403 ? 47.270 -14.379 -79.891 1.00 77.31 403 GLU A N 1
ATOM 3310 C CA . GLU A 1 403 ? 47.738 -15.285 -80.952 1.00 77.31 403 GLU A CA 1
ATOM 3311 C C . GLU A 1 403 ? 47.564 -14.656 -82.347 1.00 77.31 403 GLU A C 1
ATOM 3313 O O . GLU A 1 403 ? 48.520 -14.620 -83.120 1.00 77.31 403 GLU A O 1
ATOM 3318 N N . LEU A 1 404 ? 46.401 -14.055 -82.641 1.00 79.44 404 LEU A N 1
ATOM 3319 C CA . LEU A 1 404 ? 46.148 -13.345 -83.903 1.00 79.44 404 LEU A CA 1
ATOM 3320 C C . LEU A 1 404 ? 47.130 -12.189 -84.112 1.00 79.44 404 LEU A C 1
ATOM 3322 O O . LEU A 1 404 ? 47.690 -12.027 -85.192 1.00 79.44 404 LEU A O 1
ATOM 3326 N N . ALA A 1 405 ? 47.361 -11.394 -83.070 1.00 80.00 405 ALA A N 1
ATOM 3327 C CA . ALA A 1 405 ? 48.295 -10.281 -83.102 1.00 80.00 405 ALA A CA 1
ATOM 3328 C C . ALA A 1 405 ? 49.721 -10.745 -83.440 1.00 80.00 405 ALA A C 1
ATOM 3330 O O . ALA A 1 405 ? 50.404 -10.113 -84.245 1.00 80.00 405 ALA A O 1
ATOM 3331 N N . LYS A 1 406 ? 50.170 -11.870 -82.868 1.00 81.31 406 LYS A N 1
ATOM 3332 C CA . LYS A 1 406 ? 51.461 -12.476 -83.228 1.00 81.31 406 LYS A CA 1
ATOM 3333 C C . LYS A 1 406 ? 51.467 -12.952 -84.683 1.00 81.31 406 LYS A C 1
ATOM 3335 O O . LYS A 1 406 ? 52.407 -12.621 -85.403 1.00 81.31 406 LYS A O 1
ATOM 3340 N N . ALA A 1 407 ? 50.409 -13.636 -85.121 1.00 79.62 407 ALA A N 1
ATOM 3341 C CA . ALA A 1 407 ? 50.273 -14.153 -86.484 1.00 79.62 407 ALA A CA 1
ATOM 3342 C C . ALA A 1 407 ? 50.320 -13.044 -87.553 1.00 79.62 407 ALA A C 1
ATOM 3344 O O . ALA A 1 407 ? 50.903 -13.237 -88.618 1.00 79.62 407 ALA A O 1
ATOM 3345 N N . VAL A 1 408 ? 49.800 -11.844 -87.263 1.00 81.44 408 VAL A N 1
ATOM 3346 C CA . VAL A 1 408 ? 49.899 -10.675 -88.162 1.00 81.44 408 VAL A CA 1
ATOM 3347 C C . VAL A 1 408 ? 51.357 -10.302 -88.472 1.00 81.44 408 VAL A C 1
ATOM 3349 O O . VAL A 1 408 ? 51.660 -9.892 -89.599 1.00 81.44 408 VAL A O 1
ATOM 3352 N N . LEU A 1 409 ? 52.269 -10.458 -87.505 1.00 78.88 409 LEU A N 1
ATOM 3353 C CA . LEU A 1 409 ? 53.696 -10.163 -87.677 1.00 78.88 409 LEU A CA 1
ATOM 3354 C C . LEU A 1 409 ? 54.487 -11.339 -88.254 1.00 78.88 409 LEU A C 1
ATOM 3356 O O . LEU A 1 409 ? 55.323 -11.118 -89.127 1.00 78.88 409 LEU A O 1
ATOM 3360 N N . THR A 1 410 ? 54.253 -12.558 -87.763 1.00 74.62 410 THR A N 1
ATOM 3361 C CA . THR A 1 410 ? 55.028 -13.748 -88.157 1.00 74.62 410 THR A CA 1
ATOM 3362 C C . THR A 1 410 ? 54.542 -14.378 -89.458 1.00 74.62 410 THR A C 1
ATOM 3364 O O . THR A 1 410 ? 55.292 -15.128 -90.070 1.00 74.62 410 THR A O 1
ATOM 3367 N N . ILE A 1 411 ? 53.322 -14.052 -89.909 1.00 68.38 411 ILE A N 1
ATOM 3368 C CA . ILE A 1 411 ? 52.651 -14.664 -91.075 1.00 68.38 411 ILE A CA 1
ATOM 3369 C C . ILE A 1 411 ? 52.403 -16.176 -90.875 1.00 68.38 411 ILE A C 1
ATOM 3371 O O . ILE A 1 411 ? 51.967 -16.881 -91.779 1.00 68.38 411 ILE A O 1
ATOM 3375 N N . GLU A 1 412 ? 52.646 -16.689 -89.670 1.00 70.94 412 GLU A N 1
ATOM 3376 C CA . GLU A 1 412 ? 52.463 -18.093 -89.327 1.00 70.94 412 GLU A CA 1
ATOM 3377 C C . GLU A 1 412 ? 51.085 -18.295 -88.700 1.00 70.94 412 GLU A C 1
ATOM 3379 O O . GLU A 1 412 ? 50.732 -17.660 -87.704 1.00 70.94 412 GLU A O 1
ATOM 3384 N N . MET A 1 413 ? 50.306 -19.199 -89.290 1.00 62.94 413 MET A N 1
ATOM 3385 C CA . MET A 1 413 ? 48.988 -19.576 -88.790 1.00 62.94 413 MET A CA 1
ATOM 3386 C C . MET A 1 413 ? 49.117 -20.755 -87.824 1.00 62.94 413 MET A C 1
ATOM 3388 O O . MET A 1 413 ? 49.519 -21.849 -88.221 1.00 62.94 413 MET A O 1
ATOM 3392 N N . THR A 1 414 ? 48.745 -20.560 -86.560 1.00 65.12 414 THR A N 1
ATOM 3393 C CA . THR A 1 414 ? 48.646 -21.640 -85.571 1.00 65.12 414 THR A CA 1
ATOM 3394 C C . THR A 1 414 ? 47.347 -22.441 -85.742 1.00 65.12 414 THR A C 1
ATOM 3396 O O . THR A 1 414 ? 46.317 -21.924 -86.170 1.00 65.12 414 THR A O 1
ATOM 3399 N N . PHE A 1 415 ? 47.365 -23.729 -85.380 1.00 59.00 415 PHE A N 1
ATOM 3400 C CA . PHE A 1 415 ? 46.207 -24.635 -85.508 1.00 59.00 415 PHE A CA 1
ATOM 3401 C C . PHE A 1 415 ? 45.003 -24.237 -84.624 1.00 59.00 415 PHE A C 1
ATOM 3403 O O . PHE A 1 415 ? 43.887 -24.689 -84.853 1.00 59.00 415 PHE A O 1
ATOM 3410 N N . ALA A 1 416 ? 45.212 -23.374 -83.626 1.00 62.56 416 ALA A N 1
ATOM 3411 C CA . ALA A 1 416 ? 44.197 -22.944 -82.662 1.00 62.56 416 ALA A CA 1
ATOM 3412 C C . ALA A 1 416 ? 43.352 -21.726 -83.108 1.00 62.56 416 ALA A C 1
ATOM 3414 O O . ALA A 1 416 ? 42.561 -21.216 -82.315 1.00 62.56 416 ALA A O 1
ATOM 3415 N N . MET A 1 417 ? 43.520 -21.235 -84.342 1.00 69.19 417 MET A N 1
ATOM 3416 C CA . MET A 1 417 ? 42.858 -20.018 -84.828 1.00 69.19 417 MET A CA 1
ATOM 3417 C C . MET A 1 417 ? 41.427 -20.298 -85.313 1.00 69.19 417 MET A C 1
ATOM 3419 O O . MET A 1 417 ? 41.189 -21.270 -86.028 1.00 69.19 417 MET A O 1
ATOM 3423 N N . THR A 1 418 ? 40.463 -19.438 -84.960 1.00 77.56 418 THR A N 1
ATOM 3424 C CA . THR A 1 418 ? 39.075 -19.582 -85.437 1.00 77.56 418 THR A CA 1
ATOM 3425 C C . THR A 1 418 ? 38.936 -19.180 -86.906 1.00 77.56 418 THR A C 1
ATOM 3427 O O . THR A 1 418 ? 39.791 -18.492 -87.472 1.00 77.56 418 THR A O 1
ATOM 3430 N N . GLN A 1 419 ? 37.840 -19.595 -87.540 1.00 78.62 419 GLN A N 1
ATOM 3431 C CA . GLN A 1 419 ? 37.573 -19.323 -88.953 1.00 78.62 419 GLN A CA 1
ATOM 3432 C C . GLN A 1 419 ? 37.582 -17.815 -89.270 1.00 78.62 419 GLN A C 1
ATOM 3434 O O . GLN A 1 419 ? 38.130 -17.401 -90.291 1.00 78.62 419 GLN A O 1
ATOM 3439 N N . GLU A 1 420 ? 37.078 -16.976 -88.364 1.00 78.69 420 GLU A N 1
ATOM 3440 C CA . GLU A 1 420 ? 37.075 -15.516 -88.515 1.00 78.69 420 GLU A CA 1
ATOM 3441 C C . GLU A 1 420 ? 38.496 -14.929 -88.498 1.00 78.69 420 GLU A C 1
ATOM 3443 O O . GLU A 1 420 ? 38.800 -13.993 -89.241 1.00 78.69 420 GLU A O 1
ATOM 3448 N N . CYS A 1 421 ? 39.396 -15.491 -87.684 1.00 77.31 421 CYS A N 1
ATOM 3449 C CA . CYS A 1 421 ? 40.804 -15.097 -87.655 1.00 77.31 421 CYS A CA 1
ATOM 3450 C C . CYS A 1 421 ? 41.518 -15.448 -88.965 1.00 77.31 421 CYS A C 1
ATOM 3452 O O . CYS A 1 421 ? 42.324 -14.664 -89.467 1.00 77.31 421 CYS A O 1
ATOM 3454 N N . VAL A 1 422 ? 41.206 -16.615 -89.532 1.00 79.69 422 VAL A N 1
ATOM 3455 C CA . VAL A 1 422 ? 41.753 -17.065 -90.819 1.00 79.69 422 VAL A CA 1
ATOM 3456 C C . VAL A 1 422 ? 41.274 -16.159 -91.955 1.00 79.69 422 VAL A C 1
ATOM 3458 O O . VAL A 1 422 ? 42.066 -15.766 -92.811 1.00 79.69 422 VAL A O 1
ATOM 3461 N N . GLU A 1 423 ? 39.994 -15.789 -91.963 1.00 81.88 423 GLU A N 1
ATOM 3462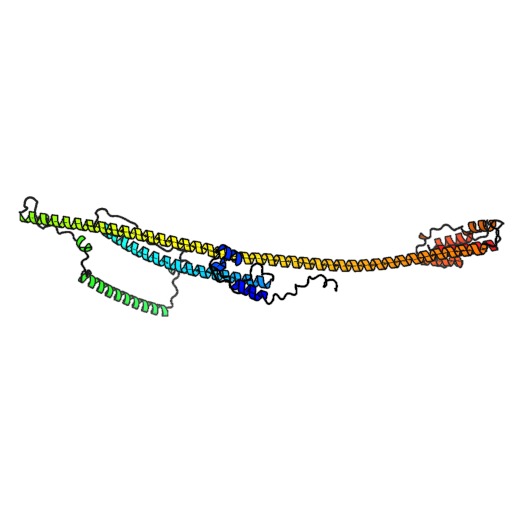 C CA . GLU A 1 423 ? 39.424 -14.865 -92.950 1.00 81.88 423 GLU A CA 1
ATOM 3463 C C . GLU A 1 423 ? 40.036 -13.464 -92.852 1.00 81.88 423 GLU A C 1
ATOM 3465 O O . GLU A 1 423 ? 40.350 -12.855 -93.878 1.00 81.88 423 GLU A O 1
ATOM 3470 N N . TYR A 1 424 ? 40.292 -12.981 -91.633 1.00 83.50 424 TYR A N 1
ATOM 3471 C CA . TYR A 1 424 ? 40.991 -11.718 -91.411 1.00 83.50 424 TYR A CA 1
ATOM 3472 C C . TYR A 1 424 ? 42.417 -11.728 -91.967 1.00 83.50 424 TYR A C 1
ATOM 3474 O O . TYR A 1 424 ? 42.811 -10.795 -92.669 1.00 83.50 424 TYR A O 1
ATOM 3482 N N . MET A 1 425 ? 43.178 -12.790 -91.689 1.00 80.50 425 MET A N 1
ATOM 3483 C CA . MET A 1 425 ? 44.549 -12.940 -92.182 1.00 80.50 425 MET A CA 1
ATOM 3484 C C . MET A 1 425 ? 44.593 -12.999 -93.711 1.00 80.50 425 MET A C 1
ATOM 3486 O O . MET A 1 425 ? 45.379 -12.278 -94.322 1.00 80.50 425 MET A O 1
ATOM 3490 N N . LYS A 1 426 ? 43.675 -13.738 -94.348 1.00 82.94 426 LYS A N 1
ATOM 3491 C CA . LYS A 1 426 ? 43.546 -13.761 -95.816 1.00 82.94 426 LYS A CA 1
ATOM 3492 C C . LYS A 1 426 ? 43.213 -12.385 -96.394 1.00 82.94 426 LYS A C 1
ATOM 3494 O O . LYS A 1 426 ? 43.772 -11.991 -97.415 1.00 82.94 426 LYS A O 1
ATOM 3499 N N . ALA A 1 427 ? 42.320 -11.633 -95.751 1.00 82.94 427 ALA A N 1
ATOM 3500 C CA . ALA A 1 427 ? 41.987 -10.276 -96.179 1.00 82.94 427 ALA A CA 1
ATOM 3501 C C . ALA A 1 427 ? 43.171 -9.304 -96.014 1.00 82.94 427 ALA A C 1
ATOM 3503 O O . ALA A 1 427 ? 43.329 -8.382 -96.816 1.00 82.94 427 ALA A O 1
ATOM 3504 N N . LEU A 1 428 ? 44.014 -9.507 -94.997 1.00 83.75 428 LEU A N 1
ATOM 3505 C CA . LEU A 1 428 ? 45.240 -8.737 -94.795 1.00 83.75 428 LEU A CA 1
ATOM 3506 C C . LEU A 1 428 ? 46.308 -9.074 -95.846 1.00 83.75 428 LEU A C 1
ATOM 3508 O O . LEU A 1 428 ? 46.913 -8.163 -96.402 1.00 83.75 428 LEU A O 1
ATOM 3512 N N . GLU A 1 429 ? 46.490 -10.352 -96.177 1.00 83.25 429 GLU A N 1
ATOM 3513 C CA . GLU A 1 429 ? 47.392 -10.796 -97.248 1.00 83.25 429 GLU A CA 1
ATOM 3514 C C . GLU A 1 429 ? 46.978 -10.245 -98.617 1.00 83.25 429 GLU A C 1
ATOM 3516 O O . GLU A 1 429 ? 47.817 -9.730 -99.353 1.00 83.25 429 GLU A O 1
ATOM 3521 N N . GLN A 1 430 ? 45.680 -10.263 -98.934 1.00 83.19 430 GLN A N 1
ATOM 3522 C CA . GLN A 1 430 ? 45.150 -9.638 -100.152 1.00 83.19 430 GLN A CA 1
ATOM 3523 C C . GLN A 1 430 ? 45.410 -8.128 -100.196 1.00 83.19 430 GLN A C 1
ATOM 3525 O O . GLN A 1 430 ? 45.644 -7.571 -101.265 1.00 83.19 430 GLN A O 1
ATOM 3530 N N . LEU A 1 431 ? 45.364 -7.459 -99.043 1.00 82.56 431 LEU A N 1
ATOM 3531 C CA . LEU A 1 431 ? 45.602 -6.023 -98.925 1.00 82.56 431 LEU A CA 1
ATOM 3532 C C . LEU A 1 431 ? 47.095 -5.658 -98.996 1.00 82.56 431 LEU A C 1
ATOM 3534 O O . LEU A 1 431 ? 47.425 -4.530 -99.366 1.00 82.56 431 LEU A O 1
ATOM 3538 N N . ASP A 1 432 ? 47.981 -6.593 -98.655 1.00 82.88 432 ASP A N 1
ATOM 3539 C CA . ASP A 1 432 ? 49.433 -6.440 -98.767 1.00 82.88 432 ASP A CA 1
ATOM 3540 C C . ASP A 1 432 ? 49.991 -6.884 -100.131 1.00 82.88 432 ASP A C 1
ATOM 3542 O O . ASP A 1 432 ? 51.139 -6.572 -100.450 1.00 82.88 432 ASP A O 1
ATOM 3546 N N . ALA A 1 433 ? 49.189 -7.545 -100.970 1.00 82.50 433 ALA A N 1
ATOM 3547 C CA . ALA A 1 433 ? 49.570 -7.867 -102.341 1.00 82.50 433 ALA A CA 1
ATOM 3548 C C . ALA A 1 433 ? 49.844 -6.587 -103.158 1.00 82.50 433 ALA A C 1
ATOM 3550 O O . ALA A 1 433 ? 49.088 -5.615 -103.089 1.00 82.50 433 ALA A O 1
ATOM 3551 N N . TYR A 1 434 ? 50.909 -6.586 -103.968 1.00 78.69 434 TYR A N 1
ATOM 3552 C CA . TYR A 1 434 ? 51.275 -5.462 -104.844 1.00 78.69 434 TYR A CA 1
ATOM 3553 C C . TYR A 1 434 ? 50.361 -5.402 -106.086 1.00 78.69 434 TYR A C 1
ATOM 3555 O O . TYR A 1 434 ? 50.787 -5.604 -107.220 1.00 78.69 434 TYR A O 1
ATOM 3563 N N . VAL A 1 435 ? 49.060 -5.183 -105.871 1.00 74.75 435 VAL A N 1
ATOM 3564 C CA . VAL A 1 435 ? 48.027 -5.150 -106.917 1.00 74.75 435 VAL A CA 1
ATOM 3565 C C . VAL A 1 435 ? 47.199 -3.873 -106.765 1.00 74.75 435 VAL A C 1
ATOM 3567 O O . VAL A 1 435 ? 46.602 -3.625 -105.721 1.00 74.75 435 VAL A O 1
ATOM 3570 N N . GLY A 1 436 ? 47.157 -3.037 -107.810 1.00 69.62 436 GLY A N 1
ATOM 3571 C CA . GLY A 1 436 ? 46.434 -1.755 -107.782 1.00 69.62 436 GLY A CA 1
ATOM 3572 C C . GLY A 1 436 ? 47.149 -0.631 -107.015 1.00 69.62 436 GLY A C 1
ATOM 3573 O O . GLY A 1 436 ? 46.499 0.305 -106.542 1.00 69.62 436 GLY A O 1
ATOM 3574 N N . VAL A 1 437 ? 48.476 -0.724 -106.874 1.00 76.69 437 VAL A N 1
ATOM 3575 C CA . VAL A 1 437 ? 49.326 0.298 -106.243 1.00 76.69 437 VAL A CA 1
ATOM 3576 C C . VAL A 1 437 ? 49.637 1.420 -107.255 1.00 76.69 437 VAL A C 1
ATOM 3578 O O . VAL A 1 437 ? 49.886 1.120 -108.424 1.00 76.69 437 VAL A O 1
ATOM 3581 N N . PRO A 1 438 ? 49.606 2.711 -106.861 1.00 78.06 438 PRO A N 1
ATOM 3582 C CA . PRO A 1 438 ? 50.012 3.814 -107.736 1.00 78.06 438 PRO A CA 1
ATOM 3583 C C . PRO A 1 438 ? 51.441 3.639 -108.273 1.00 78.06 438 PRO A C 1
ATOM 3585 O O . PRO A 1 438 ? 52.331 3.245 -107.526 1.00 78.06 438 PRO A O 1
ATOM 3588 N N . THR A 1 439 ? 51.687 4.021 -109.530 1.00 71.81 439 THR A N 1
ATOM 3589 C CA . THR A 1 439 ? 53.005 3.918 -110.201 1.00 71.81 439 THR A CA 1
ATOM 3590 C C . THR A 1 439 ? 54.112 4.765 -109.560 1.00 71.81 439 THR A C 1
ATOM 3592 O O . THR A 1 439 ? 55.258 4.711 -109.983 1.00 71.81 439 THR A O 1
ATOM 3595 N N . THR A 1 440 ? 53.763 5.584 -108.572 1.00 72.38 440 THR A N 1
ATOM 3596 C CA . THR A 1 440 ? 54.645 6.439 -107.770 1.00 72.38 440 THR A CA 1
ATOM 3597 C C . THR A 1 440 ? 55.248 5.724 -106.556 1.00 72.38 440 THR A C 1
ATOM 3599 O O . THR A 1 440 ? 56.047 6.329 -105.846 1.00 72.38 440 THR A O 1
ATOM 3602 N N . ILE A 1 441 ? 54.840 4.480 -106.271 1.00 78.38 441 ILE A N 1
ATOM 3603 C CA . ILE A 1 441 ? 55.289 3.703 -105.111 1.00 78.38 441 ILE A CA 1
ATOM 3604 C C . ILE A 1 441 ? 56.013 2.444 -105.585 1.00 78.38 441 ILE A C 1
ATOM 3606 O O . ILE A 1 441 ? 55.397 1.504 -106.093 1.00 78.38 441 ILE A O 1
ATOM 3610 N N . ASP A 1 442 ? 57.318 2.415 -105.336 1.00 80.12 442 ASP A N 1
ATOM 3611 C CA . ASP A 1 442 ? 58.167 1.261 -105.620 1.00 80.12 442 ASP A CA 1
ATOM 3612 C C . ASP A 1 442 ? 57.899 0.107 -104.643 1.00 80.12 442 ASP A C 1
ATOM 3614 O O . ASP A 1 442 ? 57.439 0.305 -103.514 1.00 80.12 442 ASP A O 1
ATOM 3618 N N . GLU A 1 443 ? 58.261 -1.109 -105.048 1.00 81.19 443 GLU A N 1
ATOM 3619 C CA . GLU A 1 443 ? 58.077 -2.338 -104.264 1.00 81.19 443 GLU A CA 1
ATOM 3620 C C . GLU A 1 443 ? 58.728 -2.260 -102.868 1.00 81.19 443 GLU A C 1
ATOM 3622 O O . GLU A 1 443 ? 58.140 -2.680 -101.870 1.00 81.19 443 GLU A O 1
ATOM 3627 N N . ASN A 1 444 ? 59.896 -1.617 -102.755 1.00 81.81 444 ASN A N 1
ATOM 3628 C CA . ASN A 1 444 ? 60.578 -1.405 -101.473 1.00 81.81 444 ASN A CA 1
ATOM 3629 C C . ASN A 1 444 ? 59.791 -0.482 -100.529 1.00 81.81 444 ASN A C 1
ATOM 3631 O O . ASN A 1 444 ? 59.703 -0.741 -99.326 1.00 81.81 444 ASN A O 1
ATOM 3635 N N . ILE A 1 445 ? 59.190 0.581 -101.072 1.00 81.25 445 ILE A N 1
ATOM 3636 C CA . ILE A 1 445 ? 58.372 1.531 -100.309 1.00 81.25 445 ILE A CA 1
ATOM 3637 C C . ILE A 1 445 ? 57.060 0.852 -99.900 1.00 81.25 445 ILE A C 1
ATOM 3639 O O . ILE A 1 445 ? 56.615 1.003 -98.763 1.00 81.25 445 ILE A O 1
ATOM 3643 N N . TRP A 1 446 ? 56.467 0.047 -100.785 1.00 85.12 446 TRP A N 1
ATOM 3644 C CA . TRP A 1 446 ? 55.276 -0.743 -100.479 1.00 85.12 446 TRP A CA 1
ATOM 3645 C C . TRP A 1 446 ? 55.512 -1.747 -99.345 1.00 85.12 446 TRP A C 1
ATOM 3647 O O . TRP A 1 446 ? 54.744 -1.766 -98.382 1.00 85.12 446 TRP A O 1
ATOM 3657 N N . ASN A 1 447 ? 56.617 -2.496 -99.385 1.00 83.19 447 ASN A N 1
ATOM 3658 C CA . ASN A 1 447 ? 56.992 -3.436 -98.325 1.00 83.19 447 ASN A CA 1
ATOM 3659 C C . ASN A 1 447 ? 57.181 -2.735 -96.969 1.00 83.19 447 ASN A C 1
ATOM 3661 O O . ASN A 1 447 ? 56.763 -3.253 -95.929 1.00 83.19 447 ASN A O 1
ATOM 3665 N N . LEU A 1 448 ? 57.742 -1.523 -96.969 1.00 83.88 448 LEU A N 1
ATOM 3666 C CA . LEU A 1 448 ? 57.876 -0.705 -95.765 1.00 83.88 448 LEU A CA 1
ATOM 3667 C C . LEU A 1 448 ? 56.509 -0.237 -95.227 1.00 83.88 448 LEU A C 1
ATOM 3669 O O . LEU A 1 448 ? 56.276 -0.289 -94.017 1.00 83.88 448 LEU A O 1
ATOM 3673 N N . ILE A 1 449 ? 55.575 0.149 -96.108 1.00 84.00 449 ILE A N 1
ATOM 3674 C CA . ILE A 1 449 ? 54.192 0.501 -95.735 1.00 84.00 449 ILE A CA 1
ATOM 3675 C C . ILE A 1 449 ? 53.478 -0.711 -95.129 1.00 84.00 449 ILE A C 1
ATOM 3677 O O . ILE A 1 449 ? 52.869 -0.582 -94.067 1.00 84.00 449 ILE A O 1
ATOM 3681 N N . CYS A 1 450 ? 53.558 -1.880 -95.770 1.00 84.56 450 CYS A N 1
ATOM 3682 C CA . CYS A 1 450 ? 52.968 -3.126 -95.279 1.00 84.56 450 CYS A CA 1
ATOM 3683 C C . CYS A 1 450 ? 53.536 -3.514 -93.912 1.00 84.56 450 CYS A C 1
ATOM 3685 O O . CYS A 1 450 ? 52.775 -3.838 -93.000 1.00 84.56 450 CYS A O 1
ATOM 3687 N N . LYS A 1 451 ? 54.854 -3.380 -93.711 1.00 85.44 451 LYS A N 1
ATOM 3688 C CA . LYS A 1 451 ? 55.498 -3.624 -92.416 1.00 85.44 451 LYS A CA 1
ATOM 3689 C C . LYS A 1 451 ? 54.939 -2.709 -91.326 1.00 85.44 451 LYS A C 1
ATOM 3691 O O . LYS A 1 451 ? 54.481 -3.212 -90.301 1.00 85.44 451 LYS A O 1
ATOM 3696 N N . HIS A 1 452 ? 54.924 -1.391 -91.534 1.00 85.75 452 HIS A N 1
ATOM 3697 C CA . HIS A 1 452 ? 54.373 -0.447 -90.550 1.00 85.75 452 HIS A CA 1
ATOM 3698 C C . HIS A 1 452 ? 52.875 -0.659 -90.314 1.00 85.75 452 HIS A C 1
ATOM 3700 O O . HIS A 1 452 ? 52.416 -0.593 -89.174 1.00 85.75 452 HIS A O 1
ATOM 3706 N N . ARG A 1 453 ? 52.109 -0.978 -91.365 1.00 87.31 453 ARG A N 1
ATOM 3707 C CA . ARG A 1 453 ? 50.682 -1.314 -91.272 1.00 87.31 453 ARG A CA 1
ATOM 3708 C C . ARG A 1 453 ? 50.464 -2.553 -90.404 1.00 87.31 453 ARG A C 1
ATOM 3710 O O . ARG A 1 453 ? 49.618 -2.504 -89.518 1.00 87.31 453 ARG A O 1
ATOM 3717 N N . ARG A 1 454 ? 51.244 -3.621 -90.595 1.00 85.69 454 ARG A N 1
ATOM 3718 C CA . ARG A 1 454 ? 51.174 -4.846 -89.779 1.00 85.69 454 ARG A CA 1
ATOM 3719 C C . ARG A 1 454 ? 51.552 -4.605 -88.323 1.00 85.69 454 ARG A C 1
ATOM 3721 O O . ARG A 1 454 ? 50.826 -5.056 -87.451 1.00 85.69 454 ARG A O 1
ATOM 3728 N N . HIS A 1 455 ? 52.607 -3.835 -88.048 1.00 84.75 455 HIS A N 1
ATOM 3729 C CA . HIS A 1 455 ? 52.973 -3.462 -86.671 1.00 84.75 455 HIS A CA 1
ATOM 3730 C C . HIS A 1 455 ? 51.884 -2.625 -85.998 1.00 84.75 455 HIS A C 1
ATOM 3732 O O . HIS A 1 455 ? 51.610 -2.774 -84.811 1.00 84.75 455 HIS A O 1
ATOM 3738 N N . ARG A 1 456 ? 51.226 -1.752 -86.761 1.00 84.44 456 ARG A N 1
ATOM 3739 C CA . ARG A 1 456 ? 50.117 -0.958 -86.249 1.00 84.44 456 ARG A CA 1
ATOM 3740 C C . ARG A 1 456 ? 48.866 -1.800 -85.989 1.00 84.44 456 ARG A C 1
ATOM 3742 O O . ARG A 1 456 ? 48.229 -1.611 -84.961 1.00 84.44 456 ARG A O 1
ATOM 3749 N N . ILE A 1 457 ? 48.529 -2.708 -86.902 1.00 84.50 457 ILE A N 1
ATOM 3750 C CA . ILE A 1 457 ? 47.400 -3.636 -86.761 1.00 84.50 457 ILE A CA 1
ATOM 3751 C C . ILE A 1 457 ? 47.631 -4.588 -85.588 1.00 84.50 457 ILE A C 1
ATOM 3753 O O . ILE A 1 457 ? 46.732 -4.773 -84.780 1.00 84.50 457 ILE A O 1
ATOM 3757 N N . GLU A 1 458 ? 48.830 -5.153 -85.456 1.00 86.44 458 GLU A N 1
ATOM 3758 C CA . GLU A 1 458 ? 49.202 -6.004 -84.323 1.00 86.44 458 GLU A CA 1
ATOM 3759 C C . GLU A 1 458 ? 48.953 -5.294 -82.989 1.00 86.44 458 GLU A C 1
ATOM 3761 O O . GLU A 1 458 ? 48.330 -5.853 -82.084 1.00 86.44 458 GLU A O 1
ATOM 3766 N N . TYR A 1 459 ? 49.362 -4.031 -82.908 1.00 83.81 459 TYR A N 1
ATOM 3767 C CA . TYR A 1 459 ? 49.171 -3.228 -81.718 1.00 83.81 459 TYR A CA 1
ATOM 3768 C C . TYR A 1 459 ? 47.687 -2.922 -81.457 1.00 83.81 459 TYR A C 1
ATOM 3770 O O . TYR A 1 459 ? 47.227 -3.034 -80.324 1.00 83.81 459 TYR A O 1
ATOM 3778 N N . GLU A 1 460 ? 46.918 -2.596 -82.501 1.00 80.25 460 GLU A N 1
ATOM 3779 C CA . GLU A 1 460 ? 45.464 -2.385 -82.425 1.00 80.25 460 GLU A CA 1
ATOM 3780 C C . GLU A 1 460 ? 44.724 -3.655 -81.953 1.00 80.25 460 GLU A C 1
ATOM 3782 O O . GLU A 1 460 ? 43.807 -3.555 -81.139 1.00 80.25 460 GLU A O 1
ATOM 3787 N N . ILE A 1 461 ? 45.153 -4.847 -82.387 1.00 80.00 461 ILE A N 1
ATOM 3788 C CA . ILE A 1 461 ? 44.571 -6.139 -81.980 1.00 80.00 461 ILE A CA 1
ATOM 3789 C C . ILE A 1 461 ? 44.911 -6.479 -80.527 1.00 80.00 461 ILE A C 1
ATOM 3791 O O . ILE A 1 461 ? 44.064 -7.008 -79.822 1.00 80.00 461 ILE A O 1
ATOM 3795 N N . ARG A 1 462 ? 46.120 -6.159 -80.045 1.00 77.00 462 ARG A N 1
ATOM 3796 C CA . ARG A 1 462 ? 46.489 -6.379 -78.630 1.00 77.00 462 ARG A CA 1
ATOM 3797 C C . ARG A 1 462 ? 45.765 -5.453 -77.655 1.00 77.00 462 ARG A C 1
ATOM 3799 O O . ARG A 1 462 ? 45.752 -5.737 -76.460 1.00 77.00 462 ARG A O 1
ATOM 3806 N N . VAL A 1 463 ? 45.267 -4.320 -78.143 1.00 72.00 463 VAL A N 1
ATOM 3807 C CA . VAL A 1 463 ? 44.550 -3.315 -77.345 1.00 72.00 463 VAL A CA 1
ATOM 3808 C C . VAL A 1 463 ? 43.031 -3.520 -77.391 1.00 72.00 463 VAL A C 1
ATOM 3810 O O . VAL A 1 463 ? 42.348 -3.086 -76.464 1.00 72.00 463 VAL A O 1
ATOM 3813 N N . SER A 1 464 ? 42.518 -4.143 -78.458 1.00 65.75 464 SER A N 1
ATOM 3814 C CA . SER A 1 464 ? 41.100 -4.506 -78.622 1.00 65.75 464 SER A CA 1
ATOM 3815 C C . SER A 1 464 ? 40.710 -5.654 -77.702 1.00 65.75 464 SER A C 1
ATOM 3817 O O . SER A 1 464 ? 39.552 -5.620 -77.226 1.00 65.75 464 SER A O 1
#

pLDDT: mean 79.54, std 13.64, range [35.31, 96.88]